Protein AF-0000000066999903 (afdb_homodimer)

Sequence (576 aa):
MVRYLVSTCERWSCKRCGASVINVDKASDPHEWEVATGALNFDDAKGLEGKLDRVQLWVADVKGDGGAVGWINKGRLKGMDRRWQSRRSDVVSDETVKELMTPQARVAGDDDERLQVQCRCQCVQFEIKRPDKNYNGGTGKFAACLDACNSCRIVTGFEVTSWTVVPKDCIVIAPNLDAFLGDGSRLGHYQSSSNTSRYFCVKCGAAVFYYRHGTQAVGIGTGLLESTIEGAVRVEAWLDWQKVSKELWSDESSWSPHLVWFQEDAVDAHFVREVAEGMRLWEKERGGMVRYLVSTCERWSCKRCGASVINVDKASDPHEWEVATGALNFDDAKGLEGKLDRVQLWVADVKGDGGAVGWINKGRLKGMDRRWQSRRSDVVSDETVKELMTPQARVAGDDDERLQVQCRCQCVQFEIKRPDKNYNGGTGKFAACLDACNSCRIVTGFEVTSWTVVPKDCIVIAPNLDAFLGDGSRLGHYQSSSNTSRYFCVKCGAAVFYYRHGTQAVGIGTGLLESTIEGAVRVEAWLDWQKVSKELWSDESSWSPHLVWFQEDAVDAHFVREVAEGMRLWEKERGG

Radius of gyration: 27.19 Å; Cα contacts (8 Å, |Δi|>4): 1280; chains: 2; bounding box: 45×82×62 Å

pLDDT: mean 87.28, std 11.72, range [42.88, 98.44]

Structure (mmCIF, N/CA/C/O backbone):
data_AF-0000000066999903-model_v1
#
loop_
_entity.id
_entity.type
_entity.pdbx_description
1 polymer 'CENP-V/GFA domain-containing protein'
#
loop_
_atom_site.group_PDB
_atom_site.id
_atom_site.type_symbol
_atom_site.label_atom_id
_atom_site.label_alt_id
_atom_site.label_comp_id
_atom_site.label_asym_id
_atom_site.label_entity_id
_atom_site.label_seq_id
_atom_site.pdbx_PDB_ins_code
_a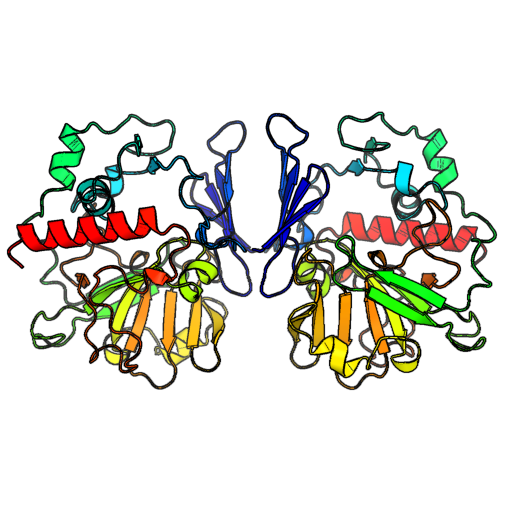tom_site.Cartn_x
_atom_site.Cartn_y
_atom_site.Cartn_z
_atom_site.occupancy
_atom_site.B_iso_or_equiv
_atom_site.auth_seq_id
_atom_site.auth_comp_id
_atom_site.auth_asym_id
_atom_site.auth_atom_id
_atom_site.pdbx_PDB_model_num
ATOM 1 N N . MET A 1 1 ? 6.496 2.568 -1.881 1 92.88 1 MET A N 1
ATOM 2 C CA . MET A 1 1 ? 6.418 1.594 -2.965 1 92.88 1 MET A CA 1
ATOM 3 C C . MET A 1 1 ? 7.719 1.559 -3.76 1 92.88 1 MET A C 1
ATOM 5 O O . MET A 1 1 ? 8.375 2.586 -3.926 1 92.88 1 MET A O 1
ATOM 9 N N . VAL A 1 2 ? 8.016 0.345 -4.219 1 91.5 2 VAL A N 1
ATOM 10 C CA . VAL A 1 2 ? 9.234 0.119 -4.992 1 91.5 2 VAL A CA 1
ATOM 11 C C . VAL A 1 2 ? 8.875 -0.149 -6.453 1 91.5 2 VAL A C 1
ATOM 13 O O . VAL A 1 2 ? 7.926 -0.885 -6.742 1 91.5 2 VAL A O 1
ATOM 16 N N . ARG A 1 3 ? 9.688 0.502 -7.262 1 92.25 3 ARG A N 1
ATOM 17 C CA . ARG A 1 3 ? 9.43 0.422 -8.695 1 92.25 3 ARG A CA 1
ATOM 18 C C . ARG A 1 3 ? 10.297 -0.654 -9.344 1 92.25 3 ARG A C 1
ATOM 20 O O . ARG A 1 3 ? 11.492 -0.761 -9.047 1 92.25 3 ARG A O 1
ATOM 27 N N . TYR A 1 4 ? 9.703 -1.431 -10.195 1 94.31 4 TYR A N 1
ATOM 28 C CA . TYR A 1 4 ? 10.422 -2.367 -11.055 1 94.31 4 TYR A CA 1
ATOM 29 C C . TYR A 1 4 ? 9.945 -2.258 -12.5 1 94.31 4 TYR A C 1
ATOM 31 O O . TYR A 1 4 ? 8.75 -2.355 -12.773 1 94.31 4 TYR A O 1
ATOM 39 N N . LEU A 1 5 ? 10.906 -2.031 -13.352 1 91.75 5 LEU A N 1
ATOM 40 C CA . LEU A 1 5 ? 10.578 -1.902 -14.766 1 91.75 5 LEU A CA 1
ATOM 41 C C . LEU A 1 5 ? 10.711 -3.244 -15.484 1 91.75 5 LEU A C 1
ATOM 43 O O . LEU A 1 5 ? 11.758 -3.889 -15.414 1 91.75 5 LEU A O 1
ATOM 47 N N . VAL A 1 6 ? 9.633 -3.684 -16.016 1 88.25 6 VAL A N 1
ATOM 48 C CA . VAL A 1 6 ? 9.633 -4.875 -16.859 1 88.25 6 VAL A CA 1
ATOM 49 C C . VAL A 1 6 ? 9.188 -4.5 -18.266 1 88.25 6 VAL A C 1
ATOM 51 O O . VAL A 1 6 ? 8 -4.297 -18.531 1 88.25 6 VAL A O 1
ATOM 54 N N . SER A 1 7 ? 10.125 -4.516 -19.188 1 84.88 7 SER A N 1
ATOM 55 C CA . SER A 1 7 ? 9.852 -4.059 -20.547 1 84.88 7 SER A CA 1
ATOM 56 C C . SER A 1 7 ? 9.273 -2.646 -20.547 1 84.88 7 SER A C 1
ATOM 58 O O . SER A 1 7 ? 9.961 -1.69 -20.172 1 84.88 7 SER A O 1
ATOM 60 N N . THR A 1 8 ? 7.949 -2.576 -20.891 1 86.06 8 THR A N 1
ATOM 61 C CA . THR A 1 8 ? 7.336 -1.255 -20.969 1 86.06 8 THR A CA 1
ATOM 62 C C . THR A 1 8 ? 6.395 -1.027 -19.797 1 86.06 8 THR A C 1
ATOM 64 O O . THR A 1 8 ? 5.691 -0.016 -19.734 1 86.06 8 THR A O 1
ATOM 67 N N . CYS A 1 9 ? 6.461 -1.913 -18.859 1 89.94 9 CYS A N 1
ATOM 68 C CA . CYS A 1 9 ? 5.531 -1.816 -17.734 1 89.94 9 CYS A CA 1
ATOM 69 C C . CYS A 1 9 ? 6.266 -1.509 -16.438 1 89.94 9 CYS A C 1
ATOM 71 O O . CYS A 1 9 ? 7.203 -2.219 -16.078 1 89.94 9 CYS A O 1
ATOM 73 N N . GLU A 1 10 ? 5.879 -0.425 -15.812 1 92.12 10 GLU A N 1
ATOM 74 C CA . GLU A 1 10 ? 6.355 -0.124 -14.469 1 92.12 10 GLU A CA 1
ATOM 75 C C . GLU A 1 10 ? 5.461 -0.766 -13.406 1 92.12 10 GLU A C 1
ATOM 77 O O . GLU A 1 10 ? 4.254 -0.523 -13.383 1 92.12 10 GLU A O 1
ATOM 82 N N . ARG A 1 11 ? 6.098 -1.532 -12.617 1 94.19 11 ARG A N 1
ATOM 83 C CA . ARG A 1 11 ? 5.371 -2.176 -11.531 1 94.19 11 ARG A CA 1
ATOM 84 C C . ARG A 1 11 ? 5.766 -1.584 -10.18 1 94.19 11 ARG A C 1
ATOM 86 O O . ARG A 1 11 ? 6.953 -1.419 -9.891 1 94.19 11 ARG A O 1
ATOM 93 N N . TRP A 1 12 ? 4.77 -1.238 -9.445 1 94.06 12 TRP A N 1
ATOM 94 C CA . TRP A 1 12 ? 4.996 -0.658 -8.125 1 94.06 12 TRP A CA 1
ATOM 95 C C . TRP A 1 12 ? 4.457 -1.57 -7.027 1 94.06 12 TRP A C 1
ATOM 97 O O . TRP A 1 12 ? 3.273 -1.917 -7.027 1 94.06 12 TRP A O 1
ATOM 107 N N . SER A 1 13 ? 5.367 -1.953 -6.094 1 96.25 13 SER A N 1
ATOM 108 C CA . SER A 1 13 ? 4.988 -2.83 -4.988 1 96.25 13 SER A CA 1
ATOM 109 C C . SER A 1 13 ? 5.32 -2.199 -3.643 1 96.25 13 SER A C 1
ATOM 111 O O . SER A 1 13 ? 6.215 -1.352 -3.551 1 96.25 13 SER A O 1
ATOM 113 N N . CYS A 1 14 ? 4.539 -2.557 -2.668 1 95.12 14 CYS A N 1
ATOM 114 C CA . CYS A 1 14 ? 4.789 -2.07 -1.315 1 95.12 14 CYS A CA 1
ATOM 115 C C . CYS A 1 14 ? 6.141 -2.555 -0.804 1 95.12 14 CYS A C 1
ATOM 117 O O . CYS A 1 14 ? 6.441 -3.748 -0.87 1 95.12 14 CYS A O 1
ATOM 119 N N . LYS A 1 15 ? 6.926 -1.675 -0.278 1 92.31 15 LYS A N 1
ATOM 120 C CA . LYS A 1 15 ? 8.25 -2.002 0.244 1 92.31 15 LYS A CA 1
ATOM 121 C C . LYS A 1 15 ? 8.148 -2.82 1.527 1 92.31 15 LYS A C 1
ATOM 123 O O . LYS A 1 15 ? 9.078 -3.553 1.877 1 92.31 15 LYS A O 1
ATOM 128 N N . ARG A 1 16 ? 7.082 -2.758 2.209 1 90.94 16 ARG A N 1
ATOM 129 C CA . ARG A 1 16 ? 6.953 -3.361 3.531 1 90.94 16 ARG A CA 1
ATOM 130 C C . ARG A 1 16 ? 6.402 -4.781 3.432 1 90.94 16 ARG A C 1
ATOM 132 O O . ARG A 1 16 ? 6.863 -5.68 4.137 1 90.94 16 ARG A O 1
ATOM 139 N N . CYS A 1 17 ? 5.438 -4.961 2.551 1 94.06 17 CYS A N 1
ATOM 140 C CA . CYS A 1 17 ? 4.812 -6.281 2.564 1 94.06 17 CYS A CA 1
ATOM 141 C C . CYS A 1 17 ? 4.945 -6.957 1.205 1 94.06 17 CYS A C 1
ATOM 143 O O . CYS A 1 17 ? 4.574 -8.125 1.05 1 94.06 17 CYS A O 1
ATOM 145 N N . GLY A 1 18 ? 5.367 -6.211 0.201 1 95 18 GLY A N 1
ATOM 146 C CA . GLY A 1 18 ? 5.641 -6.801 -1.101 1 95 18 GLY A CA 1
ATOM 147 C C . GLY A 1 18 ? 4.445 -6.773 -2.031 1 95 18 GLY A C 1
ATOM 148 O O . GLY A 1 18 ? 4.555 -7.129 -3.207 1 95 18 GLY A O 1
ATOM 149 N N . ALA A 1 19 ? 3.285 -6.336 -1.568 1 96.31 19 ALA A N 1
ATOM 150 C CA . ALA A 1 19 ? 2.061 -6.367 -2.367 1 96.31 19 ALA A CA 1
ATOM 151 C C . ALA A 1 19 ? 2.207 -5.523 -3.629 1 96.31 19 ALA A C 1
ATOM 153 O O . ALA A 1 19 ? 2.682 -4.387 -3.57 1 96.31 19 ALA A O 1
ATOM 154 N N . SER A 1 20 ? 1.853 -6.117 -4.75 1 96.31 20 SER A N 1
ATOM 155 C CA . SER A 1 20 ? 1.699 -5.316 -5.961 1 96.31 20 SER A CA 1
ATOM 156 C C . SER A 1 20 ? 0.553 -4.32 -5.824 1 96.31 20 SER A C 1
ATOM 158 O O . SER A 1 20 ? -0.519 -4.664 -5.32 1 96.31 20 SER A O 1
ATOM 160 N N . VAL A 1 21 ? 0.793 -3.084 -6.305 1 95 21 VAL A N 1
ATOM 161 C CA . VAL A 1 21 ? -0.238 -2.074 -6.086 1 95 21 VAL A CA 1
ATOM 162 C C . VAL A 1 21 ? -0.621 -1.431 -7.418 1 95 21 VAL A C 1
ATOM 164 O O . VAL A 1 21 ? -1.798 -1.401 -7.785 1 95 21 VAL A O 1
ATOM 167 N N . ILE A 1 22 ? 0.38 -0.966 -8.141 1 92.88 22 ILE A N 1
ATOM 168 C CA . ILE A 1 22 ? 0.13 -0.216 -9.367 1 92.88 22 ILE A CA 1
ATOM 169 C C . ILE A 1 22 ? 1.029 -0.741 -10.484 1 92.88 22 ILE A C 1
ATOM 171 O O . ILE A 1 22 ? 2.201 -1.052 -10.258 1 92.88 22 ILE A O 1
ATOM 175 N N . ASN A 1 23 ? 0.436 -0.872 -11.625 1 91.5 23 ASN A N 1
ATOM 176 C CA . ASN A 1 23 ? 1.193 -1.045 -12.859 1 91.5 23 ASN A CA 1
ATOM 177 C C . ASN A 1 23 ? 0.949 0.103 -13.836 1 91.5 23 ASN A C 1
ATOM 179 O O . ASN A 1 23 ? -0.18 0.58 -13.969 1 91.5 23 ASN A O 1
ATOM 183 N N . VAL A 1 24 ? 2.018 0.572 -14.422 1 88.06 24 VAL A N 1
ATOM 184 C CA . VAL A 1 24 ? 1.906 1.586 -15.469 1 88.06 24 VAL A CA 1
ATOM 185 C C . VAL A 1 24 ? 2.453 1.036 -16.781 1 88.06 24 VAL A C 1
ATOM 187 O O . VAL A 1 24 ? 3.654 0.777 -16.906 1 88.06 24 VAL A O 1
ATOM 190 N N . ASP A 1 25 ? 1.561 0.825 -17.703 1 86.44 25 ASP A N 1
ATOM 191 C CA . ASP A 1 25 ? 1.987 0.416 -19.031 1 86.44 25 ASP A CA 1
ATOM 192 C C . ASP A 1 25 ? 2.361 1.627 -19.891 1 86.44 25 ASP A C 1
ATOM 194 O O . ASP A 1 25 ? 1.491 2.395 -20.297 1 86.44 25 ASP A O 1
ATOM 198 N N . LYS A 1 26 ? 3.533 1.749 -20.219 1 85.69 26 LYS A N 1
ATOM 199 C CA . LYS A 1 26 ? 4.055 2.908 -20.938 1 85.69 26 LYS A CA 1
ATOM 200 C C . LYS A 1 26 ? 4.016 2.684 -22.438 1 85.69 26 LYS A C 1
ATOM 202 O O . LYS A 1 26 ? 4.301 3.598 -23.219 1 85.69 26 LYS A O 1
ATOM 207 N N . ALA A 1 27 ? 3.701 1.442 -22.844 1 82 27 ALA A N 1
ATOM 208 C CA . ALA A 1 27 ? 3.578 1.164 -24.266 1 82 27 ALA A CA 1
ATOM 209 C C . ALA A 1 27 ? 2.352 1.853 -24.859 1 82 27 ALA A C 1
ATOM 211 O O . ALA A 1 27 ? 2.273 2.064 -26.078 1 82 27 ALA A O 1
ATOM 212 N N . SER A 1 28 ? 1.448 2.18 -24 1 77 28 SER A N 1
ATOM 213 C CA . SER A 1 28 ? 0.245 2.881 -24.438 1 77 28 SER A CA 1
ATOM 214 C C . SER A 1 28 ? 0.412 4.391 -24.312 1 77 28 SER A C 1
ATOM 216 O O . SER A 1 28 ? 1.168 4.875 -23.469 1 77 28 SER A O 1
ATOM 218 N N . ASP A 1 29 ? -0.148 5.129 -25.25 1 76.56 29 ASP A N 1
ATOM 219 C CA . ASP A 1 29 ? -0.232 6.582 -25.172 1 76.56 29 ASP A CA 1
ATOM 220 C C . ASP A 1 29 ? -1.683 7.055 -25.25 1 76.56 29 ASP A C 1
ATOM 222 O O . ASP A 1 29 ? -2.318 6.941 -26.297 1 76.56 29 ASP A O 1
ATOM 226 N N . PRO A 1 30 ? -2.223 7.477 -24.234 1 77.69 30 PRO A N 1
ATOM 227 C CA . PRO A 1 30 ? -1.617 7.746 -22.938 1 77.69 30 PRO A CA 1
ATOM 228 C C . PRO A 1 30 ? -1.286 6.473 -22.156 1 77.69 30 PRO A C 1
ATOM 230 O O . PRO A 1 30 ? -1.792 5.398 -22.484 1 77.69 30 PRO A O 1
ATOM 233 N N . HIS A 1 31 ? -0.434 6.68 -21.172 1 81.88 31 HIS A N 1
ATOM 234 C CA . HIS A 1 31 ? -0.068 5.547 -20.328 1 81.88 31 HIS A CA 1
ATOM 235 C C . HIS A 1 31 ? -1.298 4.934 -19.672 1 81.88 31 HIS A C 1
ATOM 237 O O . HIS A 1 31 ? -2.232 5.648 -19.297 1 81.88 31 HIS A O 1
ATOM 243 N N . GLU A 1 32 ? -1.266 3.627 -19.625 1 80.94 32 GLU A N 1
ATOM 244 C CA . GLU A 1 32 ? -2.344 2.916 -18.938 1 80.94 32 GLU A CA 1
ATOM 245 C C . GLU A 1 32 ? -1.973 2.6 -17.5 1 80.94 32 GLU A C 1
ATOM 247 O O . GLU A 1 32 ? -0.944 1.972 -17.234 1 80.94 32 GLU A O 1
ATOM 252 N N . TRP A 1 33 ? -2.799 3.049 -16.656 1 82.38 33 TRP A N 1
ATOM 253 C CA . TRP A 1 33 ? -2.611 2.793 -15.227 1 82.38 33 TRP A CA 1
ATOM 254 C C . TRP A 1 33 ? -3.516 1.658 -14.75 1 82.38 33 TRP A C 1
ATOM 256 O O . TRP A 1 33 ? -4.695 1.61 -15.102 1 82.38 33 TRP A O 1
ATOM 266 N N . GLU A 1 34 ? -2.9 0.781 -14.047 1 88.44 34 GLU A N 1
ATOM 267 C CA . GLU A 1 34 ? -3.617 -0.369 -13.5 1 88.44 34 GLU A CA 1
ATOM 268 C C . GLU A 1 34 ? -3.441 -0.464 -11.984 1 88.44 34 GLU A C 1
ATOM 270 O O . GLU A 1 34 ? -2.363 -0.182 -11.461 1 88.44 34 GLU A O 1
ATOM 275 N N . VAL A 1 35 ? -4.539 -0.771 -11.359 1 91.19 35 VAL A N 1
ATOM 276 C CA . VAL A 1 35 ? -4.492 -1.027 -9.93 1 91.19 35 VAL A CA 1
ATOM 277 C C . VAL A 1 35 ? -4.699 -2.518 -9.664 1 91.19 35 VAL A C 1
ATOM 279 O O . VAL A 1 35 ? -5.555 -3.154 -10.281 1 91.19 35 VAL A O 1
ATOM 282 N N . ALA A 1 36 ? -3.863 -3.006 -8.805 1 94.38 36 ALA A N 1
ATOM 283 C CA . ALA A 1 36 ? -4.008 -4.41 -8.43 1 94.38 36 ALA A CA 1
ATOM 284 C C . ALA A 1 36 ? -5.297 -4.645 -7.652 1 94.38 36 ALA A C 1
ATOM 286 O O . ALA A 1 36 ? -5.461 -4.133 -6.543 1 94.38 36 ALA A O 1
ATOM 287 N N . THR A 1 37 ? -6.148 -5.516 -8.141 1 93.62 37 THR A N 1
ATOM 288 C CA . THR A 1 37 ? -7.473 -5.695 -7.559 1 93.62 37 THR A CA 1
ATOM 289 C C . THR A 1 37 ? -7.391 -6.496 -6.262 1 93.62 37 THR A C 1
ATOM 291 O O . THR A 1 37 ? -8.258 -6.383 -5.398 1 93.62 37 THR A O 1
ATOM 294 N N . GLY A 1 38 ? -6.363 -7.297 -6.164 1 94.06 38 GLY A N 1
ATOM 295 C CA . GLY A 1 38 ? -6.199 -8.062 -4.941 1 94.06 38 GLY A CA 1
ATOM 296 C C . GLY A 1 38 ? -5.887 -7.203 -3.732 1 94.06 38 GLY A C 1
ATOM 297 O O . GLY A 1 38 ? -6.074 -7.629 -2.592 1 94.06 38 GLY A O 1
ATOM 298 N N . ALA A 1 39 ? -5.406 -5.988 -3.957 1 92.75 39 ALA A N 1
ATOM 299 C CA . ALA A 1 39 ? -5.012 -5.094 -2.873 1 92.75 39 ALA A CA 1
ATOM 300 C C . ALA A 1 39 ? -6.207 -4.297 -2.357 1 92.75 39 ALA A C 1
ATOM 302 O O . ALA A 1 39 ? -6.094 -3.559 -1.377 1 92.75 39 ALA A O 1
ATOM 303 N N . LEU A 1 40 ? -7.34 -4.508 -2.953 1 90.19 40 LEU A N 1
ATOM 304 C CA . LEU A 1 40 ? -8.5 -3.691 -2.611 1 90.19 40 LEU A CA 1
ATOM 305 C C . LEU A 1 40 ? -9.344 -4.371 -1.537 1 90.19 40 LEU A C 1
ATOM 307 O O . LEU A 1 40 ? -9.492 -5.594 -1.54 1 90.19 40 LEU A O 1
ATOM 311 N N . ASN A 1 41 ? -9.805 -3.594 -0.672 1 88.25 41 ASN A N 1
ATOM 312 C CA . ASN A 1 41 ? -10.742 -4.047 0.352 1 88.25 41 ASN A CA 1
ATOM 313 C C . ASN A 1 41 ? -12.094 -3.355 0.217 1 88.25 41 ASN A C 1
ATOM 315 O O . ASN A 1 41 ? -12.164 -2.182 -0.146 1 88.25 41 ASN A O 1
ATOM 319 N N . PHE A 1 42 ? -13.086 -4.133 0.511 1 84.44 42 PHE A N 1
ATOM 320 C CA . PHE A 1 42 ? -14.453 -3.623 0.397 1 84.44 42 PHE A CA 1
ATOM 321 C C . PHE A 1 42 ? -15.234 -3.885 1.678 1 84.44 42 PHE A C 1
ATOM 323 O O . PHE A 1 42 ? -15.047 -4.914 2.328 1 84.44 42 PHE A O 1
ATOM 330 N N . ASP A 1 43 ? -16.094 -2.951 2.008 1 77.31 43 ASP A N 1
ATOM 331 C CA . ASP A 1 43 ? -16.984 -3.146 3.152 1 77.31 43 ASP A CA 1
ATOM 332 C C . ASP A 1 43 ? -18.156 -4.043 2.789 1 77.31 43 ASP A C 1
ATOM 334 O O . ASP A 1 43 ? -18.703 -4.75 3.643 1 77.31 43 ASP A O 1
ATOM 338 N N . ASP A 1 44 ? -18.453 -4.039 1.554 1 79.12 44 ASP A N 1
ATOM 339 C CA . ASP A 1 44 ? -19.594 -4.84 1.112 1 79.12 44 ASP A CA 1
ATOM 340 C C . ASP A 1 44 ? -19.156 -6.258 0.752 1 79.12 44 ASP A C 1
ATOM 342 O O . ASP A 1 44 ? -18.047 -6.469 0.258 1 79.12 44 ASP A O 1
ATOM 346 N N . ALA A 1 45 ? -20.109 -7.199 1.008 1 77.56 45 ALA A N 1
ATOM 347 C CA . ALA A 1 45 ? -19.812 -8.617 0.83 1 77.56 45 ALA A CA 1
ATOM 348 C C . ALA A 1 45 ? -19.641 -8.961 -0.646 1 77.56 45 ALA A C 1
ATOM 350 O O . ALA A 1 45 ? -19.047 -9.984 -0.984 1 77.56 45 ALA A O 1
ATOM 351 N N . LYS A 1 46 ? -20.109 -8.07 -1.525 1 84.25 46 LYS A N 1
ATOM 352 C CA . LYS A 1 46 ? -20.047 -8.398 -2.947 1 84.25 46 LYS A CA 1
ATOM 353 C C . LYS A 1 46 ? -18.672 -8.094 -3.518 1 84.25 46 LYS A C 1
ATOM 355 O O . LYS A 1 46 ? -18.312 -8.578 -4.594 1 84.25 46 LYS A O 1
ATOM 360 N N . GLY A 1 47 ? -17.875 -7.27 -2.836 1 87.88 47 GLY A N 1
ATOM 361 C CA . GLY A 1 47 ? -16.531 -6.949 -3.289 1 87.88 47 GLY A CA 1
ATOM 362 C C . GLY A 1 47 ? -16.484 -6.512 -4.742 1 87.88 47 GLY A C 1
ATOM 363 O O . GLY A 1 47 ? -17.188 -5.578 -5.137 1 87.88 47 GLY A O 1
ATOM 364 N N . LEU A 1 48 ? -15.773 -7.25 -5.598 1 89.38 48 LEU A N 1
ATOM 365 C CA . LEU A 1 48 ? -15.555 -6.891 -6.992 1 89.38 48 LEU A CA 1
ATOM 366 C C . LEU A 1 48 ? -16.562 -7.59 -7.898 1 89.38 48 LEU A C 1
ATOM 368 O O . LEU A 1 48 ? -16.547 -7.391 -9.117 1 89.38 48 LEU A O 1
ATOM 372 N N . GLU A 1 49 ? -17.375 -8.336 -7.359 1 87.06 49 GLU A N 1
ATOM 373 C CA . GLU A 1 49 ? -18.312 -9.109 -8.172 1 87.06 49 GLU A CA 1
ATOM 374 C C . GLU A 1 49 ? -19.156 -8.203 -9.07 1 87.06 49 GLU A C 1
ATOM 376 O O . GLU A 1 49 ? -19.828 -7.297 -8.578 1 87.06 49 GLU A O 1
ATOM 381 N N . GLY A 1 50 ? -19.078 -8.461 -10.344 1 83.25 50 GLY A N 1
ATOM 382 C CA . GLY A 1 50 ? -19.891 -7.742 -11.32 1 83.25 50 GLY A CA 1
ATOM 383 C C . GLY A 1 50 ? -19.359 -6.348 -11.617 1 83.25 50 GLY A C 1
ATOM 384 O O . GLY A 1 50 ? -19.984 -5.59 -12.359 1 83.25 50 GLY A O 1
ATOM 385 N N . LYS A 1 51 ? -18.266 -5.957 -11.117 1 85.94 51 LYS A N 1
ATOM 386 C CA . LYS A 1 51 ? -17.797 -4.578 -11.234 1 85.94 51 LYS A CA 1
ATOM 387 C C . LYS A 1 51 ? -16.688 -4.453 -12.281 1 85.94 51 LYS A C 1
ATOM 389 O O . LYS A 1 51 ? -16.297 -3.346 -12.656 1 85.94 51 LYS A O 1
ATOM 394 N N . LEU A 1 52 ? -16.25 -5.59 -12.789 1 87.25 52 LEU A N 1
ATOM 395 C CA . LEU A 1 52 ? -15.109 -5.551 -13.695 1 87.25 52 LEU A CA 1
ATOM 396 C C . LEU A 1 52 ? -15.477 -6.141 -15.055 1 87.25 52 LEU A C 1
ATOM 398 O O . LEU A 1 52 ? -16.234 -7.113 -15.125 1 87.25 52 LEU A O 1
ATOM 402 N N . ASP A 1 53 ? -14.922 -5.488 -16.047 1 86.06 53 ASP A N 1
ATOM 403 C CA . ASP A 1 53 ? -14.844 -6.117 -17.359 1 86.06 53 ASP A CA 1
ATOM 404 C C . ASP A 1 53 ? -13.516 -6.855 -17.531 1 86.06 53 ASP A C 1
ATOM 406 O O . ASP A 1 53 ? -12.516 -6.262 -17.938 1 86.06 53 ASP A O 1
ATOM 410 N N . ARG A 1 54 ? -13.594 -8.109 -17.328 1 90.31 54 ARG A N 1
ATOM 411 C CA . ARG A 1 54 ? -12.367 -8.898 -17.266 1 90.31 54 ARG A CA 1
ATOM 412 C C . ARG A 1 54 ? -11.914 -9.312 -18.672 1 90.31 54 ARG A C 1
ATOM 414 O O . ARG A 1 54 ? -12.734 -9.555 -19.547 1 90.31 54 ARG A O 1
ATOM 421 N N . VAL A 1 55 ? -10.617 -9.336 -18.828 1 90.94 55 VAL A N 1
ATOM 422 C CA . VAL A 1 55 ? -9.984 -9.75 -20.062 1 90.94 55 VAL A CA 1
ATOM 423 C C . VAL A 1 55 ? -8.812 -10.688 -19.766 1 90.94 55 VAL A C 1
ATOM 425 O O . VAL A 1 55 ? -8.156 -10.547 -18.734 1 90.94 55 VAL A O 1
ATOM 428 N N . GLN A 1 56 ? -8.641 -11.703 -20.594 1 92.62 56 GLN A N 1
ATOM 429 C CA . GLN A 1 56 ? -7.453 -12.547 -20.547 1 92.62 56 GLN A CA 1
ATOM 430 C C . GLN A 1 56 ? -6.383 -12.039 -21.516 1 92.62 56 GLN A C 1
ATOM 432 O O . GLN A 1 56 ? -6.633 -11.906 -22.719 1 92.62 56 GLN A O 1
ATOM 437 N N . LEU A 1 57 ? -5.273 -11.734 -20.938 1 90.94 57 LEU A N 1
ATOM 438 C CA . LEU A 1 57 ? -4.168 -11.266 -21.766 1 90.94 57 LEU A CA 1
ATOM 439 C C . LEU A 1 57 ? -3.049 -12.297 -21.812 1 90.94 57 LEU A C 1
ATOM 441 O O . LEU A 1 57 ? -2.986 -13.195 -20.969 1 90.94 57 LEU A O 1
ATOM 445 N N . TRP A 1 58 ? -2.229 -12.227 -22.891 1 91.19 58 TRP A N 1
ATOM 446 C CA . TRP A 1 58 ? -1.025 -13.031 -23.062 1 91.19 58 TRP A CA 1
ATOM 447 C C . TRP A 1 58 ? -1.368 -14.516 -23.125 1 91.19 58 TRP A C 1
ATOM 449 O O . TRP A 1 58 ? -0.721 -15.336 -22.469 1 91.19 58 TRP A O 1
ATOM 459 N N . VAL A 1 59 ? -2.375 -14.844 -23.797 1 93 59 VAL A N 1
ATOM 460 C CA . VAL A 1 59 ? -2.805 -16.219 -23.984 1 93 59 VAL A CA 1
ATOM 461 C C . VAL A 1 59 ? -1.711 -17.016 -24.688 1 93 59 VAL A C 1
ATOM 463 O O . VAL A 1 59 ? -1.529 -18.219 -24.422 1 93 59 VAL A O 1
ATOM 466 N N . ALA A 1 60 ? -0.885 -16.312 -25.438 1 91.94 60 ALA A N 1
ATOM 467 C CA . ALA A 1 60 ? 0.201 -16.938 -26.188 1 91.94 60 ALA A CA 1
ATOM 468 C C . ALA A 1 60 ? 1.214 -17.578 -25.234 1 91.94 60 ALA A C 1
ATOM 470 O O . ALA A 1 60 ? 1.856 -18.578 -25.594 1 91.94 60 ALA A O 1
ATOM 471 N N . ASP A 1 61 ? 1.287 -17.109 -24.109 1 90.56 61 ASP A N 1
ATOM 472 C CA . ASP A 1 61 ? 2.326 -17.531 -23.172 1 90.56 61 ASP A CA 1
ATOM 473 C C . ASP A 1 61 ? 1.966 -18.859 -22.531 1 90.56 61 ASP A C 1
ATOM 475 O O . ASP A 1 61 ? 2.814 -19.5 -21.906 1 90.56 61 ASP A O 1
ATOM 479 N N . VAL A 1 62 ? 0.736 -19.281 -22.719 1 91.44 62 VAL A N 1
ATOM 480 C CA . VAL A 1 62 ? 0.34 -20.484 -21.984 1 91.44 62 VAL A CA 1
ATOM 481 C C . VAL A 1 62 ? -0.111 -21.562 -22.969 1 91.44 62 VAL A C 1
ATOM 483 O O . VAL A 1 62 ? -0.811 -22.5 -22.578 1 91.44 62 VAL A O 1
ATOM 486 N N . LYS A 1 63 ? 0.305 -21.547 -24.156 1 87.69 63 LYS A N 1
ATOM 487 C CA . LYS A 1 63 ? -0.132 -22.453 -25.203 1 87.69 63 LYS A CA 1
ATOM 488 C C . LYS A 1 63 ? 0.328 -23.875 -24.922 1 87.69 63 LYS A C 1
ATOM 490 O O . LYS A 1 63 ? -0.237 -24.844 -25.438 1 87.69 63 LYS A O 1
ATOM 495 N N . GLY A 1 64 ? 1.302 -23.984 -24.172 1 84.75 64 GLY A N 1
ATOM 496 C CA . GLY A 1 64 ? 1.872 -25.297 -23.953 1 84.75 64 GLY A CA 1
ATOM 497 C C . GLY A 1 64 ? 0.986 -26.188 -23.094 1 84.75 64 GLY A C 1
ATOM 498 O O . GLY A 1 64 ? 0.994 -27.422 -23.25 1 84.75 64 GLY A O 1
ATOM 499 N N . ASP A 1 65 ? 0.221 -25.625 -22.172 1 87.5 65 ASP A N 1
ATOM 500 C CA . ASP A 1 65 ? -0.582 -26.484 -21.297 1 87.5 65 ASP A CA 1
ATOM 501 C C . ASP A 1 65 ? -1.91 -25.812 -20.953 1 87.5 65 ASP A C 1
ATOM 503 O O . ASP A 1 65 ? -2.658 -26.312 -20.109 1 87.5 65 ASP A O 1
ATOM 507 N N . GLY A 1 66 ? -2.125 -24.656 -21.562 1 88.69 66 GLY A N 1
ATOM 508 C CA . GLY A 1 66 ? -3.375 -23.938 -21.359 1 88.69 66 GLY A CA 1
ATOM 509 C C . GLY A 1 66 ? -3.367 -23.047 -20.141 1 88.69 66 GLY A C 1
ATOM 510 O O . GLY A 1 66 ? -4.211 -22.156 -20 1 88.69 66 GLY A O 1
ATOM 511 N N . GLY A 1 67 ? -2.463 -23.25 -19.203 1 90.25 67 GLY A N 1
ATOM 512 C CA . GLY A 1 67 ? -2.35 -22.453 -18 1 90.25 67 GLY A CA 1
ATOM 513 C C . GLY A 1 67 ? -3.686 -22.188 -17.328 1 90.25 67 GLY A C 1
ATOM 514 O O . GLY A 1 67 ? -4.52 -23.094 -17.219 1 90.25 67 GLY A O 1
ATOM 515 N N . ALA A 1 68 ? -3.816 -21 -16.828 1 91 68 ALA A N 1
ATOM 516 C CA . ALA A 1 68 ? -5.078 -20.625 -16.188 1 91 68 ALA A CA 1
ATOM 517 C C . ALA A 1 68 ? -6.168 -20.391 -17.234 1 91 68 ALA A C 1
ATOM 519 O O . ALA A 1 68 ? -7.359 -20.469 -16.922 1 91 68 ALA A O 1
ATOM 520 N N . VAL A 1 69 ? -5.773 -20.094 -18.406 1 90.25 69 VAL A N 1
ATOM 521 C CA . VAL A 1 69 ? -6.723 -19.828 -19.484 1 90.25 69 VAL A CA 1
ATOM 522 C C . VAL A 1 69 ? -7.633 -21.047 -19.672 1 90.25 69 VAL A C 1
ATOM 524 O O . VAL A 1 69 ? -8.852 -20.906 -19.781 1 90.25 69 VAL A O 1
ATOM 527 N N . GLY A 1 70 ? -7.02 -22.188 -19.719 1 88.81 70 GLY A N 1
ATOM 528 C CA . GLY A 1 70 ? -7.801 -23.406 -19.844 1 88.81 70 GLY A CA 1
ATOM 529 C C . GLY A 1 70 ? -8.805 -23.609 -18.719 1 88.81 70 GLY A C 1
ATOM 530 O O . GLY A 1 70 ? -9.961 -23.953 -18.969 1 88.81 70 GLY A O 1
ATOM 531 N N . TRP A 1 71 ? -8.375 -23.344 -17.531 1 89.69 71 TRP A N 1
ATOM 532 C CA . TRP A 1 71 ? -9.242 -23.5 -16.375 1 89.69 71 TRP A CA 1
ATOM 533 C C . TRP A 1 71 ? -10.375 -22.484 -16.391 1 89.69 71 TRP A C 1
ATOM 535 O O . TRP A 1 71 ? -11.539 -22.828 -16.188 1 89.69 71 TRP A O 1
ATOM 545 N N . ILE A 1 72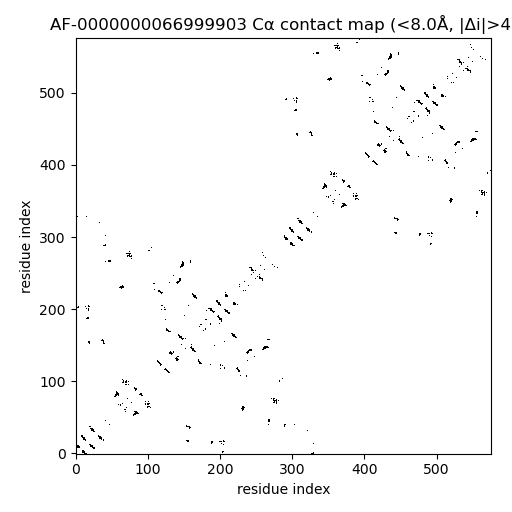 ? -10.031 -21.219 -16.625 1 90.62 72 ILE A N 1
ATOM 546 C CA . ILE A 1 72 ? -10.992 -20.109 -16.578 1 90.62 72 ILE A CA 1
ATOM 547 C C . ILE A 1 72 ? -12.078 -20.344 -17.625 1 90.62 72 ILE A C 1
ATOM 549 O O . ILE A 1 72 ? -13.266 -20.219 -17.328 1 90.62 72 ILE A O 1
ATOM 553 N N . ASN A 1 73 ? -11.711 -20.734 -18.766 1 87.69 73 ASN A N 1
ATOM 554 C CA . ASN A 1 73 ? -12.68 -20.859 -19.844 1 87.69 73 ASN A CA 1
ATOM 555 C C . ASN A 1 73 ? -13.5 -22.141 -19.703 1 87.69 73 ASN A C 1
ATOM 557 O O . ASN A 1 73 ? -14.625 -22.219 -20.203 1 87.69 73 ASN A O 1
ATOM 561 N N . LYS A 1 74 ? -12.945 -23.062 -19.078 1 81.38 74 LYS A N 1
ATOM 562 C CA . LYS A 1 74 ? -13.727 -24.266 -18.797 1 81.38 74 LYS A CA 1
ATOM 563 C C . LYS A 1 74 ? -14.852 -23.969 -17.797 1 81.38 74 LYS A C 1
ATOM 565 O O . LYS A 1 74 ? -15.898 -24.609 -17.828 1 81.38 74 LYS A O 1
ATOM 570 N N . GLY A 1 75 ? -14.617 -23 -16.984 1 75.88 75 GLY A N 1
ATOM 571 C CA . GLY A 1 75 ? -15.625 -22.578 -16.016 1 75.88 75 GLY A CA 1
ATOM 572 C C . GLY A 1 75 ? -16.656 -21.625 -16.609 1 75.88 75 GLY A C 1
ATOM 573 O O . GLY A 1 75 ? -17.578 -21.203 -15.906 1 75.88 75 GLY A O 1
ATOM 574 N N . ARG A 1 76 ? -16.531 -21.406 -17.875 1 69.69 76 ARG A N 1
ATOM 575 C CA . ARG A 1 76 ? -17.484 -20.672 -18.688 1 69.69 76 ARG A CA 1
ATOM 576 C C . ARG A 1 76 ? -17.562 -19.219 -18.234 1 69.69 76 ARG A C 1
ATOM 578 O O . ARG A 1 76 ? -18.656 -18.672 -18.047 1 69.69 76 ARG A O 1
ATOM 585 N N . LEU A 1 77 ? -16.438 -18.703 -17.875 1 63.88 77 LEU A N 1
ATOM 586 C CA . LEU A 1 77 ? -16.516 -17.281 -17.594 1 63.88 77 LEU A CA 1
ATOM 587 C C . LEU A 1 77 ? -16.938 -16.5 -18.828 1 63.88 77 LEU A C 1
ATOM 589 O O . LEU A 1 77 ? -16.094 -16.141 -19.672 1 63.88 77 LEU A O 1
ATOM 593 N N . LYS A 1 78 ? -18.25 -16.469 -19.094 1 64.88 78 LYS A N 1
ATOM 594 C CA . LYS A 1 78 ? -18.844 -15.781 -20.234 1 64.88 78 LYS A CA 1
ATOM 595 C C . LYS A 1 78 ? -18.422 -14.312 -20.281 1 64.88 78 LYS A C 1
ATOM 597 O O . LYS A 1 78 ? -18.312 -13.664 -19.25 1 64.88 78 LYS A O 1
ATOM 602 N N . GLY A 1 79 ? -18.094 -13.984 -21.469 1 67.62 79 GLY A N 1
ATOM 603 C CA . GLY A 1 79 ? -17.938 -12.57 -21.75 1 67.62 79 GLY A CA 1
ATOM 604 C C . GLY A 1 79 ? -16.531 -12.062 -21.5 1 67.62 79 GLY A C 1
ATOM 605 O O . GLY A 1 79 ? -16.25 -10.875 -21.672 1 67.62 79 GLY A O 1
ATOM 606 N N . MET A 1 80 ? -15.641 -12.938 -21.094 1 83.88 80 MET A N 1
ATOM 607 C CA . MET A 1 80 ? -14.266 -12.484 -20.891 1 83.88 80 MET A CA 1
ATOM 608 C C . MET A 1 80 ? -13.484 -12.531 -22.203 1 83.88 80 MET A C 1
ATOM 610 O O . MET A 1 80 ? -13.258 -13.609 -22.766 1 83.88 80 MET A O 1
ATOM 614 N N . ASP A 1 81 ? -13.109 -11.352 -22.688 1 86.12 81 ASP A N 1
ATOM 615 C CA . ASP A 1 81 ? -12.305 -11.297 -23.906 1 86.12 81 ASP A CA 1
ATOM 616 C C . ASP A 1 81 ? -10.93 -11.922 -23.688 1 86.12 81 ASP A C 1
ATOM 618 O O . ASP A 1 81 ? -10.453 -12 -22.547 1 86.12 81 ASP A O 1
ATOM 622 N N . ARG A 1 82 ? -10.414 -12.461 -24.828 1 92.31 82 ARG A N 1
ATOM 623 C CA . ARG A 1 82 ? -9.078 -13.055 -24.812 1 92.31 82 ARG A CA 1
ATOM 624 C C . ARG A 1 82 ? -8.188 -12.43 -25.875 1 92.31 82 ARG A C 1
ATOM 626 O O . ARG A 1 82 ? -8.625 -12.211 -27.016 1 92.31 82 ARG A O 1
ATOM 633 N N . ARG A 1 83 ? -6.941 -12.141 -25.406 1 93.31 83 ARG A N 1
ATOM 634 C CA . ARG A 1 83 ? -5.977 -11.531 -26.312 1 93.31 83 ARG A CA 1
ATOM 635 C C . ARG A 1 83 ? -4.676 -12.336 -26.344 1 93.31 83 ARG A C 1
ATOM 637 O O . ARG A 1 83 ? -4.223 -12.828 -25.312 1 93.31 83 ARG A O 1
ATOM 644 N N . TRP A 1 84 ? -4.102 -12.469 -27.5 1 92.56 84 TRP A N 1
ATOM 645 C CA . TRP A 1 84 ? -2.879 -13.258 -27.625 1 92.56 84 TRP A CA 1
ATOM 646 C C . TRP A 1 84 ? -1.747 -12.641 -26.812 1 92.56 84 TRP A C 1
ATOM 648 O O . TRP A 1 84 ? -0.933 -13.359 -26.219 1 92.56 84 TRP A O 1
ATOM 658 N N . GLN A 1 85 ? -1.702 -11.383 -26.812 1 89.88 85 GLN A N 1
ATOM 659 C CA . GLN A 1 85 ? -0.684 -10.656 -26.062 1 89.88 85 GLN A CA 1
ATOM 660 C C . GLN A 1 85 ? -1.303 -9.523 -25.25 1 89.88 85 GLN A C 1
ATOM 662 O O . GLN A 1 85 ? -2.141 -9.766 -24.375 1 89.88 85 GLN A O 1
ATOM 667 N N . SER A 1 86 ? -1.027 -8.266 -25.562 1 85.25 86 SER A N 1
ATOM 668 C CA . SER A 1 86 ? -1.541 -7.121 -24.828 1 85.25 86 SER A CA 1
ATOM 669 C C . SER A 1 86 ? -2.965 -6.777 -25.25 1 85.25 86 SER A C 1
ATOM 671 O O . SER A 1 86 ? -3.514 -7.406 -26.156 1 85.25 86 SER A O 1
ATOM 673 N N . ARG A 1 87 ? -3.598 -5.848 -24.609 1 84.5 87 ARG A N 1
ATOM 674 C CA . ARG A 1 87 ? -4.973 -5.434 -24.844 1 84.5 87 ARG A CA 1
ATOM 675 C C . ARG A 1 87 ? -5.172 -5.02 -26.312 1 84.5 87 ARG A C 1
ATOM 677 O O . ARG A 1 87 ? -6.293 -5.055 -26.812 1 84.5 87 ARG A O 1
ATOM 684 N N . ARG A 1 88 ? -4.117 -4.664 -27.016 1 83.44 88 ARG A N 1
ATOM 685 C CA . ARG A 1 88 ? -4.211 -4.172 -28.375 1 83.44 88 ARG A CA 1
ATOM 686 C C . ARG A 1 88 ? -3.969 -5.293 -29.391 1 83.44 88 ARG A C 1
ATOM 688 O O . ARG A 1 88 ? -4.133 -5.098 -30.594 1 83.44 88 ARG A O 1
ATOM 695 N N . SER A 1 89 ? -3.639 -6.445 -28.859 1 89.06 89 SER A N 1
ATOM 696 C CA . SER A 1 89 ? -3.346 -7.566 -29.734 1 89.06 89 SER A CA 1
ATOM 697 C C . SER A 1 89 ? -4.629 -8.227 -30.234 1 89.06 89 SER A C 1
ATOM 699 O O . SER A 1 89 ? -5.73 -7.812 -29.875 1 89.06 89 SER A O 1
ATOM 701 N N . ASP A 1 90 ? -4.406 -9.148 -31.078 1 92.69 90 ASP A N 1
ATOM 702 C CA . ASP A 1 90 ? -5.527 -9.859 -31.688 1 92.69 90 ASP A CA 1
ATOM 703 C C . ASP A 1 90 ? -6.309 -10.656 -30.641 1 92.69 90 ASP A C 1
ATOM 705 O O . ASP A 1 90 ? -5.734 -11.141 -29.672 1 92.69 90 ASP A O 1
ATOM 709 N N . VAL A 1 91 ? -7.574 -10.789 -30.969 1 93.06 91 VAL A N 1
ATOM 710 C CA . VAL A 1 91 ? -8.461 -11.578 -30.109 1 93.06 91 VAL A CA 1
ATOM 711 C C . VAL A 1 91 ? -8.219 -13.07 -30.359 1 93.06 91 VAL A C 1
ATOM 713 O O . VAL A 1 91 ? -7.961 -13.492 -31.484 1 93.06 91 VAL A O 1
ATOM 716 N N . VAL A 1 92 ? -8.266 -13.836 -29.344 1 92.44 92 VAL A N 1
ATOM 717 C CA . VAL A 1 92 ? -8.172 -15.289 -29.438 1 92.44 92 VAL A CA 1
ATOM 718 C C . VAL A 1 92 ? -9.562 -15.883 -29.672 1 92.44 92 VAL A C 1
ATOM 720 O O . VAL A 1 92 ? -10.477 -15.648 -28.891 1 92.44 92 VAL A O 1
ATOM 723 N N . SER A 1 93 ? -9.695 -16.672 -30.656 1 87.81 93 SER A N 1
ATOM 724 C CA . SER A 1 93 ? -10.992 -17.219 -31.031 1 87.81 93 SER A CA 1
ATOM 725 C C . SER A 1 93 ? -11.43 -18.312 -30.062 1 87.81 93 SER A C 1
ATOM 727 O O . SER A 1 93 ? -10.602 -18.906 -29.359 1 87.81 93 SER A O 1
ATOM 729 N N . ASP A 1 94 ? -12.719 -18.578 -30.109 1 85.12 94 ASP A N 1
ATOM 730 C CA . ASP A 1 94 ? -13.266 -19.672 -29.312 1 85.12 94 ASP A CA 1
ATOM 731 C C . ASP A 1 94 ? -12.68 -21.016 -29.734 1 85.12 94 ASP A C 1
ATOM 733 O O . ASP A 1 94 ? -12.469 -21.891 -28.891 1 85.12 94 ASP A O 1
ATOM 737 N N . GLU A 1 95 ? -12.422 -21.156 -30.938 1 85.81 95 GLU A N 1
ATOM 738 C CA . GLU A 1 95 ? -11.859 -22.406 -31.453 1 85.81 95 GLU A CA 1
ATOM 739 C C . GLU A 1 95 ? -10.453 -22.641 -30.906 1 85.81 95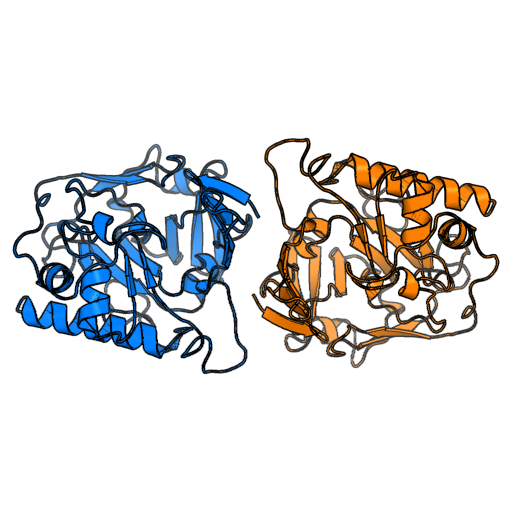 GLU A C 1
ATOM 741 O O . GLU A 1 95 ? -10.109 -23.75 -30.5 1 85.81 95 GLU A O 1
ATOM 746 N N . THR A 1 96 ? -9.695 -21.609 -30.922 1 85.94 96 THR A N 1
ATOM 747 C CA . THR A 1 96 ? -8.328 -21.703 -30.422 1 85.94 96 THR A CA 1
ATOM 748 C C . THR A 1 96 ? -8.32 -22.031 -28.922 1 85.94 96 THR A C 1
ATOM 750 O O . THR A 1 96 ? -7.508 -22.844 -28.469 1 85.94 96 THR A O 1
ATOM 753 N N . VAL A 1 97 ? -9.148 -21.453 -28.234 1 86.06 97 VAL A N 1
ATOM 754 C CA . VAL A 1 97 ? -9.195 -21.656 -26.797 1 86.06 97 VAL A CA 1
ATOM 755 C C . VAL A 1 97 ? -9.656 -23.078 -26.469 1 86.06 97 VAL A C 1
ATOM 757 O O . VAL A 1 97 ? -9.281 -23.641 -25.438 1 86.06 97 VAL A O 1
ATOM 760 N N . LYS A 1 98 ? -10.461 -23.656 -27.312 1 86.06 98 LYS A N 1
ATOM 761 C CA . LYS A 1 98 ? -10.906 -25.031 -27.094 1 86.06 98 LYS A CA 1
ATOM 762 C C . LYS A 1 98 ? -9.727 -25.969 -26.953 1 86.06 98 LYS A C 1
ATOM 764 O O . LYS A 1 98 ? -9.742 -26.875 -26.109 1 86.06 98 LYS A O 1
ATOM 769 N N . GLU A 1 99 ? -8.734 -25.734 -27.672 1 84.5 99 GLU A N 1
ATOM 770 C CA . GLU A 1 99 ? -7.523 -26.547 -27.578 1 84.5 99 GLU A CA 1
ATOM 771 C C . GLU A 1 99 ? -6.832 -26.359 -26.234 1 84.5 99 GLU A C 1
ATOM 773 O O . GLU A 1 99 ? -6.324 -27.312 -25.641 1 84.5 99 GLU A O 1
ATOM 778 N N . LEU A 1 100 ? -6.855 -25.203 -25.781 1 86.75 100 LEU A N 1
ATOM 779 C CA . LEU A 1 100 ? -6.203 -24.859 -24.516 1 86.75 100 LEU A CA 1
ATOM 780 C C . LEU A 1 100 ? -6.98 -25.438 -23.328 1 86.75 100 LEU A C 1
ATOM 782 O O . LEU A 1 100 ? -6.43 -25.609 -22.25 1 86.75 100 LEU A O 1
ATOM 786 N N . MET A 1 101 ? -8.242 -25.719 -23.562 1 85.62 101 MET A N 1
ATOM 787 C CA . MET A 1 101 ? -9.117 -26.25 -22.516 1 85.62 101 MET A CA 1
ATOM 788 C C . MET A 1 101 ? -9.047 -27.781 -22.484 1 85.62 101 MET A C 1
ATOM 790 O O . MET A 1 101 ? -9.641 -28.406 -21.594 1 85.62 101 MET A O 1
ATOM 794 N N . THR A 1 102 ? -8.375 -28.328 -23.406 1 80.94 102 THR A N 1
ATOM 795 C CA . THR A 1 102 ? -8.289 -29.797 -23.453 1 80.94 102 THR A CA 1
ATOM 796 C C . THR A 1 102 ? -7.059 -30.281 -22.703 1 80.94 102 THR A C 1
ATOM 798 O O . THR A 1 102 ? -5.93 -29.906 -23.016 1 80.94 102 THR A O 1
ATOM 801 N N . PRO A 1 103 ? -7.426 -31.094 -21.688 1 74.88 103 PRO A N 1
ATOM 802 C CA . PRO A 1 103 ? -6.285 -31.609 -20.922 1 74.88 103 PRO A CA 1
ATOM 803 C C . PRO A 1 103 ? -5.297 -32.375 -21.797 1 74.88 103 PRO A C 1
ATOM 805 O O . PRO A 1 103 ? -5.707 -33.188 -22.641 1 74.88 103 PRO A O 1
ATOM 808 N N . GLN A 1 104 ? -4.082 -31.859 -21.75 1 68.81 104 GLN A N 1
ATOM 809 C CA . GLN A 1 104 ? -3.033 -32.562 -22.5 1 68.81 104 GLN A CA 1
ATOM 810 C C . GLN A 1 104 ? -2.422 -33.688 -21.656 1 68.81 104 GLN A C 1
ATOM 812 O O . GLN A 1 104 ? -2.41 -33.594 -20.422 1 68.81 104 GLN A O 1
ATOM 817 N N . ALA A 1 105 ? -2.361 -35 -22.297 1 57.88 105 ALA A N 1
ATOM 818 C CA . ALA A 1 105 ? -1.878 -36.188 -21.625 1 57.88 105 ALA A CA 1
ATOM 819 C C . ALA A 1 105 ? -0.637 -35.906 -20.781 1 57.88 105 ALA A C 1
ATOM 821 O O . ALA A 1 105 ? -0.556 -36.281 -19.609 1 57.88 105 ALA A O 1
ATOM 822 N N . ARG A 1 106 ? 0.626 -36.094 -21.203 1 56.34 106 ARG A N 1
ATOM 823 C CA . ARG A 1 106 ? 1.874 -36.125 -20.453 1 56.34 106 ARG A CA 1
ATOM 824 C C . ARG A 1 106 ? 2.662 -34.844 -20.641 1 56.34 106 ARG A C 1
ATOM 826 O O . ARG A 1 106 ? 2.76 -34.312 -21.75 1 56.34 106 ARG A O 1
ATOM 833 N N . VAL A 1 107 ? 2.68 -34.031 -19.438 1 59.16 107 VAL A N 1
ATOM 834 C CA . VAL A 1 107 ? 3.531 -32.875 -19.547 1 59.16 107 VAL A CA 1
ATOM 835 C C . VAL A 1 107 ? 5 -33.281 -19.469 1 59.16 107 VAL A C 1
ATOM 837 O O . VAL A 1 107 ? 5.363 -34.188 -18.719 1 59.16 107 VAL A O 1
ATOM 840 N N . ALA A 1 108 ? 5.887 -33 -20.391 1 57.03 108 ALA A N 1
ATOM 841 C CA . ALA A 1 108 ? 7.332 -33.188 -20.5 1 57.03 108 ALA A CA 1
ATOM 842 C C . ALA A 1 108 ? 8.055 -32.625 -19.281 1 57.03 108 ALA A C 1
ATOM 844 O O . ALA A 1 108 ? 7.602 -31.672 -18.656 1 57.03 108 ALA A O 1
ATOM 845 N N . GLY A 1 109 ? 9.109 -33.156 -18.797 1 62.41 109 GLY A N 1
ATOM 846 C CA . GLY A 1 109 ? 10.062 -32.719 -17.781 1 62.41 109 GLY A CA 1
ATOM 847 C C . GLY A 1 109 ? 10.047 -33.594 -16.547 1 62.41 109 GLY A C 1
ATOM 848 O O . GLY A 1 109 ? 10.641 -33.219 -15.523 1 62.41 109 GLY A O 1
ATOM 849 N N . ASP A 1 110 ? 9.414 -34.781 -16.672 1 65.12 110 ASP A N 1
ATOM 850 C CA . ASP A 1 110 ? 9.227 -35.719 -15.578 1 65.12 110 ASP A CA 1
ATOM 851 C C . ASP A 1 110 ? 10.555 -36.344 -15.148 1 65.12 110 ASP A C 1
ATOM 853 O O . ASP A 1 110 ? 10.703 -36.75 -14 1 65.12 110 ASP A O 1
ATOM 857 N N . ASP A 1 111 ? 11.484 -36.062 -15.961 1 75.81 111 ASP A N 1
ATOM 858 C CA . ASP A 1 111 ? 12.703 -36.781 -15.625 1 75.81 111 ASP A CA 1
ATOM 859 C C . ASP A 1 111 ? 13.742 -35.844 -15 1 75.81 111 ASP A C 1
ATOM 861 O O . ASP A 1 111 ? 14.805 -36.281 -14.562 1 75.81 111 ASP A O 1
ATOM 865 N N . ASP A 1 112 ? 13.438 -34.625 -14.898 1 84.69 112 ASP A N 1
ATOM 866 C CA . ASP A 1 112 ? 14.391 -33.688 -14.305 1 84.69 112 ASP A CA 1
ATOM 867 C C . ASP A 1 112 ? 14.469 -33.844 -12.789 1 84.69 112 ASP A C 1
ATOM 869 O O . ASP A 1 112 ? 13.445 -34.062 -12.133 1 84.69 112 ASP A O 1
ATOM 873 N N . GLU A 1 113 ? 15.711 -33.781 -12.281 1 91.25 113 GLU A N 1
ATOM 874 C CA . GLU A 1 113 ? 15.891 -34 -10.844 1 91.25 113 GLU A CA 1
ATOM 875 C C . GLU A 1 113 ? 15.828 -32.656 -10.086 1 91.25 113 GLU A C 1
ATOM 877 O O . GLU A 1 113 ? 15.68 -32.656 -8.867 1 91.25 113 GLU A O 1
ATOM 882 N N . ARG A 1 114 ? 16.062 -31.625 -10.836 1 94.94 114 ARG A N 1
ATOM 883 C CA . ARG A 1 114 ? 16.047 -30.297 -10.25 1 94.94 114 ARG A CA 1
ATOM 884 C C . ARG A 1 114 ? 15.18 -29.344 -11.086 1 94.94 114 ARG A C 1
ATOM 886 O O . ARG A 1 114 ? 15.031 -29.547 -12.297 1 94.94 114 ARG A O 1
ATOM 893 N N . LEU A 1 115 ? 14.602 -28.438 -10.383 1 95.5 115 LEU A N 1
ATOM 894 C CA . LEU A 1 115 ? 13.82 -27.391 -11.031 1 95.5 115 LEU A CA 1
ATOM 895 C C . LEU A 1 115 ? 14.273 -26.016 -10.586 1 95.5 115 LEU A C 1
ATOM 897 O O . LEU A 1 115 ? 14.406 -25.75 -9.383 1 95.5 115 LEU A O 1
ATOM 901 N N . GLN A 1 116 ? 14.539 -25.172 -11.555 1 96.06 116 GLN A N 1
ATOM 902 C CA . GLN A 1 116 ? 14.969 -23.797 -11.25 1 96.06 116 GLN A CA 1
ATOM 903 C C . GLN A 1 116 ? 13.789 -22.953 -10.789 1 96.06 116 GLN A C 1
ATOM 905 O O . GLN A 1 116 ? 12.688 -23.047 -11.336 1 96.06 116 GLN A O 1
ATOM 910 N N . VAL A 1 117 ? 13.992 -22.219 -9.695 1 97.69 117 VAL A N 1
ATOM 911 C CA . VAL A 1 117 ? 13.039 -21.25 -9.148 1 97.69 117 VAL A CA 1
ATOM 912 C C . VAL A 1 117 ? 13.656 -19.859 -9.148 1 97.69 117 VAL A C 1
ATOM 914 O O . VAL A 1 117 ? 14.734 -19.656 -8.586 1 97.69 117 VAL A O 1
ATOM 917 N N . GLN A 1 118 ? 13.023 -18.922 -9.828 1 97.44 118 GLN A N 1
ATOM 918 C CA . GLN A 1 118 ? 13.609 -17.578 -9.883 1 97.44 118 GLN A CA 1
ATOM 919 C C . GLN A 1 118 ? 12.555 -16.531 -10.219 1 97.44 118 GLN A C 1
ATOM 921 O O . GLN A 1 118 ? 11.57 -16.828 -10.906 1 97.44 118 GLN A O 1
ATOM 926 N N . CYS A 1 119 ? 12.773 -15.344 -9.672 1 97.06 119 CYS A N 1
ATOM 927 C CA . CYS A 1 119 ? 11.914 -14.227 -10.062 1 97.06 119 CYS A CA 1
ATOM 928 C C . CYS A 1 119 ? 12.414 -13.57 -11.336 1 97.06 119 CYS A C 1
ATOM 930 O O . CYS A 1 119 ? 13.461 -13.945 -11.867 1 97.06 119 CYS A O 1
ATOM 932 N N . ARG A 1 120 ? 11.68 -12.68 -11.852 1 93.31 120 ARG A N 1
ATOM 933 C CA . ARG A 1 120 ? 11.945 -12.07 -13.156 1 93.31 120 ARG A CA 1
ATOM 934 C C . ARG A 1 120 ? 13.258 -11.289 -13.133 1 93.31 120 ARG A C 1
ATOM 936 O O . ARG A 1 120 ? 14.016 -11.305 -14.109 1 93.31 120 ARG A O 1
ATOM 943 N N . CYS A 1 121 ? 13.555 -10.586 -12.047 1 96.06 121 CYS A N 1
ATOM 944 C CA . CYS A 1 121 ? 14.758 -9.773 -11.969 1 96.06 121 CYS A CA 1
ATOM 945 C C . CYS A 1 121 ? 15.977 -10.633 -11.641 1 96.06 121 CYS A C 1
ATOM 947 O O . CYS A 1 121 ? 17.109 -10.156 -11.695 1 96.06 121 CYS A O 1
ATOM 949 N N . GLN A 1 122 ? 15.734 -11.805 -11.172 1 96.19 122 GLN A N 1
ATOM 950 C CA . GLN A 1 122 ? 16.75 -12.82 -10.906 1 96.19 122 GLN A CA 1
ATOM 951 C C . GLN A 1 122 ? 17.5 -12.523 -9.609 1 96.19 122 GLN A C 1
ATOM 953 O O . GLN A 1 122 ? 18.531 -13.141 -9.336 1 96.19 122 GLN A O 1
ATOM 958 N N . CYS A 1 123 ? 16.953 -11.578 -8.883 1 96.38 123 CYS A N 1
ATOM 959 C CA . CYS A 1 123 ? 17.5 -11.328 -7.551 1 96.38 123 CYS A CA 1
ATOM 960 C C . CYS A 1 123 ? 17.297 -12.539 -6.645 1 96.38 123 CYS A C 1
ATOM 962 O O . CYS A 1 123 ? 18.125 -12.812 -5.773 1 96.38 123 CYS A O 1
ATOM 964 N N . VAL A 1 124 ? 16.281 -13.227 -6.801 1 97.69 124 VAL A N 1
ATOM 965 C CA . VAL A 1 124 ? 15.961 -14.461 -6.09 1 97.69 124 VAL A CA 1
ATOM 966 C C . VAL A 1 124 ? 16.141 -15.656 -7.027 1 97.69 124 VAL A C 1
ATOM 968 O O . VAL A 1 124 ? 15.508 -15.719 -8.086 1 97.69 124 VAL A O 1
ATOM 971 N N . GLN A 1 125 ? 17 -16.516 -6.664 1 97.44 125 GLN A N 1
ATOM 972 C CA . GLN A 1 125 ? 17.281 -17.719 -7.438 1 97.44 125 GLN A CA 1
ATOM 973 C C . GLN A 1 125 ? 17.656 -18.875 -6.52 1 97.44 125 GLN A C 1
ATOM 975 O O . GLN A 1 125 ? 18.469 -18.719 -5.609 1 97.44 125 GLN A O 1
ATOM 980 N N . PHE A 1 126 ? 17.047 -20 -6.773 1 98.12 126 PHE A N 1
ATOM 981 C CA . PHE A 1 126 ? 17.391 -21.25 -6.121 1 98.12 126 PHE A CA 1
ATOM 982 C C . PHE A 1 126 ? 16.797 -22.438 -6.887 1 98.12 126 PHE A C 1
ATOM 984 O O . PHE A 1 126 ? 16.344 -22.281 -8.023 1 98.12 126 PHE A O 1
ATOM 991 N N . GLU A 1 127 ? 16.938 -23.609 -6.34 1 97.81 127 GLU A N 1
ATOM 992 C CA . GLU A 1 127 ? 16.375 -24.797 -6.98 1 97.81 127 GLU A CA 1
ATOM 993 C C . GLU A 1 127 ? 15.586 -25.641 -5.988 1 97.81 127 GLU A C 1
ATOM 995 O O . GLU A 1 127 ? 15.727 -25.484 -4.777 1 97.81 127 GLU A O 1
ATOM 1000 N N . ILE A 1 128 ? 14.719 -26.469 -6.535 1 97.62 128 ILE A N 1
ATOM 1001 C CA . ILE A 1 128 ? 14.078 -27.516 -5.734 1 97.62 128 ILE A CA 1
ATOM 1002 C C . ILE A 1 128 ? 14.375 -28.891 -6.34 1 97.62 128 ILE A C 1
ATOM 1004 O O . ILE A 1 128 ? 14.562 -29 -7.555 1 97.62 128 ILE A O 1
ATOM 1008 N N . LYS A 1 129 ? 14.461 -29.859 -5.527 1 97.25 129 LYS A N 1
ATOM 1009 C CA . LYS A 1 129 ? 14.664 -31.234 -5.977 1 97.25 129 LYS A CA 1
ATOM 1010 C C . LYS A 1 129 ? 13.383 -32.062 -5.832 1 97.25 129 LYS A C 1
ATOM 1012 O O . LYS A 1 129 ? 12.5 -31.703 -5.055 1 97.25 129 LYS A O 1
ATOM 1017 N N . ARG A 1 130 ? 13.344 -33.125 -6.512 1 94.31 130 ARG A N 1
ATOM 1018 C CA . ARG A 1 130 ? 12.164 -33.969 -6.473 1 94.31 130 ARG A CA 1
ATOM 1019 C C . ARG A 1 130 ? 11.953 -34.562 -5.082 1 94.31 130 ARG A C 1
ATOM 1021 O O . ARG A 1 130 ? 12.922 -34.938 -4.41 1 94.31 130 ARG A O 1
ATOM 1028 N N . PRO A 1 131 ? 10.75 -34.594 -4.723 1 92.44 131 PRO A N 1
ATOM 1029 C CA . PRO A 1 131 ? 10.484 -35.375 -3.521 1 92.44 131 PRO A CA 1
ATOM 1030 C C . PRO A 1 131 ? 10.57 -36.906 -3.777 1 92.44 131 PRO A C 1
ATOM 1032 O O . PRO A 1 131 ? 10.781 -37.312 -4.914 1 92.44 131 PRO A O 1
ATOM 1035 N N . ASP A 1 132 ? 10.406 -37.562 -2.654 1 90.5 132 ASP A N 1
ATOM 1036 C CA . ASP A 1 132 ? 10.352 -39 -2.789 1 90.5 132 ASP A CA 1
ATOM 1037 C C . ASP A 1 132 ? 9.203 -39.438 -3.701 1 90.5 132 ASP A C 1
ATOM 1039 O O . ASP A 1 132 ? 8.164 -38.75 -3.754 1 90.5 132 ASP A O 1
ATOM 1043 N N . LYS A 1 133 ? 9.391 -40.562 -4.426 1 88.31 133 LYS A N 1
ATOM 1044 C CA . LYS A 1 133 ? 8.398 -41.031 -5.375 1 88.31 133 LYS A CA 1
ATOM 1045 C C . LYS A 1 133 ? 7.066 -41.312 -4.684 1 88.31 133 LYS A C 1
ATOM 1047 O O . LYS A 1 133 ? 6.008 -41.188 -5.305 1 88.31 133 LYS A O 1
ATOM 1052 N N . ASN A 1 134 ? 7.094 -41.594 -3.42 1 89.19 134 ASN A N 1
ATOM 1053 C CA . ASN A 1 134 ? 5.875 -41.906 -2.674 1 89.19 134 ASN A CA 1
ATOM 1054 C C . ASN A 1 134 ? 5.285 -40.656 -2.035 1 89.19 134 ASN A C 1
ATOM 1056 O O . ASN A 1 134 ? 4.238 -40.719 -1.393 1 89.19 134 ASN A O 1
ATOM 1060 N N . TYR A 1 135 ? 5.926 -39.562 -2.344 1 88.19 135 TYR A N 1
ATOM 1061 C CA . TYR A 1 135 ? 5.465 -38.312 -1.764 1 88.19 135 TYR A CA 1
ATOM 1062 C C . TYR A 1 135 ? 4.07 -37.969 -2.266 1 88.19 135 TYR A C 1
ATOM 1064 O O . TYR A 1 135 ? 3.709 -38.281 -3.398 1 88.19 135 TYR A O 1
ATOM 1072 N N . ASN A 1 136 ? 3.301 -37.375 -1.359 1 85.56 136 ASN A N 1
ATOM 1073 C CA . ASN A 1 136 ? 1.981 -36.844 -1.7 1 85.56 136 ASN A CA 1
ATOM 1074 C C . ASN A 1 136 ? 1.091 -37.906 -2.309 1 85.56 136 ASN A C 1
ATOM 1076 O O . ASN A 1 136 ? 0.573 -37.75 -3.414 1 85.56 136 ASN A O 1
ATOM 1080 N N . GLY A 1 137 ? 0.906 -38.969 -1.623 1 81.94 137 GLY A N 1
ATOM 1081 C CA . GLY A 1 137 ? 0.02 -40.062 -2.018 1 81.94 137 GLY A CA 1
ATOM 1082 C C . GLY A 1 137 ? 0.549 -40.875 -3.188 1 81.94 137 GLY A C 1
ATOM 1083 O O . GLY A 1 137 ? -0.227 -41.406 -3.986 1 81.94 137 GLY A O 1
ATOM 1084 N N . GLY A 1 138 ? 1.898 -40.75 -3.396 1 84.88 138 GLY A N 1
ATOM 1085 C CA . GLY A 1 138 ? 2.508 -41.562 -4.43 1 84.88 138 GLY A CA 1
ATOM 1086 C C . GLY A 1 138 ? 2.652 -40.844 -5.758 1 84.88 138 GLY A C 1
ATOM 1087 O O . GLY A 1 138 ? 3.137 -41.438 -6.734 1 84.88 138 GLY A O 1
ATOM 1088 N N . THR A 1 139 ? 2.291 -39.562 -5.859 1 84 139 THR A N 1
ATOM 1089 C CA . THR A 1 139 ? 2.389 -38.844 -7.113 1 84 139 THR A CA 1
ATOM 1090 C C . THR A 1 139 ? 3.836 -38.438 -7.402 1 84 139 THR A C 1
ATOM 1092 O O . THR A 1 139 ? 4.203 -38.219 -8.555 1 84 139 THR A O 1
ATOM 1095 N N . GLY A 1 140 ? 4.625 -38.375 -6.281 1 87.31 140 GLY A N 1
ATOM 1096 C CA . GLY A 1 140 ? 5.984 -37.875 -6.422 1 87.31 140 GLY A CA 1
ATOM 1097 C C . GLY A 1 140 ? 6.047 -36.438 -6.844 1 87.31 140 GLY A C 1
ATOM 1098 O O . GLY A 1 140 ? 7.031 -36 -7.445 1 87.31 140 GLY A O 1
ATOM 1099 N N . LYS A 1 141 ? 4.973 -35.719 -6.617 1 89.88 141 LYS A N 1
ATOM 1100 C CA . LYS A 1 141 ? 4.859 -34.312 -7.008 1 89.88 141 LYS A CA 1
ATOM 1101 C C . LYS A 1 141 ? 4.477 -33.438 -5.812 1 89.88 141 LYS A C 1
ATOM 1103 O O . LYS A 1 141 ? 3.896 -33.938 -4.84 1 89.88 141 LYS A O 1
ATOM 1108 N N . PHE A 1 142 ? 4.852 -32.188 -5.84 1 91.69 142 PHE A N 1
ATOM 1109 C CA . PHE A 1 142 ? 4.441 -31.234 -4.801 1 91.69 142 PHE A CA 1
ATOM 1110 C C . PHE A 1 142 ? 2.988 -30.828 -4.988 1 91.69 142 PHE A C 1
ATOM 1112 O O . PHE A 1 142 ? 2.521 -30.672 -6.121 1 91.69 142 PHE A O 1
ATOM 1119 N N . ALA A 1 143 ? 2.34 -30.641 -3.908 1 89 143 ALA A N 1
ATOM 1120 C CA . ALA A 1 143 ? 0.979 -30.125 -3.98 1 89 143 ALA A CA 1
ATOM 1121 C C . ALA A 1 143 ? 0.981 -28.656 -4.41 1 89 143 ALA A C 1
ATOM 1123 O O . ALA A 1 143 ? 1.842 -27.875 -3.988 1 89 143 ALA A O 1
ATOM 1124 N N . ALA A 1 144 ? 0.06 -28.297 -5.23 1 91.44 144 ALA A N 1
ATOM 1125 C CA . ALA A 1 144 ? -0.123 -26.906 -5.66 1 91.44 144 ALA A CA 1
ATOM 1126 C C . ALA A 1 144 ? -1.59 -26.5 -5.57 1 91.44 144 ALA A C 1
ATOM 1128 O O . ALA A 1 144 ? -2.484 -27.344 -5.656 1 91.44 144 ALA A O 1
ATOM 1129 N N . CYS A 1 145 ? -1.803 -25.188 -5.395 1 89.62 145 CYS A N 1
ATOM 1130 C CA . CYS A 1 145 ? -3.176 -24.703 -5.285 1 89.62 145 CYS A CA 1
ATOM 1131 C C . CYS A 1 145 ? -3.289 -23.266 -5.773 1 89.62 145 CYS A C 1
ATOM 1133 O O . CYS A 1 145 ? -2.283 -22.562 -5.898 1 89.62 145 CYS A O 1
ATOM 1135 N N . LEU A 1 146 ? -4.496 -22.953 -6.168 1 92.69 146 LEU A N 1
ATOM 1136 C CA . LEU A 1 146 ? -4.922 -21.562 -6.215 1 92.69 146 LEU A CA 1
ATOM 1137 C C . LEU A 1 146 ? -5.566 -21.141 -4.895 1 92.69 146 LEU A C 1
ATOM 1139 O O . LEU A 1 146 ? -6.391 -21.875 -4.344 1 92.69 146 LEU A O 1
ATOM 1143 N N . ASP A 1 147 ? -5.121 -20.062 -4.328 1 92.56 147 ASP A N 1
ATOM 1144 C CA . ASP A 1 147 ? -5.566 -19.594 -3.018 1 92.56 147 ASP A CA 1
ATOM 1145 C C . ASP A 1 147 ? -6.273 -18.25 -3.129 1 92.56 147 ASP A C 1
ATOM 1147 O O . ASP A 1 147 ? -5.699 -17.266 -3.621 1 92.56 147 ASP A O 1
ATOM 1151 N N . ALA A 1 148 ? -7.504 -18.172 -2.652 1 92.88 148 ALA A N 1
ATOM 1152 C CA . ALA A 1 148 ? -8.289 -16.953 -2.76 1 92.88 148 ALA A CA 1
ATOM 1153 C C . ALA A 1 148 ? -8.453 -16.281 -1.397 1 92.88 148 ALA A C 1
ATOM 1155 O O . ALA A 1 148 ? -9.289 -15.391 -1.234 1 92.88 148 ALA A O 1
ATOM 1156 N N . CYS A 1 149 ? -7.672 -16.672 -0.378 1 92.62 149 CYS A N 1
ATOM 1157 C CA . CYS A 1 149 ? -7.867 -16.156 0.971 1 92.62 149 CYS A CA 1
ATOM 1158 C C . CYS A 1 149 ? -7.52 -14.672 1.044 1 92.62 149 CYS A C 1
ATOM 1160 O O . CYS A 1 149 ? -6.766 -14.164 0.211 1 92.62 149 CYS A O 1
ATOM 1162 N N . ASN A 1 150 ? -7.992 -13.961 2.023 1 90.62 150 ASN A N 1
ATOM 1163 C CA . ASN A 1 150 ? -7.766 -12.531 2.225 1 90.62 150 ASN A CA 1
ATOM 1164 C C . ASN A 1 150 ? -6.285 -12.227 2.432 1 90.62 150 ASN A C 1
ATOM 1166 O O . ASN A 1 150 ? -5.762 -11.266 1.861 1 90.62 150 ASN A O 1
ATOM 1170 N N . SER A 1 151 ? -5.652 -12.984 3.184 1 91.62 151 SER A N 1
ATOM 1171 C CA . SER A 1 151 ? -4.27 -12.703 3.549 1 91.62 151 SER A CA 1
ATOM 1172 C C . SER A 1 151 ? -3.346 -12.789 2.336 1 91.62 151 SER A C 1
ATOM 1174 O O . SER A 1 151 ? -2.516 -11.906 2.117 1 91.62 151 SER A O 1
ATOM 1176 N N . CYS A 1 152 ? -3.473 -13.852 1.471 1 94.5 152 CYS A N 1
ATOM 1177 C CA . CYS A 1 152 ? -2.613 -14.008 0.301 1 94.5 152 CYS A CA 1
ATOM 1178 C C . CYS A 1 152 ? -2.938 -12.953 -0.755 1 94.5 152 CYS A C 1
ATOM 1180 O O . CYS A 1 152 ? -2.033 -12.367 -1.352 1 94.5 152 CYS A O 1
ATOM 1182 N N . ARG A 1 153 ? -4.211 -12.781 -0.908 1 93.31 153 ARG A N 1
ATOM 1183 C CA . ARG A 1 153 ? -4.66 -11.812 -1.902 1 93.31 153 ARG A CA 1
ATOM 1184 C C . ARG A 1 153 ? -4.086 -10.43 -1.613 1 93.31 153 ARG A C 1
ATOM 1186 O O . ARG A 1 153 ? -3.559 -9.766 -2.512 1 93.31 153 ARG A O 1
ATOM 1193 N N . ILE A 1 154 ? -4.07 -9.992 -0.369 1 90.12 154 ILE A N 1
ATOM 1194 C CA . ILE A 1 154 ? -3.682 -8.641 -0.004 1 90.12 154 ILE A CA 1
ATOM 1195 C C . ILE A 1 154 ? -2.162 -8.5 -0.072 1 90.12 154 ILE A C 1
ATOM 1197 O O . ILE A 1 154 ? -1.646 -7.438 -0.438 1 90.12 154 ILE A O 1
ATOM 1201 N N . VAL A 1 155 ? -1.415 -9.516 0.196 1 91.06 155 VAL A N 1
ATOM 1202 C CA . VAL A 1 155 ? 0.039 -9.398 0.251 1 91.06 155 VAL A CA 1
ATOM 1203 C C . VAL A 1 155 ? 0.623 -9.555 -1.151 1 91.06 155 VAL A C 1
ATOM 1205 O O . VAL A 1 155 ? 1.764 -9.164 -1.403 1 91.06 155 VAL A O 1
ATOM 1208 N N . THR A 1 156 ? -0.101 -10.172 -2.057 1 95 156 THR A N 1
ATOM 1209 C CA . THR A 1 156 ? 0.411 -10.312 -3.416 1 95 156 THR A CA 1
ATOM 1210 C C . THR A 1 156 ? -0.166 -9.227 -4.32 1 95 156 THR A C 1
ATOM 1212 O O . THR A 1 156 ? 0.444 -8.859 -5.328 1 95 156 THR A O 1
ATOM 1215 N N . GLY A 1 157 ? -1.337 -8.797 -3.99 1 94.94 157 GLY A N 1
ATOM 1216 C CA . GLY A 1 157 ? -2.021 -7.812 -4.809 1 94.94 157 GLY A CA 1
ATOM 1217 C C . GLY A 1 157 ? -2.91 -8.43 -5.875 1 94.94 157 GLY A C 1
ATOM 1218 O O . GLY A 1 157 ? -3.504 -7.715 -6.684 1 94.94 157 GLY A O 1
ATOM 1219 N N . PHE A 1 158 ? -3.041 -9.758 -5.863 1 95 158 PHE A N 1
ATOM 1220 C CA . PHE A 1 158 ? -3.83 -10.445 -6.879 1 95 158 PHE A CA 1
ATOM 1221 C C . PHE A 1 158 ? -4.977 -11.219 -6.238 1 95 158 PHE A C 1
ATOM 1223 O O . PHE A 1 158 ? -4.848 -11.727 -5.125 1 95 158 PHE A O 1
ATOM 1230 N N . GLU A 1 159 ? -6.078 -11.367 -6.941 1 94.5 159 GLU A N 1
ATOM 1231 C CA . GLU A 1 159 ? -7.297 -11.953 -6.391 1 94.5 159 GLU A CA 1
ATOM 1232 C C . GLU A 1 159 ? -7.09 -13.422 -6.043 1 94.5 159 GLU A C 1
ATOM 1234 O O . GLU A 1 159 ? -7.73 -13.945 -5.129 1 94.5 159 GLU A O 1
ATOM 1239 N N . VAL A 1 160 ? -6.25 -14.016 -6.789 1 95 160 VAL A N 1
ATOM 1240 C CA . VAL A 1 160 ? -5.902 -15.414 -6.582 1 95 160 VAL A CA 1
ATOM 1241 C C . VAL A 1 160 ? -4.387 -15.586 -6.613 1 95 160 VAL A C 1
ATOM 1243 O O . VAL A 1 160 ? -3.715 -15.047 -7.5 1 95 160 VAL A O 1
ATOM 1246 N N . THR A 1 161 ? -3.904 -16.234 -5.582 1 95.19 161 THR A N 1
ATOM 1247 C CA . THR A 1 161 ? -2.477 -16.531 -5.516 1 95.19 161 THR A CA 1
ATOM 1248 C C . THR A 1 161 ? -2.217 -18.016 -5.734 1 95.19 161 THR A C 1
ATOM 1250 O O . THR A 1 161 ? -2.979 -18.859 -5.262 1 95.19 161 THR A O 1
ATOM 1253 N N . SER A 1 162 ? -1.178 -18.281 -6.445 1 94.88 162 SER A N 1
ATOM 1254 C CA . SER A 1 162 ? -0.818 -19.672 -6.699 1 94.88 162 SER A CA 1
ATOM 1255 C C . SER A 1 162 ? 0.402 -20.078 -5.883 1 94.88 162 SER A C 1
ATOM 1257 O O . SER A 1 162 ? 1.459 -19.453 -5.977 1 94.88 162 SER A O 1
ATOM 1259 N N . TRP A 1 163 ? 0.175 -21.172 -5.066 1 94.12 163 TRP A N 1
ATOM 1260 C CA . TRP A 1 163 ? 1.243 -21.672 -4.207 1 94.12 163 TRP A CA 1
ATOM 1261 C C . TRP A 1 163 ? 1.524 -23.141 -4.484 1 94.12 163 TRP A C 1
ATOM 1263 O O . TRP A 1 163 ? 0.632 -23.891 -4.906 1 94.12 163 TRP A O 1
ATOM 1273 N N . THR A 1 164 ? 2.732 -23.531 -4.332 1 94 164 THR A N 1
ATOM 1274 C CA . THR A 1 164 ? 3.094 -24.922 -4.133 1 94 164 THR A CA 1
ATOM 1275 C C . THR A 1 164 ? 3.73 -25.141 -2.762 1 94 164 THR A C 1
ATOM 1277 O O . THR A 1 164 ? 4.406 -24.234 -2.244 1 94 164 THR A O 1
ATOM 1280 N N . VAL A 1 165 ? 3.48 -26.266 -2.223 1 92.62 165 VAL A N 1
ATOM 1281 C CA . VAL A 1 165 ? 4.027 -26.594 -0.91 1 92.62 165 VAL A CA 1
ATOM 1282 C C . VAL A 1 165 ? 5.242 -27.5 -1.069 1 92.62 165 VAL A C 1
ATOM 1284 O O . VAL A 1 165 ? 5.125 -28.625 -1.576 1 92.62 165 VAL A O 1
ATOM 1287 N N . VAL A 1 166 ? 6.352 -27.031 -0.592 1 94.94 166 VAL A N 1
ATOM 1288 C CA . VAL A 1 166 ? 7.605 -27.75 -0.792 1 94.94 166 VAL A CA 1
ATOM 1289 C C . VAL A 1 166 ? 8.273 -28 0.556 1 94.94 166 VAL A C 1
ATOM 1291 O O . VAL A 1 166 ? 8.484 -27.078 1.342 1 94.94 166 VAL A O 1
ATOM 1294 N N . PRO A 1 167 ? 8.57 -29.312 0.846 1 94.69 167 PRO A N 1
ATOM 1295 C CA . PRO A 1 167 ? 9.375 -29.562 2.045 1 94.69 167 PRO A CA 1
ATOM 1296 C C . PRO A 1 167 ? 10.688 -28.797 2.055 1 94.69 167 PRO A C 1
ATOM 1298 O O . PRO A 1 167 ? 11.336 -28.656 1.012 1 94.69 167 PRO A O 1
ATOM 1301 N N . LYS A 1 168 ? 11.055 -28.328 3.219 1 95.94 168 LYS A N 1
ATOM 1302 C CA . LYS A 1 168 ? 12.266 -27.531 3.354 1 95.94 168 LYS A CA 1
ATOM 1303 C C . LYS A 1 168 ? 13.484 -28.297 2.848 1 95.94 168 LYS A C 1
ATOM 1305 O O . LYS A 1 168 ? 14.391 -27.719 2.252 1 95.94 168 LYS A O 1
ATOM 1310 N N . ASP A 1 169 ? 13.492 -29.562 3.023 1 95.69 169 ASP A N 1
ATOM 1311 C CA . ASP A 1 169 ? 14.648 -30.375 2.65 1 95.69 169 ASP A CA 1
ATOM 1312 C C . ASP A 1 169 ? 14.719 -30.578 1.138 1 95.69 169 ASP A C 1
ATOM 1314 O O . ASP A 1 169 ? 15.711 -31.094 0.617 1 95.69 169 ASP A O 1
ATOM 1318 N N . CYS A 1 170 ? 13.641 -30.156 0.408 1 97.38 170 CYS A N 1
ATOM 1319 C CA . CYS A 1 170 ? 13.656 -30.25 -1.048 1 97.38 170 CYS A CA 1
ATOM 1320 C C . CYS A 1 170 ? 14.148 -28.953 -1.667 1 97.38 170 CYS A C 1
ATOM 1322 O O . CYS A 1 170 ? 14.32 -28.859 -2.885 1 97.38 170 CYS A O 1
ATOM 1324 N N . ILE A 1 171 ? 14.414 -27.953 -0.862 1 98.06 171 ILE A N 1
ATOM 1325 C CA . ILE A 1 171 ? 14.906 -26.672 -1.343 1 98.06 171 ILE A CA 1
ATOM 1326 C C . ILE A 1 171 ? 16.438 -26.656 -1.337 1 98.06 171 ILE A C 1
ATOM 1328 O O . ILE A 1 171 ? 17.062 -26.938 -0.309 1 98.06 171 ILE A O 1
ATOM 1332 N N . VAL A 1 172 ? 16.938 -26.391 -2.516 1 97.81 172 VAL A N 1
ATOM 1333 C CA . VAL A 1 172 ? 18.391 -26.375 -2.705 1 97.81 172 VAL A CA 1
ATOM 1334 C C . VAL A 1 172 ? 18.859 -24.922 -2.875 1 97.81 172 VAL A C 1
ATOM 1336 O O . VAL A 1 172 ? 18.656 -24.312 -3.926 1 97.81 172 VAL A O 1
ATOM 1339 N N . ILE A 1 173 ? 19.5 -24.438 -1.869 1 94.88 173 ILE A N 1
ATOM 1340 C CA . ILE A 1 173 ? 19.922 -23.031 -1.886 1 94.88 173 ILE A CA 1
ATOM 1341 C C . ILE A 1 173 ? 21.219 -22.875 -1.093 1 94.88 173 ILE A C 1
ATOM 1343 O O . ILE A 1 173 ? 21.391 -23.516 -0.052 1 94.88 173 ILE A O 1
ATOM 1347 N N . ALA A 1 174 ? 22.156 -22.109 -1.566 1 90.38 174 ALA A N 1
ATOM 1348 C CA . ALA A 1 174 ? 23.406 -21.844 -0.882 1 90.38 174 ALA A CA 1
ATOM 1349 C C . ALA A 1 174 ? 23.344 -20.562 -0.07 1 90.38 174 ALA A C 1
ATOM 1351 O O . ALA A 1 174 ? 22.812 -19.547 -0.542 1 90.38 174 ALA A O 1
ATOM 1352 N N . PRO A 1 175 ? 23.984 -20.531 1.129 1 93.38 175 PRO A N 1
ATOM 1353 C CA . PRO A 1 175 ? 24.578 -21.656 1.856 1 93.38 175 PRO A CA 1
ATOM 1354 C C . PRO A 1 175 ? 23.516 -22.578 2.473 1 93.38 175 PRO A C 1
ATOM 1356 O O . PRO A 1 175 ? 23.781 -23.734 2.756 1 93.38 175 PRO A O 1
ATOM 1359 N N . ASN A 1 176 ? 22.359 -22.031 2.895 1 94.94 176 ASN A N 1
ATOM 1360 C CA . ASN A 1 176 ? 21.188 -22.766 3.338 1 94.94 176 ASN A CA 1
ATOM 1361 C C . ASN A 1 176 ? 19.938 -21.891 3.348 1 94.94 176 ASN A C 1
ATOM 1363 O O . ASN A 1 176 ? 20.031 -20.672 3.123 1 94.94 176 ASN A O 1
ATOM 1367 N N . LEU A 1 177 ? 18.812 -22.547 3.59 1 95.88 177 LEU A N 1
ATOM 1368 C CA . LEU A 1 177 ? 17.531 -21.859 3.496 1 95.88 177 LEU A CA 1
ATOM 1369 C C . LEU A 1 177 ? 17.438 -20.75 4.539 1 95.88 177 LEU A C 1
ATOM 1371 O O . LEU A 1 177 ? 17.016 -19.625 4.227 1 95.88 177 LEU A O 1
ATOM 1375 N N . ASP A 1 178 ? 17.844 -21.016 5.738 1 94.75 178 ASP A N 1
ATOM 1376 C CA . ASP A 1 178 ? 17.75 -20.031 6.82 1 94.75 178 ASP A CA 1
ATOM 1377 C C . ASP A 1 178 ? 18.562 -18.781 6.492 1 94.75 178 ASP A C 1
ATOM 1379 O O . ASP A 1 178 ? 18.078 -17.656 6.684 1 94.75 178 ASP A O 1
ATOM 1383 N N . ALA A 1 179 ? 19.766 -18.984 6.012 1 96.25 179 ALA A N 1
ATOM 1384 C CA . ALA A 1 179 ? 20.625 -17.859 5.613 1 96.25 179 ALA A CA 1
ATOM 1385 C C . ALA A 1 179 ? 19.984 -17.078 4.473 1 96.25 179 ALA A C 1
ATOM 1387 O O . ALA A 1 179 ? 20.047 -15.844 4.449 1 96.25 179 ALA A O 1
ATOM 1388 N N . PHE A 1 180 ? 19.406 -17.766 3.586 1 96.88 180 PHE A N 1
ATOM 1389 C CA . PHE A 1 180 ? 18.766 -17.141 2.443 1 96.88 180 PHE A CA 1
ATOM 1390 C C . PHE A 1 180 ? 17.578 -16.297 2.891 1 96.88 180 PHE A C 1
ATOM 1392 O O . PHE A 1 180 ? 17.422 -15.156 2.441 1 96.88 180 PHE A O 1
ATOM 1399 N N . LEU A 1 181 ? 16.781 -16.797 3.822 1 96.19 181 LEU A N 1
ATOM 1400 C CA . LEU A 1 181 ? 15.602 -16.094 4.324 1 96.19 181 LEU A CA 1
ATOM 1401 C C . LEU A 1 181 ? 16 -14.828 5.086 1 96.19 181 LEU A C 1
ATOM 1403 O O . LEU A 1 181 ? 15.242 -13.859 5.145 1 96.19 181 LEU A O 1
ATOM 1407 N N . GLY A 1 182 ? 17.172 -14.805 5.629 1 96.12 182 GLY A N 1
ATOM 1408 C CA . GLY A 1 182 ? 17.641 -13.672 6.402 1 96.12 182 GLY A CA 1
ATOM 1409 C C . GLY A 1 182 ? 18.375 -12.633 5.559 1 96.12 182 GLY A C 1
ATOM 1410 O O . GLY A 1 182 ? 18.781 -11.586 6.062 1 96.12 182 GLY A O 1
ATOM 1411 N N . ASP A 1 183 ? 18.562 -12.922 4.238 1 96.69 183 ASP A N 1
ATOM 1412 C CA . ASP A 1 183 ? 19.281 -12.008 3.352 1 96.69 183 ASP A CA 1
ATOM 1413 C C . ASP A 1 183 ? 18.391 -10.867 2.891 1 96.69 183 ASP A C 1
ATOM 1415 O O . ASP A 1 183 ? 17.719 -10.969 1.859 1 96.69 183 ASP A O 1
ATOM 1419 N N . GLY A 1 184 ? 18.469 -9.758 3.561 1 95.88 184 GLY A N 1
ATOM 1420 C CA . GLY A 1 184 ? 17.625 -8.602 3.314 1 95.88 184 GLY A CA 1
ATOM 1421 C C . GLY A 1 184 ? 17.922 -7.914 1.995 1 95.88 184 GLY A C 1
ATOM 1422 O O . GLY A 1 184 ? 17.172 -7.043 1.558 1 95.88 184 GLY A O 1
ATOM 1423 N N . SER A 1 185 ? 19.031 -8.25 1.429 1 95.69 185 SER A N 1
ATOM 1424 C CA . SER A 1 185 ? 19.359 -7.66 0.135 1 95.69 185 SER A CA 1
ATOM 1425 C C . SER A 1 185 ? 18.609 -8.352 -0.996 1 95.69 185 SER A C 1
ATOM 1427 O O . SER A 1 185 ? 18.547 -7.828 -2.113 1 95.69 185 SER A O 1
ATOM 1429 N N . ARG A 1 186 ? 18 -9.5 -0.697 1 96.5 186 ARG A N 1
ATOM 1430 C CA . ARG A 1 186 ? 17.281 -10.25 -1.719 1 96.5 186 ARG A CA 1
ATOM 1431 C C . ARG A 1 186 ? 15.805 -10.383 -1.364 1 96.5 186 ARG A C 1
ATOM 1433 O O . ARG A 1 186 ? 14.938 -10.234 -2.229 1 96.5 186 ARG A O 1
ATOM 1440 N N . LEU A 1 187 ? 15.656 -10.664 -0.011 1 97.81 187 LEU A N 1
ATOM 1441 C CA . LEU A 1 187 ? 14.297 -10.984 0.413 1 97.81 187 LEU A CA 1
ATOM 1442 C C . LEU A 1 187 ? 13.797 -9.969 1.437 1 97.81 187 LEU A C 1
ATOM 1444 O O . LEU A 1 187 ? 14.484 -9.68 2.42 1 97.81 187 LEU A O 1
ATOM 1448 N N . GLY A 1 188 ? 12.617 -9.43 1.078 1 97.44 188 GLY A N 1
ATOM 1449 C CA . GLY A 1 188 ? 11.859 -8.781 2.131 1 97.44 188 GLY A CA 1
ATOM 1450 C C . GLY A 1 188 ? 11.07 -9.75 2.988 1 97.44 188 GLY A C 1
ATOM 1451 O O . GLY A 1 188 ? 10.719 -10.844 2.535 1 97.44 188 GLY A O 1
ATOM 1452 N N . HIS A 1 189 ? 10.859 -9.375 4.191 1 97.62 189 HIS A N 1
ATOM 1453 C CA . HIS A 1 189 ? 10.133 -10.203 5.145 1 97.62 189 HIS A CA 1
ATOM 1454 C C . HIS A 1 189 ? 8.922 -9.469 5.699 1 97.62 189 HIS A C 1
ATOM 1456 O O . HIS A 1 189 ? 9.016 -8.305 6.082 1 97.62 189 HIS A O 1
ATOM 1462 N N . TYR A 1 190 ? 7.828 -10.117 5.734 1 96.25 190 TYR A N 1
ATOM 1463 C CA . TYR A 1 190 ? 6.586 -9.602 6.297 1 96.25 190 TYR A CA 1
ATOM 1464 C C . TYR A 1 190 ? 5.875 -10.656 7.129 1 96.25 190 TYR A C 1
ATOM 1466 O O . TYR A 1 190 ? 5.516 -11.719 6.613 1 96.25 190 TYR A O 1
ATOM 1474 N N . GLN A 1 191 ? 5.66 -10.352 8.352 1 94.25 191 GLN A N 1
ATOM 1475 C CA . GLN A 1 191 ? 4.895 -11.258 9.211 1 94.25 191 GLN A CA 1
ATOM 1476 C C . GLN A 1 191 ? 3.41 -10.914 9.188 1 94.25 191 GLN A C 1
ATOM 1478 O O . GLN A 1 191 ? 2.965 -10.008 9.891 1 94.25 191 GLN A O 1
ATOM 1483 N N . SER A 1 192 ? 2.629 -11.641 8.414 1 91.19 192 SER A N 1
ATOM 1484 C CA . SER A 1 192 ? 1.223 -11.336 8.172 1 91.19 192 SER A CA 1
ATOM 1485 C C . SER A 1 192 ? 0.357 -11.742 9.359 1 91.19 192 SER A C 1
ATOM 1487 O O . SER A 1 192 ? -0.775 -11.273 9.5 1 91.19 192 SER A O 1
ATOM 1489 N N . SER A 1 193 ? 0.828 -12.648 10.156 1 89.88 193 SER A N 1
ATOM 1490 C CA . SER A 1 193 ? 0.208 -13.031 11.422 1 89.88 193 SER A CA 1
ATOM 1491 C C . SER A 1 193 ? 1.254 -13.477 12.438 1 89.88 193 SER A C 1
ATOM 1493 O O . SER A 1 193 ? 2.445 -13.531 12.125 1 89.88 193 SER A O 1
ATOM 1495 N N . SER A 1 194 ? 0.798 -13.773 13.68 1 90.25 194 SER A N 1
ATOM 1496 C CA . SER A 1 194 ? 1.715 -14.148 14.75 1 90.25 194 SER A CA 1
ATOM 1497 C C . SER A 1 194 ? 2.521 -15.383 14.383 1 90.25 194 SER A C 1
ATOM 1499 O O . SER A 1 194 ? 3.648 -15.562 14.844 1 90.25 194 SER A O 1
ATOM 1501 N N . ASN A 1 195 ? 2.008 -16.219 13.484 1 94 195 ASN A N 1
ATOM 1502 C CA . ASN A 1 195 ? 2.686 -17.484 13.203 1 94 195 ASN A CA 1
ATOM 1503 C C . ASN A 1 195 ? 2.969 -17.641 11.711 1 94 195 ASN A C 1
ATOM 1505 O O . ASN A 1 195 ? 3.145 -18.766 11.227 1 94 195 ASN A O 1
ATOM 1509 N N . THR A 1 196 ? 2.898 -16.594 10.945 1 94.88 196 THR A N 1
ATOM 1510 C CA . THR A 1 196 ? 3.09 -16.719 9.5 1 94.88 196 THR A CA 1
ATOM 1511 C C . THR A 1 196 ? 4.059 -15.648 9 1 94.88 196 THR A C 1
ATOM 1513 O O . THR A 1 196 ? 3.887 -14.461 9.281 1 94.88 196 THR A O 1
ATOM 1516 N N . SER A 1 197 ? 5.086 -16.094 8.328 1 96.69 197 SER A N 1
ATOM 1517 C CA . SER A 1 197 ? 6.039 -15.211 7.672 1 96.69 197 SER A CA 1
ATOM 1518 C C . SER A 1 197 ? 5.922 -15.305 6.152 1 96.69 197 SER A C 1
ATOM 1520 O O . SER A 1 197 ? 5.711 -16.391 5.605 1 96.69 197 SER A O 1
ATOM 1522 N N . ARG A 1 198 ? 6.055 -14.211 5.547 1 97.44 198 ARG A N 1
ATOM 1523 C CA . ARG A 1 198 ? 6.047 -14.117 4.09 1 97.44 198 ARG A CA 1
ATOM 1524 C C . ARG A 1 198 ? 7.297 -13.414 3.578 1 97.44 198 ARG A C 1
ATOM 1526 O O . ARG A 1 198 ? 7.816 -12.508 4.234 1 97.44 198 ARG A O 1
ATOM 1533 N N . TYR A 1 199 ? 7.75 -13.875 2.434 1 98.38 199 TYR A N 1
ATOM 1534 C CA . TYR A 1 199 ? 8.953 -13.312 1.836 1 98.38 199 TYR A CA 1
ATOM 1535 C C . TYR A 1 199 ? 8.711 -12.93 0.382 1 98.38 199 TYR A C 1
ATOM 1537 O O . TYR A 1 199 ? 7.965 -13.602 -0.33 1 98.38 199 TYR A O 1
ATOM 1545 N N . PHE A 1 200 ? 9.305 -11.844 -0.023 1 98.31 200 PHE A N 1
ATOM 1546 C CA . PHE A 1 200 ? 9.188 -11.336 -1.387 1 98.31 200 PHE A CA 1
ATOM 1547 C C . PHE A 1 200 ? 10.508 -10.75 -1.867 1 98.31 200 PHE A C 1
ATOM 1549 O O . PHE A 1 200 ? 11.367 -10.414 -1.058 1 98.31 200 PHE A O 1
ATOM 1556 N N . CYS A 1 201 ? 10.703 -10.742 -3.16 1 98.12 201 CYS A N 1
ATOM 1557 C CA . CYS A 1 201 ? 11.898 -10.133 -3.723 1 98.12 201 CYS A CA 1
ATOM 1558 C C . CYS A 1 201 ? 11.914 -8.633 -3.48 1 98.12 201 CYS A C 1
ATOM 1560 O O . CYS A 1 201 ? 10.961 -7.934 -3.828 1 98.12 201 CYS A O 1
ATOM 1562 N N . VAL A 1 202 ? 12.977 -8.086 -2.977 1 96.06 202 VAL A N 1
ATOM 1563 C CA . VAL A 1 202 ? 13.047 -6.684 -2.59 1 96.06 202 VAL A CA 1
ATOM 1564 C C . VAL A 1 202 ? 13.172 -5.809 -3.836 1 96.06 202 VAL A C 1
ATOM 1566 O O . VAL A 1 202 ? 12.938 -4.598 -3.777 1 96.06 202 VAL A O 1
ATOM 1569 N N . LYS A 1 203 ? 13.445 -6.43 -4.977 1 94.88 203 LYS A N 1
ATOM 1570 C CA . LYS A 1 203 ? 13.68 -5.664 -6.195 1 94.88 203 LYS A CA 1
ATOM 1571 C C . LYS A 1 203 ? 12.438 -5.629 -7.078 1 94.88 203 LYS A C 1
ATOM 1573 O O . LYS A 1 203 ? 11.984 -4.555 -7.48 1 94.88 203 LYS A O 1
ATOM 1578 N N . CYS A 1 204 ? 11.859 -6.746 -7.297 1 96.06 204 CYS A N 1
ATOM 1579 C CA . CYS A 1 204 ? 10.766 -6.762 -8.258 1 96.06 204 CYS A CA 1
ATOM 1580 C C . CYS A 1 204 ? 9.43 -7.031 -7.57 1 96.06 204 CYS A C 1
ATOM 1582 O O . CYS A 1 204 ? 8.375 -6.988 -8.211 1 96.06 204 CYS A O 1
ATOM 1584 N N . GLY A 1 205 ? 9.445 -7.41 -6.301 1 96.12 205 GLY A N 1
ATOM 1585 C CA . GLY A 1 205 ? 8.211 -7.535 -5.535 1 96.12 205 GLY A CA 1
ATOM 1586 C C . GLY A 1 205 ? 7.594 -8.914 -5.625 1 96.12 205 GLY A C 1
ATOM 1587 O O . GLY A 1 205 ? 6.57 -9.188 -4.992 1 96.12 205 GLY A O 1
ATOM 1588 N N . ALA A 1 206 ? 8.172 -9.836 -6.363 1 97.31 206 ALA A N 1
ATOM 1589 C CA . ALA A 1 206 ? 7.598 -11.172 -6.531 1 97.31 206 ALA A CA 1
ATOM 1590 C C . ALA A 1 206 ? 7.418 -11.859 -5.184 1 97.31 206 ALA A C 1
ATOM 1592 O O . ALA A 1 206 ? 8.312 -11.828 -4.336 1 97.31 206 ALA A O 1
ATOM 1593 N N . ALA A 1 207 ? 6.219 -12.492 -4.953 1 97.88 207 ALA A N 1
ATOM 1594 C CA . ALA A 1 207 ? 6.008 -13.32 -3.77 1 97.88 207 ALA A CA 1
ATOM 1595 C C . ALA A 1 207 ? 6.844 -14.602 -3.84 1 97.88 207 ALA A C 1
ATOM 1597 O O . ALA A 1 207 ? 6.785 -15.336 -4.828 1 97.88 207 ALA A O 1
ATOM 1598 N N . VAL A 1 208 ? 7.598 -14.859 -2.766 1 98.31 208 VAL A N 1
ATOM 1599 C CA . VAL A 1 208 ? 8.562 -15.953 -2.848 1 98.31 208 VAL A CA 1
ATOM 1600 C C . VAL A 1 208 ? 8.141 -17.078 -1.912 1 98.31 208 VAL A C 1
ATOM 1602 O O . VAL A 1 208 ? 7.855 -18.203 -2.361 1 98.31 208 VAL A O 1
ATOM 1605 N N . PHE A 1 209 ? 8.031 -16.75 -0.585 1 97.88 209 PHE A N 1
ATOM 1606 C CA . PHE A 1 209 ? 7.762 -17.812 0.375 1 97.88 209 PHE A CA 1
ATOM 1607 C C . PHE A 1 209 ? 6.566 -17.453 1.253 1 97.88 209 PHE A C 1
ATOM 1609 O O . PHE A 1 209 ? 6.398 -16.297 1.644 1 97.88 209 PHE A O 1
ATOM 1616 N N . TYR A 1 210 ? 5.758 -18.391 1.51 1 96.31 210 TYR A N 1
ATOM 1617 C CA . TYR A 1 210 ? 4.809 -18.453 2.615 1 96.31 210 TYR A CA 1
ATOM 1618 C C . TYR A 1 210 ? 5.242 -19.5 3.643 1 96.31 210 TYR A C 1
ATOM 1620 O O . TYR A 1 210 ? 5.371 -20.672 3.322 1 96.31 210 TYR A O 1
ATOM 1628 N N . TYR A 1 211 ? 5.441 -19.031 4.871 1 95.31 211 TYR A N 1
ATOM 1629 C CA . TYR A 1 211 ? 6.004 -19.938 5.879 1 95.31 211 TYR A CA 1
ATOM 1630 C C . TYR A 1 211 ? 5.195 -19.875 7.168 1 95.31 211 TYR A C 1
ATOM 1632 O O . TYR A 1 211 ? 5.188 -18.859 7.859 1 95.31 211 TYR A O 1
ATOM 1640 N N . ARG A 1 212 ? 4.516 -20.906 7.461 1 92.81 212 ARG A N 1
ATOM 1641 C CA . ARG A 1 212 ? 3.92 -21.062 8.781 1 92.81 212 ARG A CA 1
ATOM 1642 C C . ARG A 1 212 ? 4.953 -21.562 9.789 1 92.81 212 ARG A C 1
ATOM 1644 O O . ARG A 1 212 ? 5.559 -22.609 9.609 1 92.81 212 ARG A O 1
ATOM 1651 N N . HIS A 1 213 ? 5.062 -20.859 10.805 1 93.38 213 HIS A N 1
ATOM 1652 C CA . HIS A 1 213 ? 6.117 -21.141 11.766 1 93.38 213 HIS A CA 1
ATOM 1653 C C . HIS A 1 213 ? 5.98 -22.562 12.336 1 93.38 213 HIS A C 1
ATOM 1655 O O . HIS A 1 213 ? 4.871 -23.016 12.617 1 93.38 213 HIS A O 1
ATOM 1661 N N . GLY A 1 214 ? 7.105 -23.234 12.469 1 90.44 214 GLY A N 1
ATOM 1662 C CA . GLY A 1 214 ? 7.125 -24.562 13.078 1 90.44 214 GLY A CA 1
ATOM 1663 C C . GLY A 1 214 ? 6.918 -25.672 12.078 1 90.44 214 GLY A C 1
ATOM 1664 O O . GLY A 1 214 ? 7.121 -26.844 12.398 1 90.44 214 GLY A O 1
ATOM 1665 N N . THR A 1 215 ? 6.484 -25.391 10.836 1 90.94 215 THR A N 1
ATOM 1666 C CA . THR A 1 215 ? 6.262 -26.422 9.828 1 90.94 215 THR A CA 1
ATOM 1667 C C . THR A 1 215 ? 7.559 -26.75 9.094 1 90.94 215 THR A C 1
ATOM 1669 O O . THR A 1 215 ? 8.531 -26 9.172 1 90.94 215 THR A O 1
ATOM 1672 N N . GLN A 1 216 ? 7.512 -27.906 8.469 1 93 216 GLN A N 1
ATOM 1673 C CA . GLN A 1 216 ? 8.711 -28.359 7.777 1 93 216 GLN A CA 1
ATOM 1674 C C . GLN A 1 216 ? 8.594 -28.156 6.273 1 93 216 GLN A C 1
ATOM 1676 O O . GLN A 1 216 ? 9.352 -28.75 5.496 1 93 216 GLN A O 1
ATOM 1681 N N . ALA A 1 217 ? 7.613 -27.406 5.855 1 93.31 217 ALA A N 1
ATOM 1682 C CA . ALA A 1 217 ? 7.418 -27.062 4.453 1 93.31 217 ALA A CA 1
ATOM 1683 C C . ALA A 1 217 ? 7.164 -25.562 4.297 1 93.31 217 ALA A C 1
ATOM 1685 O O . ALA A 1 217 ? 6.816 -24.875 5.266 1 93.31 217 ALA A O 1
ATOM 1686 N N . VAL A 1 218 ? 7.406 -25.078 3.121 1 95.06 218 VAL A N 1
ATOM 1687 C CA . VAL A 1 218 ? 7.113 -23.688 2.789 1 95.06 218 VAL A CA 1
ATOM 1688 C C . VAL A 1 218 ? 6.293 -23.625 1.505 1 95.06 218 VAL A C 1
ATOM 1690 O O . VAL A 1 218 ? 6.379 -24.516 0.66 1 95.06 218 VAL A O 1
ATOM 1693 N N . GLY A 1 219 ? 5.441 -22.641 1.463 1 95.19 219 GLY A N 1
ATOM 1694 C CA . GLY A 1 219 ? 4.836 -22.297 0.188 1 95.19 219 GLY A CA 1
ATOM 1695 C C . GLY A 1 219 ? 5.762 -21.516 -0.722 1 95.19 219 GLY A C 1
ATOM 1696 O O . GLY A 1 219 ? 6.492 -20.641 -0.263 1 95.19 219 GLY A O 1
ATOM 1697 N N . ILE A 1 220 ? 5.812 -21.906 -1.984 1 97.31 220 ILE A N 1
ATOM 1698 C CA . ILE A 1 220 ? 6.559 -21.172 -3.002 1 97.31 220 ILE A CA 1
ATOM 1699 C C . ILE A 1 220 ? 5.602 -20.672 -4.078 1 97.31 220 ILE A C 1
ATOM 1701 O O . ILE A 1 220 ? 4.742 -21.422 -4.555 1 97.31 220 ILE A O 1
ATOM 1705 N N . GLY A 1 221 ? 5.711 -19.359 -4.352 1 97.12 221 GLY A N 1
ATOM 1706 C CA . GLY A 1 221 ? 4.93 -18.875 -5.484 1 97.12 221 GLY A CA 1
ATOM 1707 C C . GLY A 1 221 ? 5.199 -19.656 -6.762 1 97.12 221 GLY A C 1
ATOM 1708 O O . GLY A 1 221 ? 6.34 -19.719 -7.223 1 97.12 221 GLY A O 1
ATOM 1709 N N . THR A 1 222 ? 4.148 -20.141 -7.387 1 96.19 222 THR A N 1
ATOM 1710 C CA . THR A 1 222 ? 4.355 -21.031 -8.516 1 96.19 222 THR A CA 1
ATOM 1711 C C . THR A 1 222 ? 4.824 -20.25 -9.742 1 96.19 222 THR A C 1
ATOM 1713 O O . THR A 1 222 ? 5.402 -20.828 -10.672 1 96.19 222 THR A O 1
ATOM 1716 N N . GLY A 1 223 ? 4.582 -18.969 -9.766 1 95.06 223 GLY A N 1
ATOM 1717 C CA . GLY A 1 223 ? 5.051 -18.156 -10.875 1 95.06 223 GLY A CA 1
ATOM 1718 C C . GLY A 1 223 ? 6.562 -18.094 -10.969 1 95.06 223 GLY A C 1
ATOM 1719 O O . GLY A 1 223 ? 7.105 -17.672 -11.992 1 95.06 223 GLY A O 1
ATOM 1720 N N . LEU A 1 224 ? 7.219 -18.547 -9.977 1 97.25 224 LEU A N 1
ATOM 1721 C CA . LEU A 1 224 ? 8.672 -18.484 -9.938 1 97.25 224 LEU A CA 1
ATOM 1722 C C . LEU A 1 224 ? 9.289 -19.734 -10.562 1 97.25 224 LEU A C 1
ATOM 1724 O O . LEU A 1 224 ? 10.484 -19.766 -10.844 1 97.25 224 LEU A O 1
ATOM 1728 N N . LEU A 1 225 ? 8.477 -20.766 -10.75 1 96.12 225 LEU A N 1
ATOM 1729 C CA . LEU A 1 225 ? 8.992 -22.031 -11.273 1 96.12 225 LEU A CA 1
ATOM 1730 C C . LEU A 1 225 ? 9.297 -21.922 -12.758 1 96.12 225 LEU A C 1
ATOM 1732 O O . LEU A 1 225 ? 8.461 -21.453 -13.539 1 96.12 225 LEU A O 1
ATOM 1736 N N . GLU A 1 226 ? 10.461 -22.281 -13.055 1 92.25 226 GLU A N 1
ATOM 1737 C CA . GLU A 1 226 ? 10.859 -22.234 -14.461 1 92.25 226 GLU A CA 1
ATOM 1738 C C . GLU A 1 226 ? 10.57 -23.562 -15.164 1 92.25 226 GLU A C 1
ATOM 1740 O O . GLU A 1 226 ? 11.305 -24.531 -14.992 1 92.25 226 GLU A O 1
ATOM 1745 N N . SER A 1 227 ? 9.578 -23.5 -15.93 1 83.62 227 SER A N 1
ATOM 1746 C CA . SER A 1 227 ? 9.281 -24.688 -16.719 1 83.62 227 SER A CA 1
ATOM 1747 C C . SER A 1 227 ? 10.312 -24.891 -17.828 1 83.62 227 SER A C 1
ATO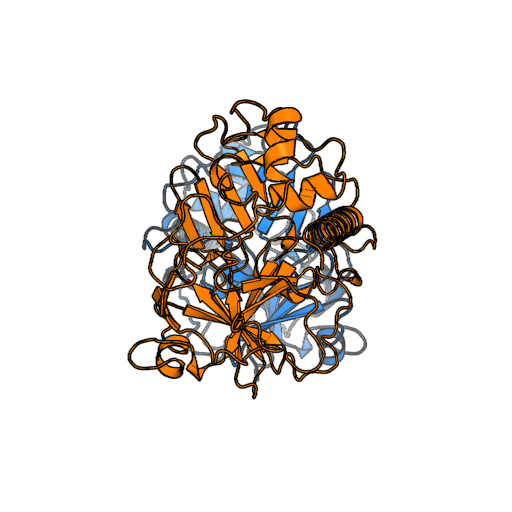M 1749 O O . SER A 1 227 ? 10.812 -23.922 -18.406 1 83.62 227 SER A O 1
ATOM 1751 N N . THR A 1 228 ? 10.617 -26.141 -18.109 1 80.75 228 THR A N 1
ATOM 1752 C CA . THR A 1 228 ? 11.539 -26.469 -19.188 1 80.75 228 THR A CA 1
ATOM 1753 C C . THR A 1 228 ? 10.805 -26.562 -20.516 1 80.75 228 THR A C 1
ATOM 1755 O O . THR A 1 228 ? 11.43 -26.656 -21.578 1 80.75 228 THR A O 1
ATOM 1758 N N . ILE A 1 229 ? 9.516 -26.516 -20.422 1 79.62 229 ILE A N 1
ATOM 1759 C CA . ILE A 1 229 ? 8.695 -26.578 -21.625 1 79.62 229 ILE A CA 1
ATOM 1760 C C . ILE A 1 229 ? 8.062 -25.219 -21.891 1 79.62 229 ILE A C 1
ATOM 1762 O O . ILE A 1 229 ? 7.371 -24.672 -21.031 1 79.62 229 ILE A O 1
ATOM 1766 N N . GLU A 1 230 ? 8.312 -24.766 -23.016 1 81.75 230 GLU A N 1
ATOM 1767 C CA . GLU A 1 230 ? 7.781 -23.453 -23.391 1 81.75 230 GLU A CA 1
ATOM 1768 C C . GLU A 1 230 ? 6.258 -23.453 -23.344 1 81.75 230 GLU A C 1
ATOM 1770 O O . GLU A 1 230 ? 5.613 -24.375 -23.859 1 81.75 230 GLU A O 1
ATOM 1775 N N . GLY A 1 231 ? 5.742 -22.469 -22.688 1 85.25 231 GLY A N 1
ATOM 1776 C CA . GLY A 1 231 ? 4.301 -22.297 -22.656 1 85.25 231 GLY A CA 1
ATOM 1777 C C . GLY A 1 231 ? 3.619 -23.172 -21.625 1 85.25 231 GLY A C 1
ATOM 1778 O O . GLY A 1 231 ? 2.41 -23.062 -21.406 1 85.25 231 GLY A O 1
ATOM 1779 N N . ALA A 1 232 ? 4.355 -24.156 -21.047 1 86.31 232 ALA A N 1
ATOM 1780 C CA . ALA A 1 232 ? 3.791 -24.984 -19.984 1 86.31 232 ALA A CA 1
ATOM 1781 C C . ALA A 1 232 ? 3.998 -24.344 -18.609 1 86.31 232 ALA A C 1
ATOM 1783 O O . ALA A 1 232 ? 5.059 -24.5 -18 1 86.31 232 ALA A O 1
ATOM 1784 N N . VAL A 1 233 ? 2.916 -23.703 -18.109 1 90.75 233 VAL A N 1
ATOM 1785 C CA . VAL A 1 233 ? 3.105 -22.828 -16.953 1 90.75 233 VAL A CA 1
ATOM 1786 C C . VAL A 1 233 ? 2.512 -23.484 -15.711 1 90.75 233 VAL A C 1
ATOM 1788 O O . VAL A 1 233 ? 2.754 -23.047 -14.586 1 90.75 233 VAL A O 1
ATOM 1791 N N . ARG A 1 234 ? 1.808 -24.625 -15.891 1 91.31 234 ARG A N 1
ATOM 1792 C CA . ARG A 1 234 ? 1.25 -25.328 -14.734 1 91.31 234 ARG A CA 1
ATOM 1793 C C . ARG A 1 234 ? 2.299 -26.219 -14.078 1 91.31 234 ARG A C 1
ATOM 1795 O O . ARG A 1 234 ? 2.109 -26.672 -12.953 1 91.31 234 ARG A O 1
ATOM 1802 N N . VAL A 1 235 ? 3.322 -26.484 -14.75 1 91.25 235 VAL A N 1
ATOM 1803 C CA . VAL A 1 235 ? 4.469 -27.234 -14.266 1 91.25 235 VAL A CA 1
ATOM 1804 C C . VAL A 1 235 ? 3.996 -28.562 -13.68 1 91.25 235 VAL A C 1
ATOM 1806 O O . VAL A 1 235 ? 4.383 -28.938 -12.562 1 91.25 235 VAL A O 1
ATOM 1809 N N . GLU A 1 236 ? 3.184 -29.266 -14.422 1 89 236 GLU A N 1
ATOM 1810 C CA . GLU A 1 236 ? 2.49 -30.438 -13.922 1 89 236 GLU A CA 1
ATOM 1811 C C . GLU A 1 236 ? 3.443 -31.625 -13.789 1 89 236 GLU A C 1
ATOM 1813 O O . GLU A 1 236 ? 3.115 -32.625 -13.148 1 89 236 GLU A O 1
ATOM 1818 N N . ALA A 1 237 ? 4.645 -31.547 -14.367 1 88.56 237 ALA A N 1
ATOM 1819 C CA . ALA A 1 237 ? 5.664 -32.562 -14.117 1 88.56 237 ALA A CA 1
ATOM 1820 C C . ALA A 1 237 ? 6.109 -32.562 -12.664 1 88.56 237 ALA A C 1
ATOM 1822 O O . ALA A 1 237 ? 6.59 -33.562 -12.148 1 88.56 237 ALA A O 1
ATOM 1823 N N . TRP A 1 238 ? 5.906 -31.453 -12.039 1 91.62 238 TRP A N 1
ATOM 1824 C CA . TRP A 1 238 ? 6.398 -31.266 -10.672 1 91.62 238 TRP A CA 1
ATOM 1825 C C . TRP A 1 238 ? 5.246 -31.062 -9.695 1 91.62 238 TRP A C 1
ATOM 1827 O O . TRP A 1 238 ? 5.387 -31.312 -8.5 1 91.62 238 TRP A O 1
ATOM 1837 N N . LEU A 1 239 ? 4.164 -30.578 -10.25 1 91.06 239 LEU A N 1
ATOM 1838 C CA . LEU A 1 239 ? 3.092 -30.125 -9.367 1 91.06 239 LEU A CA 1
ATOM 1839 C C . LEU A 1 239 ? 1.836 -30.969 -9.555 1 91.06 239 LEU A C 1
ATOM 1841 O O . LEU A 1 239 ? 1.502 -31.344 -10.68 1 91.06 239 LEU A O 1
ATOM 1845 N N . ASP A 1 240 ? 1.256 -31.266 -8.492 1 88.06 240 ASP A N 1
ATOM 1846 C CA . ASP A 1 240 ? -0.086 -31.844 -8.453 1 88.06 240 ASP A CA 1
ATOM 1847 C C . ASP A 1 240 ? -1.109 -30.812 -7.98 1 88.06 240 ASP A C 1
ATOM 1849 O O . ASP A 1 240 ? -1.16 -30.469 -6.793 1 88.06 240 ASP A O 1
ATOM 1853 N N . TRP A 1 241 ? -1.803 -30.25 -9.039 1 87.56 241 TRP A N 1
ATOM 1854 C CA . TRP A 1 241 ? -2.811 -29.25 -8.711 1 87.56 241 TRP A CA 1
ATOM 1855 C C . TRP A 1 241 ? -4.02 -29.891 -8.039 1 87.56 241 TRP A C 1
ATOM 1857 O O . TRP A 1 241 ? -4.801 -30.578 -8.695 1 87.56 241 TRP A O 1
ATOM 1867 N N . GLN A 1 242 ? -3.926 -30.016 -6.754 1 72.38 242 GLN A N 1
ATOM 1868 C CA . GLN A 1 242 ? -4.859 -30.875 -6.02 1 72.38 242 GLN A CA 1
ATOM 1869 C C . GLN A 1 242 ? -5.555 -30.094 -4.906 1 72.38 242 GLN A C 1
ATOM 1871 O O . GLN A 1 242 ? -5.238 -28.922 -4.664 1 72.38 242 GLN A O 1
ATOM 1876 N N . LYS A 1 243 ? -6.555 -30.906 -4.297 1 62.34 243 LYS A N 1
ATOM 1877 C CA . LYS A 1 243 ? -7.258 -30.516 -3.078 1 62.34 243 LYS A CA 1
ATOM 1878 C C . LYS A 1 243 ? -6.371 -30.703 -1.851 1 62.34 243 LYS A C 1
ATOM 1880 O O . LYS A 1 243 ? -5.539 -31.609 -1.811 1 62.34 243 LYS A O 1
ATOM 1885 N N . VAL A 1 244 ? -5.562 -29.812 -1.45 1 55.25 244 VAL A N 1
ATOM 1886 C CA . VAL A 1 244 ? -4.582 -30.062 -0.398 1 55.25 244 VAL A CA 1
ATOM 1887 C C . VAL A 1 244 ? -5.27 -30.719 0.797 1 55.25 244 VAL A C 1
ATOM 1889 O O . VAL A 1 244 ? -6.324 -30.266 1.242 1 55.25 244 VAL A O 1
ATOM 1892 N N . SER A 1 245 ? -4.848 -32 0.978 1 50.91 245 SER A N 1
ATOM 1893 C CA . SER A 1 245 ? -5.293 -32.844 2.092 1 50.91 245 SER A CA 1
ATOM 1894 C C . SER A 1 245 ? -4.824 -32.281 3.428 1 50.91 245 SER A C 1
ATOM 1896 O O . SER A 1 245 ? -3.875 -31.484 3.475 1 50.91 245 SER A O 1
ATOM 1898 N N . LYS A 1 246 ? -5.566 -32.438 4.395 1 49.81 246 LYS A N 1
ATOM 1899 C CA . LYS A 1 246 ? -5.289 -32.188 5.805 1 49.81 246 LYS A CA 1
ATOM 1900 C C . LYS A 1 246 ? -3.834 -32.5 6.148 1 49.81 246 LYS A C 1
ATOM 1902 O O . LYS A 1 246 ? -3.242 -31.844 7.012 1 49.81 246 LYS A O 1
ATOM 1907 N N . GLU A 1 247 ? -3.375 -33.406 5.617 1 50.12 247 GLU A N 1
ATOM 1908 C CA . GLU A 1 247 ? -2.082 -33.938 6.039 1 50.12 247 GLU A CA 1
ATOM 1909 C C . GLU A 1 247 ? -0.944 -33 5.633 1 50.12 247 GLU A C 1
ATOM 1911 O O . GLU A 1 247 ? 0.098 -32.969 6.293 1 50.12 247 GLU A O 1
ATOM 1916 N N . LEU A 1 248 ? -1.096 -32.406 4.551 1 52.78 248 LEU A N 1
ATOM 1917 C CA . LEU A 1 248 ? 0.035 -31.641 4.035 1 52.78 248 LEU A CA 1
ATOM 1918 C C . LEU A 1 248 ? 0.167 -30.297 4.766 1 52.78 248 LEU A C 1
ATOM 1920 O O . LEU A 1 248 ? 1.266 -29.75 4.867 1 52.78 248 LEU A O 1
ATOM 1924 N N . TRP A 1 249 ? -1.054 -29.781 5.023 1 52.22 249 TRP A N 1
ATOM 1925 C CA . TRP A 1 249 ? -0.974 -28.531 5.793 1 52.22 249 TRP A CA 1
ATOM 1926 C C . TRP A 1 249 ? -1.385 -28.766 7.242 1 52.22 249 TRP A C 1
ATOM 1928 O O . TRP A 1 249 ? -2.465 -29.297 7.512 1 52.22 249 TRP A O 1
ATOM 1938 N N . SER A 1 250 ? -0.539 -29.359 7.934 1 47.12 250 SER A N 1
ATOM 1939 C CA . SER A 1 250 ? -0.789 -29.719 9.32 1 47.12 250 SER A CA 1
ATOM 1940 C C . SER A 1 250 ? -1.912 -28.891 9.922 1 47.12 250 SER A C 1
ATOM 1942 O O . SER A 1 250 ? -2.371 -29.156 11.031 1 47.12 250 SER A O 1
ATOM 1944 N N . ASP A 1 251 ? -1.986 -27.703 9.516 1 45.28 251 ASP A N 1
ATOM 1945 C CA . ASP A 1 251 ? -3.059 -26.984 10.203 1 45.28 251 ASP A CA 1
ATOM 1946 C C . ASP A 1 251 ? -4.418 -27.328 9.594 1 45.28 251 ASP A C 1
ATOM 1948 O O . ASP A 1 251 ? -4.582 -27.312 8.375 1 45.28 251 ASP A O 1
ATOM 1952 N N . GLU A 1 252 ? -5.121 -28.156 10.258 1 43.28 252 GLU A N 1
ATOM 1953 C CA . GLU A 1 252 ? -6.477 -28.625 10.008 1 43.28 252 GLU A CA 1
ATOM 1954 C C . GLU A 1 252 ? -7.289 -27.578 9.234 1 43.28 252 GLU A C 1
ATOM 1956 O O . GLU A 1 252 ? -8.273 -27.922 8.578 1 43.28 252 GLU A O 1
ATOM 1961 N N . SER A 1 253 ? -7.203 -26.375 9.609 1 43.75 253 SER A N 1
ATOM 1962 C CA . SER A 1 253 ? -8.164 -25.406 9.117 1 43.75 253 SER A CA 1
ATOM 1963 C C . SER A 1 253 ? -8.039 -25.203 7.609 1 43.75 253 SER A C 1
ATOM 1965 O O . SER A 1 253 ? -8.805 -24.453 7.004 1 43.75 253 SER A O 1
ATOM 1967 N N . SER A 1 254 ? -7.109 -25.953 7.035 1 47.31 254 SER A N 1
ATOM 1968 C CA . SER A 1 254 ? -6.754 -25.578 5.672 1 47.31 254 SER A CA 1
ATOM 1969 C C . SER A 1 254 ? -7.309 -26.578 4.66 1 47.31 254 SER A C 1
ATOM 1971 O O . SER A 1 254 ? -6.852 -26.625 3.516 1 47.31 254 SER A O 1
ATOM 1973 N N . TRP A 1 255 ? -8.148 -27.422 5.082 1 48.38 255 TRP A N 1
ATOM 1974 C CA . TRP A 1 255 ? -8.68 -28.375 4.113 1 48.38 255 TRP A CA 1
ATOM 1975 C C . TRP A 1 255 ? -9.703 -27.719 3.199 1 48.38 255 TRP A C 1
ATOM 1977 O O . TRP A 1 255 ? -10.5 -26.891 3.646 1 48.38 255 TRP A O 1
ATOM 1987 N N . SER A 1 256 ? -9.297 -27.547 1.927 1 55.94 256 SER A N 1
ATOM 1988 C CA . SER A 1 256 ? -10.375 -27.125 1.037 1 55.94 256 SER A CA 1
ATOM 1989 C C . SER A 1 256 ? -10.719 -28.234 0.037 1 55.94 256 SER A C 1
ATOM 1991 O O . SER A 1 256 ? -9.828 -28.797 -0.608 1 55.94 256 SER A O 1
ATOM 1993 N N . PRO A 1 257 ? -11.945 -28.766 0.104 1 58.5 257 PRO A N 1
ATOM 1994 C CA . PRO A 1 257 ? -12.383 -29.703 -0.927 1 58.5 257 PRO A CA 1
ATOM 1995 C C . PRO A 1 257 ? -12.312 -29.109 -2.334 1 58.5 257 PRO A C 1
ATOM 1997 O O . PRO A 1 257 ? -12.586 -29.812 -3.314 1 58.5 257 PRO A O 1
ATOM 2000 N N . HIS A 1 258 ? -11.906 -27.906 -2.316 1 68.12 258 HIS A N 1
ATOM 2001 C CA . HIS A 1 258 ? -11.906 -27.234 -3.613 1 68.12 258 HIS A CA 1
ATOM 2002 C C . HIS A 1 258 ? -10.484 -27 -4.105 1 68.12 258 HIS A C 1
ATOM 2004 O O . HIS A 1 258 ? -9.555 -26.875 -3.303 1 68.12 258 HIS A O 1
ATOM 2010 N N . LEU A 1 259 ? -10.383 -27.109 -5.367 1 77.88 259 LEU A N 1
ATOM 2011 C CA . LEU A 1 259 ? -9.094 -26.891 -6.016 1 77.88 259 LEU A CA 1
ATOM 2012 C C . LEU A 1 259 ? -8.633 -25.453 -5.805 1 77.88 259 LEU A C 1
ATOM 2014 O O . LEU A 1 259 ? -7.426 -25.188 -5.762 1 77.88 259 LEU A O 1
ATOM 2018 N N . VAL A 1 260 ? -9.594 -24.578 -5.656 1 87 260 VAL A N 1
ATOM 2019 C CA . VAL A 1 260 ? -9.281 -23.219 -5.219 1 87 260 VAL A CA 1
ATOM 2020 C C . VAL A 1 260 ? -9.555 -23.078 -3.723 1 87 260 VAL A C 1
ATOM 2022 O O . VAL A 1 260 ? -10.695 -23.25 -3.277 1 87 260 VAL A O 1
ATOM 2025 N N . TRP A 1 261 ? -8.531 -22.766 -3.078 1 87.75 261 TRP A N 1
ATOM 2026 C CA . TRP A 1 261 ? -8.609 -22.703 -1.623 1 87.75 261 TRP A CA 1
ATOM 2027 C C . TRP A 1 261 ? -9.242 -21.406 -1.158 1 87.75 261 TRP A C 1
ATOM 2029 O O . TRP A 1 261 ? -9.078 -20.359 -1.803 1 87.75 261 TRP A O 1
ATOM 2039 N N . PHE A 1 262 ? -10.094 -21.484 -0.026 1 88.69 262 PHE A N 1
ATOM 2040 C CA . PHE A 1 262 ? -10.656 -20.375 0.724 1 88.69 262 PHE A CA 1
ATOM 2041 C C . PHE A 1 262 ? -11.531 -19.5 -0.171 1 88.69 262 PHE A C 1
ATOM 2043 O O . PHE A 1 262 ? -11.383 -18.281 -0.2 1 88.69 262 PHE A O 1
ATOM 2050 N N . GLN A 1 263 ? -12.383 -20.125 -0.918 1 89.44 263 GLN A N 1
ATOM 2051 C CA . GLN A 1 263 ? -13.289 -19.438 -1.833 1 89.44 263 GLN A CA 1
ATOM 2052 C C . GLN A 1 263 ? -14.188 -18.469 -1.084 1 89.44 263 GLN A C 1
ATOM 2054 O O . GLN A 1 263 ? -14.656 -17.484 -1.655 1 89.44 263 GLN A O 1
ATOM 2059 N N . GLU A 1 264 ? -14.367 -18.75 0.187 1 87.81 264 GLU A N 1
ATOM 2060 C CA . GLU A 1 264 ? -15.258 -17.922 1.001 1 87.81 264 GLU A CA 1
ATOM 2061 C C . GLU A 1 264 ? -14.672 -16.531 1.198 1 87.81 264 GLU A C 1
ATOM 2063 O O . GLU A 1 264 ? -15.406 -15.586 1.511 1 87.81 264 GLU A O 1
ATOM 2068 N N . ASP A 1 265 ? -13.367 -16.375 0.987 1 90.19 265 ASP A N 1
ATOM 2069 C CA . ASP A 1 265 ? -12.695 -15.109 1.189 1 90.19 265 ASP A CA 1
ATOM 2070 C C . ASP A 1 265 ? -12.547 -14.352 -0.127 1 90.19 265 ASP A C 1
ATOM 2072 O O . ASP A 1 265 ? -12.062 -13.211 -0.146 1 90.19 265 ASP A O 1
ATOM 2076 N N . ALA A 1 266 ? -13.023 -14.945 -1.208 1 92.44 266 ALA A N 1
ATOM 2077 C CA . ALA A 1 266 ? -12.773 -14.375 -2.529 1 92.44 266 ALA A CA 1
ATOM 2078 C C . ALA A 1 266 ? -13.328 -12.961 -2.639 1 92.44 266 ALA A C 1
ATOM 2080 O O . ALA A 1 266 ? -14.492 -12.719 -2.297 1 92.44 266 ALA A O 1
ATOM 2081 N N . VAL A 1 267 ? -12.508 -12.039 -3.121 1 93.12 267 VAL A N 1
ATOM 2082 C CA . VAL A 1 267 ? -12.945 -10.656 -3.295 1 93.12 267 VAL A CA 1
ATOM 2083 C C . VAL A 1 267 ? -13.93 -10.562 -4.461 1 93.12 267 VAL A C 1
ATOM 2085 O O . VAL A 1 267 ? -14.742 -9.641 -4.523 1 93.12 267 VAL A O 1
ATOM 2088 N N . ASP A 1 268 ? -13.859 -11.43 -5.344 1 92.81 268 ASP A N 1
ATOM 2089 C CA . ASP A 1 268 ? -14.82 -11.672 -6.418 1 92.81 268 ASP A CA 1
ATOM 2090 C C . ASP A 1 268 ? -15.297 -13.125 -6.406 1 92.81 268 ASP A C 1
ATOM 2092 O O . ASP A 1 268 ? -14.688 -13.984 -7.035 1 92.81 268 ASP A O 1
ATOM 2096 N N . ALA A 1 269 ? -16.344 -13.32 -5.715 1 91.38 269 ALA A N 1
ATOM 2097 C CA . ALA A 1 269 ? -16.812 -14.68 -5.465 1 91.38 269 ALA A CA 1
ATOM 2098 C C . ALA A 1 269 ? -17.203 -15.375 -6.766 1 91.38 269 ALA A C 1
ATOM 2100 O O . ALA A 1 269 ? -16.906 -16.562 -6.953 1 91.38 269 ALA A O 1
ATOM 2101 N N . HIS A 1 270 ? -17.812 -14.656 -7.59 1 90.06 270 HIS A N 1
ATOM 2102 C CA . HIS A 1 270 ? -18.266 -15.25 -8.852 1 90.06 270 HIS A CA 1
ATOM 2103 C C . HIS A 1 270 ? -17.078 -15.703 -9.688 1 90.06 270 HIS A C 1
ATOM 2105 O O . HIS A 1 270 ? -17.062 -16.828 -10.203 1 90.06 270 HIS A O 1
ATOM 2111 N N . PHE A 1 271 ? -16.094 -14.922 -9.82 1 92.38 271 PHE A N 1
ATOM 2112 C CA . PHE A 1 271 ? -14.906 -15.242 -10.602 1 92.38 271 PHE A CA 1
ATOM 2113 C C . PHE A 1 271 ? -14.211 -16.484 -10.039 1 92.38 271 PHE A C 1
ATOM 2115 O O . PHE A 1 271 ? -13.914 -17.422 -10.781 1 92.38 271 PHE A O 1
ATOM 2122 N N . VAL A 1 272 ? -14.008 -16.5 -8.758 1 92.12 272 VAL A N 1
ATOM 2123 C CA . VAL A 1 272 ? -13.273 -17.578 -8.109 1 92.12 272 VAL A CA 1
ATOM 2124 C C . VAL A 1 272 ? -14.07 -18.875 -8.219 1 92.12 272 VAL A C 1
ATOM 2126 O O . VAL A 1 272 ? -13.492 -19.938 -8.477 1 92.12 272 VAL A O 1
ATOM 2129 N N . ARG A 1 273 ? -15.336 -18.766 -8.078 1 90.25 273 ARG A N 1
ATOM 2130 C CA . ARG A 1 273 ? -16.188 -19.953 -8.211 1 90.25 273 ARG A CA 1
ATOM 2131 C C . ARG A 1 273 ? -16.094 -20.531 -9.617 1 90.25 273 ARG A C 1
ATOM 2133 O O . ARG A 1 273 ? -16.062 -21.75 -9.789 1 90.25 273 ARG A O 1
ATOM 2140 N N . GLU A 1 274 ? -16.078 -19.703 -10.578 1 89.62 274 GLU A N 1
ATOM 2141 C CA . GLU A 1 274 ? -16 -20.172 -11.961 1 89.62 274 GLU A CA 1
ATOM 2142 C C . GLU A 1 274 ? -14.641 -20.812 -12.25 1 89.62 274 GLU A C 1
ATOM 2144 O O . GLU A 1 274 ? -14.555 -21.797 -12.992 1 89.62 274 GLU A O 1
ATOM 2149 N N . VAL A 1 275 ? -13.633 -20.219 -11.742 1 91.12 275 VAL A N 1
ATOM 2150 C CA . VAL A 1 275 ? -12.305 -20.812 -11.898 1 91.12 275 VAL A CA 1
ATOM 2151 C C . VAL A 1 275 ? -12.273 -22.188 -11.234 1 91.12 275 VAL A C 1
ATOM 2153 O O . VAL A 1 275 ? -11.773 -23.156 -11.82 1 91.12 275 VAL A O 1
ATOM 2156 N N . ALA A 1 276 ? -12.828 -22.266 -10.055 1 90.12 276 ALA A N 1
ATOM 2157 C CA . ALA A 1 276 ? -12.875 -23.531 -9.336 1 90.12 276 ALA A CA 1
ATOM 2158 C C . ALA A 1 276 ? -13.648 -24.578 -10.125 1 90.12 276 ALA A C 1
ATOM 2160 O O . ALA A 1 276 ? -13.234 -25.734 -10.211 1 90.12 276 ALA A O 1
ATOM 2161 N N . GLU A 1 277 ? -14.758 -24.141 -10.656 1 89.19 277 GLU A N 1
ATOM 2162 C CA . GLU A 1 277 ? -15.555 -25.047 -11.469 1 89.19 277 GLU A CA 1
ATOM 2163 C C . GLU A 1 277 ? -14.781 -25.484 -12.711 1 89.19 277 GLU A C 1
ATOM 2165 O O . GLU A 1 277 ? -14.859 -26.656 -13.109 1 89.19 277 GLU A O 1
ATOM 2170 N N . GLY A 1 278 ? -14.109 -24.578 -13.312 1 89 278 GLY A N 1
ATOM 2171 C CA . GLY A 1 278 ? -13.273 -24.922 -14.453 1 89 278 GLY A CA 1
ATOM 2172 C C . GLY A 1 278 ? -12.211 -25.953 -14.117 1 89 278 GLY A C 1
ATOM 2173 O O . GLY A 1 278 ? -11.992 -26.891 -14.875 1 89 278 GLY A O 1
ATOM 2174 N N . MET A 1 279 ? -11.594 -25.797 -13.023 1 89 279 MET A N 1
ATOM 2175 C CA . MET A 1 279 ? -10.57 -26.75 -12.594 1 89 279 MET A CA 1
ATOM 2176 C C . MET A 1 279 ? -11.18 -28.125 -12.305 1 89 279 MET A C 1
ATOM 2178 O O . MET A 1 279 ? -10.586 -29.156 -12.617 1 89 279 MET A O 1
ATOM 2182 N N . ARG A 1 280 ? -12.289 -28.125 -11.664 1 86.12 280 ARG A N 1
ATOM 2183 C CA . ARG A 1 280 ? -13 -29.359 -11.391 1 86.12 280 ARG A CA 1
ATOM 2184 C C . ARG A 1 280 ? -13.312 -30.109 -12.68 1 86.12 280 ARG A C 1
ATOM 2186 O O . ARG A 1 280 ? -13.07 -31.312 -12.781 1 86.12 280 ARG A O 1
ATOM 2193 N N . LEU A 1 281 ? -13.875 -29.422 -13.633 1 86.5 281 LEU A N 1
ATOM 2194 C CA . LEU A 1 281 ? -14.227 -30.016 -14.922 1 86.5 281 LEU A CA 1
ATOM 2195 C C . LEU A 1 281 ? -12.984 -30.516 -15.641 1 86.5 281 LEU A C 1
ATOM 2197 O O . LEU A 1 281 ? -13.016 -31.562 -16.297 1 86.5 281 LEU A O 1
ATOM 2201 N N . TRP A 1 282 ? -11.945 -29.734 -15.516 1 85.81 282 TRP A N 1
ATOM 2202 C CA . TRP A 1 282 ? -10.672 -30.141 -16.094 1 85.81 282 TRP A CA 1
ATOM 2203 C C . TRP A 1 282 ? -10.203 -31.469 -15.516 1 85.81 282 TRP A C 1
ATOM 2205 O O . TRP A 1 282 ? -9.805 -32.375 -16.266 1 85.81 282 TRP A O 1
ATOM 2215 N N . GLU A 1 283 ? -10.25 -31.594 -14.242 1 81.19 283 GLU A N 1
ATOM 2216 C CA . GLU A 1 283 ? -9.812 -32.812 -13.57 1 81.19 283 GLU A CA 1
ATOM 2217 C C . GLU A 1 283 ? -10.719 -34 -13.938 1 81.19 283 GLU A C 1
ATOM 2219 O O . GLU A 1 283 ? -10.242 -35.125 -14.109 1 81.19 283 GLU A O 1
ATOM 2224 N N . LYS A 1 284 ? -11.914 -33.781 -13.984 1 82.75 284 LYS A N 1
ATOM 2225 C CA . LYS A 1 284 ? -12.867 -34.812 -14.352 1 82.75 284 LYS A CA 1
ATOM 2226 C C . LYS A 1 284 ? -12.57 -35.375 -15.742 1 82.75 284 LYS A C 1
ATOM 2228 O O . LYS A 1 284 ? -12.641 -36.594 -15.961 1 82.75 284 LYS A O 1
ATOM 2233 N N . GLU A 1 285 ? -12.297 -34.562 -16.625 1 83.62 285 GLU A N 1
ATOM 2234 C CA . GLU A 1 285 ? -12.031 -35 -18 1 83.62 285 GLU A CA 1
ATOM 2235 C C . GLU A 1 285 ? -10.703 -35.75 -18.094 1 83.62 285 GLU A C 1
ATOM 2237 O O . GLU A 1 285 ? -10.523 -36.562 -18.984 1 83.62 285 GLU A O 1
ATOM 2242 N N . ARG A 1 286 ? -9.758 -35.375 -17.312 1 75.69 286 ARG A N 1
ATOM 2243 C CA . ARG A 1 286 ? -8.461 -36.062 -17.312 1 75.69 286 ARG A CA 1
ATOM 2244 C C . ARG A 1 286 ? -8.562 -37.438 -16.703 1 75.69 286 ARG A C 1
ATOM 2246 O O . ARG A 1 286 ? -7.633 -38.25 -16.812 1 75.69 286 ARG A O 1
ATOM 2253 N N . GLY A 1 287 ? -9.773 -37.844 -16.297 1 64.69 287 GLY A N 1
ATOM 2254 C CA . GLY A 1 287 ? -9.977 -39.156 -15.695 1 64.69 287 GLY A CA 1
ATOM 2255 C C . GLY A 1 287 ? -9.797 -39.125 -14.188 1 64.69 287 GLY A C 1
ATOM 2256 O O . GLY A 1 287 ? -9.523 -40.188 -13.586 1 64.69 287 GLY A O 1
ATOM 2257 N N . GLY A 1 288 ? -9.57 -38.094 -13.516 1 53.34 288 GLY A N 1
ATOM 2258 C CA . GLY A 1 288 ? -9.516 -38.094 -12.062 1 53.34 288 GLY A CA 1
ATOM 2259 C C . GLY A 1 288 ? -10.883 -37.969 -11.414 1 53.34 288 GLY A C 1
ATOM 2260 O O . GLY A 1 288 ? -11.859 -37.594 -12.07 1 53.34 288 GLY A O 1
ATOM 2261 N N . MET B 1 1 ? -6.355 -2.143 0.367 1 92.75 1 MET B N 1
ATOM 2262 C CA . MET B 1 1 ? -6.617 -0.708 0.434 1 92.75 1 MET B CA 1
ATOM 2263 C C . MET B 1 1 ? -8.094 -0.44 0.723 1 92.75 1 MET B C 1
ATOM 2265 O O . MET B 1 1 ? -8.961 -1.186 0.273 1 92.75 1 MET B O 1
ATOM 2269 N N . VAL B 1 2 ? -8.289 0.641 1.474 1 91.56 2 VAL B N 1
ATOM 2270 C CA . VAL B 1 2 ? -9.633 1.048 1.861 1 91.56 2 VAL B CA 1
ATOM 2271 C C . VAL B 1 2 ? -10.023 2.32 1.111 1 91.56 2 VAL B C 1
ATOM 2273 O O . VAL B 1 2 ? -9.219 3.242 0.979 1 91.56 2 VAL B O 1
ATOM 2276 N N . ARG B 1 3 ? -11.273 2.238 0.667 1 92.31 3 ARG B N 1
ATOM 2277 C CA . ARG B 1 3 ? -11.781 3.338 -0.145 1 92.31 3 ARG B CA 1
ATOM 2278 C C . ARG B 1 3 ? -12.578 4.324 0.704 1 92.31 3 ARG B C 1
ATOM 2280 O O . ARG B 1 3 ? -13.375 3.918 1.551 1 92.31 3 ARG B O 1
ATOM 2287 N N . TYR B 1 4 ? -12.336 5.582 0.49 1 94.38 4 TYR B N 1
ATOM 2288 C CA . TYR B 1 4 ? -13.148 6.648 1.066 1 94.38 4 TYR B CA 1
ATOM 2289 C C . TYR B 1 4 ? -13.531 7.676 0.007 1 94.38 4 TYR B C 1
ATOM 2291 O O . TYR B 1 4 ? -12.664 8.211 -0.691 1 94.38 4 TYR B O 1
ATOM 2299 N N . LEU B 1 5 ? -14.812 7.875 -0.082 1 91.88 5 LEU B N 1
ATOM 2300 C CA . LEU B 1 5 ? -15.305 8.836 -1.063 1 91.88 5 LEU B CA 1
ATOM 2301 C C . LEU B 1 5 ? -15.461 10.219 -0.441 1 91.88 5 LEU B C 1
ATOM 2303 O O . LEU B 1 5 ? -16.141 10.367 0.579 1 91.88 5 LEU B O 1
ATOM 2307 N N . VAL B 1 6 ? -14.742 11.133 -0.96 1 88.19 6 VAL B N 1
ATOM 2308 C CA . VAL B 1 6 ? -14.891 12.539 -0.582 1 88.19 6 VAL B CA 1
ATOM 2309 C C . VAL B 1 6 ? -15.352 13.352 -1.79 1 88.19 6 VAL B C 1
ATOM 2311 O O . VAL B 1 6 ? -14.547 13.664 -2.674 1 88.19 6 VAL B O 1
ATOM 2314 N N . SER B 1 7 ? -16.578 13.773 -1.764 1 84.62 7 SER B N 1
ATOM 2315 C CA . SER B 1 7 ? -17.172 14.453 -2.914 1 84.62 7 SER B CA 1
ATOM 2316 C C . SER B 1 7 ? -17.031 13.617 -4.18 1 84.62 7 SER B C 1
ATOM 2318 O O . SER B 1 7 ? -17.625 12.539 -4.289 1 84.62 7 SER B O 1
ATOM 2320 N N . THR B 1 8 ? -16.141 14.125 -5.094 1 85.88 8 THR B N 1
ATOM 2321 C CA . THR B 1 8 ? -15.992 13.406 -6.355 1 85.88 8 THR B CA 1
ATOM 2322 C C . THR B 1 8 ? -14.656 12.664 -6.398 1 85.88 8 THR B C 1
ATOM 2324 O O . THR B 1 8 ? -14.289 12.102 -7.43 1 85.88 8 THR B O 1
ATOM 2327 N N . CYS B 1 9 ? -14.031 12.617 -5.289 1 89.88 9 CYS B N 1
ATOM 2328 C CA . CYS B 1 9 ? -12.711 12 -5.266 1 89.88 9 CYS B CA 1
ATOM 2329 C C . CYS B 1 9 ? -12.719 10.727 -4.434 1 89.88 9 CYS B C 1
ATOM 2331 O O . CYS B 1 9 ? -13.133 10.742 -3.273 1 89.88 9 CYS B O 1
ATOM 2333 N N . GLU B 1 10 ? -12.32 9.633 -5.051 1 92.12 10 GLU B N 1
ATOM 2334 C CA . GLU B 1 10 ? -12.094 8.391 -4.32 1 92.12 10 GLU B CA 1
ATOM 2335 C C . GLU B 1 10 ? -10.656 8.32 -3.799 1 92.12 10 GLU B C 1
ATOM 2337 O O . GLU B 1 10 ? -9.703 8.414 -4.574 1 92.12 10 GLU B O 1
ATOM 2342 N N . ARG B 1 11 ? -10.602 8.164 -2.537 1 94.19 11 ARG B N 1
ATOM 2343 C CA . ARG B 1 11 ? -9.289 8.031 -1.914 1 94.19 11 ARG B CA 1
ATOM 2344 C C . ARG B 1 11 ? -9.062 6.602 -1.422 1 94.19 11 ARG B C 1
ATOM 2346 O O . ARG B 1 11 ? -9.93 6.02 -0.77 1 94.19 11 ARG B O 1
ATOM 2353 N N . TRP B 1 12 ? -7.934 6.086 -1.794 1 94.12 12 TRP B N 1
ATOM 2354 C CA . TRP B 1 12 ? -7.574 4.73 -1.397 1 94.12 12 TRP B CA 1
ATOM 2355 C C . TRP B 1 12 ? -6.352 4.734 -0.488 1 94.12 12 TRP B C 1
ATOM 2357 O O . TRP B 1 12 ? -5.293 5.246 -0.862 1 94.12 12 TRP B O 1
ATOM 2367 N N . SER B 1 13 ? -6.539 4.141 0.721 1 96.25 13 SER B N 1
ATOM 2368 C CA . SER B 1 13 ? -5.453 4.078 1.694 1 96.25 13 SER B CA 1
ATOM 2369 C C . SER B 1 13 ? -5.18 2.639 2.121 1 96.25 13 SER B C 1
ATOM 2371 O O . SER B 1 13 ? -6.062 1.783 2.041 1 96.25 13 SER B O 1
ATOM 2373 N N . CYS B 1 14 ? -3.945 2.393 2.465 1 95.12 14 CYS B N 1
ATOM 2374 C CA . CYS B 1 14 ? -3.566 1.071 2.955 1 95.12 14 CYS B CA 1
ATOM 2375 C C . CYS B 1 14 ? -4.301 0.739 4.25 1 95.12 14 CYS B C 1
ATOM 2377 O O . CYS B 1 14 ? -4.301 1.534 5.191 1 95.12 14 CYS B O 1
ATOM 2379 N N . LYS B 1 15 ? -4.875 -0.411 4.324 1 92.38 15 LYS B N 1
ATOM 2380 C CA . LYS B 1 15 ? -5.617 -0.853 5.5 1 92.38 15 LYS B CA 1
ATOM 2381 C C . LYS B 1 15 ? -4.684 -1.145 6.668 1 92.38 15 LYS B C 1
ATOM 2383 O O . LYS B 1 15 ? -5.094 -1.091 7.828 1 92.38 15 LYS B O 1
ATOM 2388 N N . ARG B 1 16 ? -3.477 -1.408 6.418 1 91 16 ARG B N 1
ATOM 2389 C CA . ARG B 1 16 ? -2.545 -1.865 7.445 1 91 16 ARG B CA 1
ATOM 2390 C C . ARG B 1 16 ? -1.816 -0.688 8.086 1 91 16 ARG B C 1
ATOM 2392 O O . ARG B 1 16 ? -1.627 -0.658 9.305 1 91 16 ARG B O 1
ATOM 2399 N N . CYS B 1 17 ? -1.425 0.259 7.254 1 94.12 17 CYS B N 1
ATOM 2400 C CA . CYS B 1 17 ? -0.599 1.307 7.84 1 94.12 17 CYS B CA 1
ATOM 2401 C C . CYS B 1 17 ? -1.253 2.674 7.68 1 94.12 17 CYS B C 1
ATOM 2403 O O . CYS B 1 17 ? -0.758 3.67 8.211 1 94.12 17 CYS B O 1
ATOM 2405 N N . GLY B 1 18 ? -2.299 2.752 6.875 1 95.19 18 GLY B N 1
ATOM 2406 C CA . GLY B 1 18 ? -3.059 3.984 6.75 1 95.19 18 GLY B CA 1
ATOM 2407 C C . GLY B 1 18 ? -2.553 4.887 5.637 1 95.19 18 GLY B C 1
ATOM 2408 O O . GLY B 1 18 ? -3.164 5.914 5.34 1 95.19 18 GLY B O 1
ATOM 2409 N N . ALA B 1 19 ? -1.454 4.535 4.98 1 96.38 19 ALA B N 1
ATOM 2410 C CA . ALA B 1 19 ? -0.849 5.387 3.963 1 96.38 19 ALA B CA 1
ATOM 2411 C C . ALA B 1 19 ? -1.814 5.637 2.807 1 96.38 19 ALA B C 1
ATOM 2413 O O . ALA B 1 19 ? -2.441 4.699 2.303 1 96.38 19 ALA B O 1
ATOM 2414 N N . SER B 1 20 ? -1.972 6.895 2.465 1 96.38 20 SER B N 1
ATOM 2415 C CA . SER B 1 20 ? -2.656 7.211 1.216 1 96.38 20 SER B CA 1
ATOM 2416 C C . SER B 1 20 ? -1.875 6.699 0.011 1 96.38 20 SER B C 1
ATOM 2418 O O . SER B 1 20 ? -0.652 6.84 -0.047 1 96.38 20 SER B O 1
ATOM 2420 N N . VAL B 1 21 ? -2.604 6.125 -0.963 1 95.06 21 VAL B N 1
ATOM 2421 C CA . VAL B 1 21 ? -1.879 5.52 -2.076 1 95.06 21 VAL B CA 1
ATOM 2422 C C . VAL B 1 21 ? -2.4 6.078 -3.398 1 95.06 21 VAL B C 1
ATOM 2424 O O . VAL B 1 21 ? -1.626 6.582 -4.215 1 95.06 21 VAL B O 1
ATOM 2427 N N . ILE B 1 22 ? -3.705 6.027 -3.574 1 92.88 22 ILE B N 1
ATOM 2428 C CA . ILE B 1 22 ? -4.309 6.41 -4.848 1 92.88 22 ILE B CA 1
ATOM 2429 C C . ILE B 1 22 ? -5.5 7.328 -4.598 1 92.88 22 ILE B C 1
ATOM 2431 O O . ILE B 1 22 ? -6.273 7.113 -3.662 1 92.88 22 ILE B O 1
ATOM 2435 N N . ASN B 1 23 ? -5.574 8.328 -5.406 1 91.5 23 ASN B N 1
ATOM 2436 C CA . ASN B 1 23 ? -6.793 9.125 -5.527 1 91.5 23 ASN B CA 1
ATOM 2437 C C . ASN B 1 23 ? -7.363 9.062 -6.941 1 91.5 23 ASN B C 1
ATOM 2439 O O . ASN B 1 23 ? -6.613 9.094 -7.918 1 91.5 23 ASN B O 1
ATOM 2443 N N . VAL B 1 24 ? -8.648 8.898 -7.012 1 87.94 24 VAL B N 1
ATOM 2444 C CA . VAL B 1 24 ? -9.328 8.938 -8.297 1 87.94 24 VAL B CA 1
ATOM 2445 C C . VAL B 1 24 ? -10.336 10.094 -8.312 1 87.94 24 VAL B C 1
ATOM 2447 O O . VAL B 1 24 ? -11.32 10.078 -7.57 1 87.94 24 VAL B O 1
ATOM 2450 N N . ASP B 1 25 ? -10.031 11.086 -9.109 1 86.31 25 ASP B N 1
ATOM 2451 C CA . ASP B 1 25 ? -10.984 12.18 -9.289 1 86.31 25 ASP B CA 1
ATOM 2452 C C . ASP B 1 25 ? -12.016 11.836 -10.359 1 86.31 25 ASP B C 1
ATOM 2454 O O . ASP B 1 25 ? -11.695 11.797 -11.547 1 86.31 25 ASP B O 1
ATOM 2458 N N . LYS B 1 26 ? -13.172 11.711 -10.008 1 85.62 26 LYS B N 1
ATOM 2459 C CA . LYS B 1 26 ? -14.242 11.273 -10.898 1 85.62 26 LYS B CA 1
ATOM 2460 C C . LYS B 1 26 ? -14.938 12.477 -11.547 1 85.62 26 LYS B C 1
ATOM 2462 O O . LYS B 1 26 ? -15.789 12.305 -12.422 1 85.62 26 LYS B O 1
ATOM 2467 N N . ALA B 1 27 ? -14.609 13.68 -11.062 1 82 27 ALA B N 1
ATOM 2468 C CA . ALA B 1 27 ? -15.18 14.875 -11.664 1 82 27 ALA B CA 1
ATOM 2469 C C . ALA B 1 27 ? -14.641 15.094 -13.078 1 82 27 ALA B C 1
ATOM 2471 O O . ALA B 1 27 ? -15.242 15.805 -13.875 1 82 27 ALA B O 1
ATOM 2472 N N . SER B 1 28 ? -13.523 14.484 -13.328 1 76.94 28 SER B N 1
ATOM 2473 C CA . SER B 1 28 ? -12.922 14.586 -14.656 1 76.94 28 SER B CA 1
ATOM 2474 C C . SER B 1 28 ? -13.344 13.422 -15.539 1 76.94 28 SER B C 1
ATOM 2476 O O . SER B 1 28 ? -13.625 12.328 -15.047 1 76.94 28 SER B O 1
ATOM 2478 N N . ASP B 1 29 ? -13.547 13.688 -16.797 1 76.69 29 ASP B N 1
ATOM 2479 C CA . ASP B 1 29 ? -13.773 12.648 -17.797 1 76.69 29 ASP B CA 1
ATOM 2480 C C . ASP B 1 29 ? -12.727 12.719 -18.906 1 76.69 29 ASP B C 1
ATOM 2482 O O . ASP B 1 29 ? -12.727 13.656 -19.703 1 76.69 29 ASP B O 1
ATOM 2486 N N . PRO B 1 30 ? -11.852 11.867 -18.953 1 77.94 30 PRO B N 1
ATOM 2487 C CA . PRO B 1 30 ? -11.734 10.641 -18.156 1 77.94 30 PRO B CA 1
ATOM 2488 C C . PRO B 1 30 ? -11.312 10.914 -16.719 1 77.94 30 PRO B C 1
ATOM 2490 O O . PRO B 1 30 ? -10.828 12.008 -16.406 1 77.94 30 PRO B O 1
ATOM 2493 N N . HIS B 1 31 ? -11.547 9.883 -15.922 1 81.81 31 HIS B N 1
ATOM 2494 C CA . HIS B 1 31 ? -11.156 10.008 -14.523 1 81.81 31 HIS B CA 1
ATOM 2495 C C . HIS B 1 31 ? -9.656 10.266 -14.398 1 81.81 31 HIS B C 1
ATOM 2497 O O . HIS B 1 31 ? -8.859 9.734 -15.18 1 81.81 31 HIS B O 1
ATOM 2503 N N . GLU B 1 32 ? -9.352 11.133 -13.469 1 80.75 32 GLU B N 1
ATOM 2504 C CA . GLU B 1 32 ? -7.949 11.414 -13.188 1 80.75 32 GLU B CA 1
ATOM 2505 C C . GLU B 1 32 ? -7.434 10.547 -12.039 1 80.75 32 GLU B C 1
ATOM 2507 O O . GLU B 1 32 ? -8 10.562 -10.945 1 80.75 32 GLU B O 1
ATOM 2512 N N . TRP B 1 33 ? -6.426 9.844 -12.344 1 82.38 33 TRP B N 1
ATOM 2513 C CA . TRP B 1 33 ? -5.781 8.992 -11.344 1 82.38 33 TRP B CA 1
ATOM 2514 C C . TRP B 1 33 ? -4.527 9.664 -10.789 1 82.38 33 TRP B C 1
ATOM 2516 O O . TRP B 1 33 ? -3.725 10.219 -11.547 1 82.38 33 TRP B O 1
ATOM 2526 N N . GLU B 1 34 ? -4.461 9.633 -9.516 1 88.38 34 GLU B N 1
ATOM 2527 C CA . GLU B 1 34 ? -3.318 10.219 -8.82 1 88.38 34 GLU B CA 1
ATOM 2528 C C . GLU B 1 34 ? -2.664 9.203 -7.879 1 88.38 34 GLU B C 1
ATOM 2530 O O . GLU B 1 34 ? -3.354 8.398 -7.25 1 88.38 34 GLU B O 1
ATOM 2535 N N . VAL B 1 35 ? -1.369 9.25 -7.902 1 91.19 35 VAL B N 1
ATOM 2536 C CA . VAL B 1 35 ? -0.611 8.438 -6.961 1 91.19 35 VAL B CA 1
ATOM 2537 C C . VAL B 1 35 ? 0.039 9.328 -5.906 1 91.19 35 VAL B C 1
ATOM 2539 O O . VAL B 1 35 ? 0.57 10.391 -6.23 1 91.19 35 VAL B O 1
ATOM 2542 N N . ALA B 1 36 ? -0.09 8.875 -4.703 1 94.31 36 ALA B N 1
ATOM 2543 C CA . ALA B 1 36 ? 0.548 9.625 -3.627 1 94.31 36 ALA B CA 1
ATOM 2544 C C . ALA B 1 36 ? 2.068 9.555 -3.732 1 94.31 36 ALA B C 1
ATOM 2546 O O . ALA B 1 36 ? 2.658 8.484 -3.598 1 94.31 36 ALA B O 1
ATOM 2547 N N . THR B 1 37 ? 2.725 10.688 -3.83 1 93.62 37 THR B N 1
ATOM 2548 C CA . THR B 1 37 ? 4.16 10.727 -4.094 1 93.62 37 THR B CA 1
ATOM 2549 C C . THR B 1 37 ? 4.949 10.367 -2.836 1 93.62 37 THR B C 1
ATOM 2551 O O . THR B 1 37 ? 6.09 9.906 -2.922 1 93.62 37 THR B O 1
ATOM 2554 N N . GLY B 1 38 ? 4.34 10.602 -1.702 1 94.12 38 GLY B N 1
ATOM 2555 C CA . GLY B 1 38 ? 5.016 10.258 -0.464 1 94.12 38 GLY B CA 1
ATOM 2556 C C . GLY B 1 38 ? 5.188 8.758 -0.277 1 94.12 38 GLY B C 1
ATOM 2557 O O . GLY B 1 38 ? 6.035 8.32 0.499 1 94.12 38 GLY B O 1
ATOM 2558 N N . ALA B 1 39 ? 4.383 7.965 -0.974 1 92.81 39 ALA B N 1
ATOM 2559 C CA . ALA B 1 39 ? 4.414 6.512 -0.83 1 92.81 39 ALA B CA 1
ATOM 2560 C C . ALA B 1 39 ? 5.477 5.891 -1.729 1 92.81 39 ALA B C 1
ATOM 2562 O O . ALA B 1 39 ? 5.723 4.684 -1.671 1 92.81 39 ALA B O 1
ATOM 2563 N N . LEU B 1 40 ? 6.145 6.711 -2.479 1 90.31 40 LEU B N 1
ATOM 2564 C CA . LEU B 1 40 ? 7.09 6.191 -3.461 1 90.31 40 LEU B CA 1
ATOM 2565 C C . LEU B 1 40 ? 8.5 6.121 -2.879 1 90.31 40 LEU B C 1
ATOM 2567 O O . LEU B 1 40 ? 8.906 7.008 -2.123 1 90.31 40 LEU B O 1
ATOM 2571 N N . ASN B 1 41 ? 9.141 5.098 -3.203 1 88.31 41 ASN B N 1
ATOM 2572 C CA . ASN B 1 41 ? 10.547 4.934 -2.848 1 88.31 41 ASN B CA 1
ATOM 2573 C C . ASN B 1 41 ? 11.438 4.859 -4.09 1 88.31 41 ASN B C 1
ATOM 2575 O O . ASN B 1 41 ? 11.031 4.312 -5.113 1 88.31 41 ASN B O 1
ATOM 2579 N N . PHE B 1 42 ? 12.578 5.441 -3.926 1 84.38 42 PHE B N 1
ATOM 2580 C CA . PHE B 1 42 ? 13.523 5.484 -5.035 1 84.38 42 PHE B CA 1
ATOM 2581 C C . PHE B 1 42 ? 14.891 4.969 -4.602 1 84.38 42 PHE B C 1
ATOM 2583 O O . PHE B 1 42 ? 15.312 5.191 -3.465 1 84.38 42 PHE B O 1
ATOM 2590 N N . ASP B 1 43 ? 15.555 4.301 -5.516 1 77.31 43 ASP B N 1
ATOM 2591 C CA . ASP B 1 43 ? 16.922 3.85 -5.25 1 77.31 43 ASP B CA 1
ATOM 2592 C C . ASP B 1 43 ? 17.906 4.992 -5.418 1 77.31 43 ASP B C 1
ATOM 2594 O O . ASP B 1 43 ? 18.953 5.012 -4.762 1 77.31 43 ASP B O 1
ATOM 2598 N N . ASP B 1 44 ? 17.531 5.914 -6.207 1 79.19 44 ASP B N 1
ATOM 2599 C CA . ASP B 1 44 ? 18.438 7.027 -6.457 1 79.19 44 ASP B CA 1
ATOM 2600 C C . ASP B 1 44 ? 18.219 8.148 -5.441 1 79.19 44 ASP B C 1
ATOM 2602 O O . ASP B 1 44 ? 17.109 8.367 -4.973 1 79.19 44 ASP B O 1
ATOM 2606 N N . ALA B 1 45 ? 19.344 8.844 -5.168 1 77.56 45 ALA B N 1
ATOM 2607 C CA . ALA B 1 45 ? 19.344 9.875 -4.133 1 77.56 45 ALA B CA 1
ATOM 2608 C C . ALA B 1 45 ? 18.516 11.086 -4.562 1 77.56 45 ALA B C 1
ATOM 2610 O O . ALA B 1 45 ? 18.094 11.891 -3.725 1 77.56 45 ALA B O 1
ATOM 2611 N N . LYS B 1 46 ? 18.234 11.172 -5.859 1 84.62 46 LYS B N 1
ATOM 2612 C CA . LYS B 1 46 ? 17.531 12.359 -6.328 1 84.62 46 LYS B CA 1
ATOM 2613 C C . LYS B 1 46 ? 16.016 12.219 -6.121 1 84.62 46 LYS B C 1
ATOM 2615 O O . LYS B 1 46 ? 15.289 13.211 -6.152 1 84.62 46 LYS B O 1
ATOM 2620 N N . GLY B 1 47 ? 15.547 11 -5.938 1 88 47 GLY B N 1
ATOM 2621 C CA . GLY B 1 47 ? 14.125 10.781 -5.699 1 88 47 GLY B CA 1
ATOM 2622 C C . GLY B 1 47 ? 13.234 11.461 -6.719 1 88 47 GLY B C 1
ATOM 2623 O O . GLY B 1 47 ? 13.391 11.258 -7.926 1 88 47 GLY B O 1
ATOM 2624 N N . LEU B 1 48 ? 12.383 12.391 -6.273 1 89.25 48 LEU B N 1
ATOM 2625 C CA . LEU B 1 48 ? 11.398 13.047 -7.125 1 89.25 48 LEU B CA 1
ATOM 2626 C C . LEU B 1 48 ? 11.93 14.391 -7.625 1 89.25 48 LEU B C 1
ATOM 2628 O O . LEU B 1 48 ? 11.25 15.086 -8.383 1 89.25 48 LEU B O 1
ATOM 2632 N N . GLU B 1 49 ? 13.055 14.727 -7.262 1 86.94 49 GLU B N 1
ATOM 2633 C CA . GLU B 1 49 ? 13.586 16.031 -7.625 1 86.94 49 GLU B CA 1
ATOM 2634 C C . GLU B 1 49 ? 13.602 16.219 -9.141 1 86.94 49 GLU B C 1
ATOM 2636 O O . GLU B 1 49 ? 14.211 15.43 -9.867 1 86.94 49 GLU B O 1
ATOM 2641 N N . GLY B 1 50 ? 12.93 17.25 -9.586 1 82.94 50 GLY B N 1
ATOM 2642 C CA . GLY B 1 50 ? 12.938 17.609 -10.992 1 82.94 50 GLY B CA 1
ATOM 2643 C C . GLY B 1 50 ? 12.023 16.734 -11.836 1 82.94 50 GLY B C 1
ATOM 2644 O O . GLY B 1 50 ? 11.977 16.875 -13.055 1 82.94 50 GLY B O 1
ATOM 2645 N N . LYS B 1 51 ? 11.281 15.875 -11.281 1 85.88 51 LYS B N 1
ATOM 2646 C CA . LYS B 1 51 ? 10.516 14.891 -12.047 1 85.88 51 LYS B CA 1
ATOM 2647 C C . LYS B 1 51 ? 9.039 15.266 -12.102 1 85.88 51 LYS B C 1
ATOM 2649 O O . LYS B 1 51 ? 8.266 14.664 -12.852 1 85.88 51 LYS B O 1
ATOM 2654 N N . LEU B 1 52 ? 8.68 16.297 -11.352 1 87.19 52 LEU B N 1
ATOM 2655 C CA . LEU B 1 52 ? 7.266 16.625 -11.258 1 87.19 52 LEU B CA 1
ATOM 2656 C C . LEU B 1 52 ? 7.012 18.062 -11.734 1 87.19 52 LEU B C 1
ATOM 2658 O O . LEU B 1 52 ? 7.82 18.953 -11.484 1 87.19 52 LEU B O 1
ATOM 2662 N N . ASP B 1 53 ? 5.887 18.156 -12.398 1 86 53 ASP B N 1
ATOM 2663 C CA . ASP B 1 53 ? 5.293 19.469 -12.594 1 86 53 ASP B CA 1
ATOM 2664 C C . ASP B 1 53 ? 4.281 19.797 -11.492 1 86 53 ASP B C 1
ATOM 2666 O O . ASP B 1 53 ? 3.109 19.422 -11.594 1 86 53 ASP B O 1
ATOM 2670 N N . ARG B 1 54 ? 4.742 20.531 -10.562 1 90.31 54 ARG B N 1
ATOM 2671 C CA . ARG B 1 54 ? 3.943 20.75 -9.359 1 90.31 54 ARG B CA 1
ATOM 2672 C C . ARG B 1 54 ? 2.951 21.891 -9.555 1 90.31 54 ARG B C 1
ATOM 2674 O O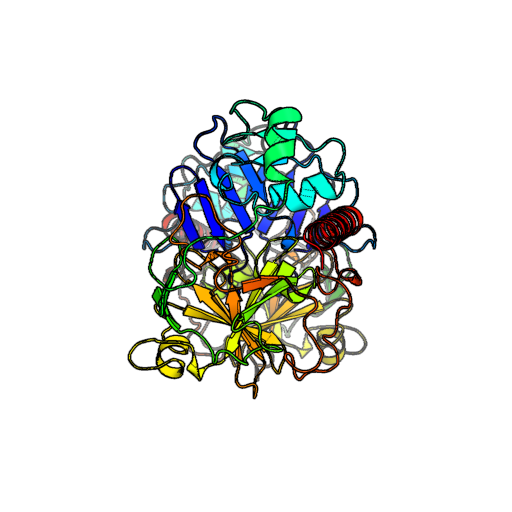 . ARG B 1 54 ? 3.244 22.859 -10.258 1 90.31 54 ARG B O 1
ATOM 2681 N N . VAL B 1 55 ? 1.805 21.719 -8.961 1 90.94 55 VAL B N 1
ATOM 2682 C CA . VAL B 1 55 ? 0.734 22.703 -8.984 1 90.94 55 VAL B CA 1
ATOM 2683 C C . VAL B 1 55 ? 0.143 22.859 -7.586 1 90.94 55 VAL B C 1
ATOM 2685 O O . VAL B 1 55 ? 0.105 21.906 -6.809 1 90.94 55 VAL B O 1
ATOM 2688 N N . GLN B 1 56 ? -0.206 24.094 -7.234 1 92.62 56 GLN B N 1
ATOM 2689 C CA . GLN B 1 56 ? -0.97 24.359 -6.02 1 92.62 56 GLN B CA 1
ATOM 2690 C C . GLN B 1 56 ? -2.467 24.422 -6.312 1 92.62 56 GLN B C 1
ATOM 2692 O O . GLN B 1 56 ? -2.908 25.203 -7.152 1 92.62 56 GLN B O 1
ATOM 2697 N N . LEU B 1 57 ? -3.152 23.547 -5.648 1 91 57 LEU B N 1
ATOM 2698 C CA . LEU B 1 57 ? -4.602 23.531 -5.828 1 91 57 LEU B CA 1
ATOM 2699 C C . LEU B 1 57 ? -5.312 24 -4.566 1 91 57 LEU B C 1
ATOM 2701 O O . LEU B 1 57 ? -4.723 24.016 -3.484 1 91 57 LEU B O 1
ATOM 2705 N N . TRP B 1 58 ? -6.562 24.5 -4.738 1 91.31 58 TRP B N 1
ATOM 2706 C CA . TRP B 1 58 ? -7.461 24.891 -3.654 1 91.31 58 TRP B CA 1
ATOM 2707 C C . TRP B 1 58 ? -6.867 26.031 -2.836 1 91.31 58 TRP B C 1
ATOM 2709 O O . TRP B 1 58 ? -6.867 25.984 -1.603 1 91.31 58 TRP B O 1
ATOM 2719 N N . VAL B 1 59 ? -6.309 26.953 -3.492 1 93.06 59 VAL B N 1
ATOM 2720 C CA . VAL B 1 59 ? -5.73 28.125 -2.852 1 93.06 59 VAL B CA 1
ATOM 2721 C C . VAL B 1 59 ? -6.82 28.906 -2.105 1 93.06 59 VAL B C 1
ATOM 2723 O O . VAL B 1 59 ? -6.559 29.5 -1.06 1 93.06 59 VAL B O 1
ATOM 2726 N N . ALA B 1 60 ? -8.039 28.719 -2.541 1 92.06 60 ALA B N 1
ATOM 2727 C CA . ALA B 1 60 ? -9.18 29.406 -1.934 1 92.06 60 ALA B CA 1
ATOM 2728 C C . ALA B 1 60 ? -9.375 28.969 -0.485 1 92.06 60 ALA B C 1
ATOM 2730 O O . ALA B 1 60 ? -9.859 29.734 0.346 1 92.06 60 ALA B O 1
ATOM 2731 N N . ASP B 1 61 ? -8.961 27.844 -0.204 1 90.69 61 ASP B N 1
ATOM 2732 C CA . ASP B 1 61 ? -9.234 27.25 1.102 1 90.69 61 ASP B CA 1
ATOM 2733 C C . ASP B 1 61 ? -8.289 27.812 2.166 1 90.69 61 ASP B C 1
ATOM 2735 O O . ASP B 1 61 ? -8.523 27.641 3.363 1 90.69 61 ASP B O 1
ATOM 2739 N N . VAL B 1 62 ? -7.277 28.531 1.725 1 91.5 62 VAL B N 1
ATOM 2740 C CA . VAL B 1 62 ? -6.293 28.953 2.719 1 91.5 62 VAL B CA 1
ATOM 2741 C C . VAL B 1 62 ? -6.188 30.469 2.727 1 91.5 62 VAL B C 1
ATOM 2743 O O . VAL B 1 62 ? -5.199 31.031 3.211 1 91.5 62 VAL B O 1
ATOM 2746 N N . LYS B 1 63 ? -7.152 31.172 2.324 1 87.81 63 LYS B N 1
ATOM 2747 C CA . LYS B 1 63 ? -7.125 32.625 2.186 1 87.81 63 LYS B CA 1
ATOM 2748 C C . LYS B 1 63 ? -7.031 33.312 3.549 1 87.81 63 LYS B C 1
ATOM 2750 O O . LYS B 1 63 ? -6.629 34.469 3.641 1 87.81 63 LYS B O 1
ATOM 2755 N N . GLY B 1 64 ? -7.426 32.625 4.5 1 84.88 64 GLY B N 1
ATOM 2756 C CA . GLY B 1 64 ? -7.469 33.25 5.816 1 84.88 64 GLY B CA 1
ATOM 2757 C C . GLY B 1 64 ? -6.094 33.5 6.406 1 84.88 64 GLY B C 1
ATOM 2758 O O . GLY B 1 64 ? -5.902 34.438 7.172 1 84.88 64 GLY B O 1
ATOM 2759 N N . ASP B 1 65 ? -5.109 32.656 6.094 1 87.62 65 ASP B N 1
ATOM 2760 C CA . ASP B 1 65 ? -3.799 32.844 6.707 1 87.62 65 ASP B CA 1
ATOM 2761 C C . ASP B 1 65 ? -2.68 32.469 5.738 1 87.62 65 ASP B C 1
ATOM 2763 O O . ASP B 1 65 ? -1.51 32.406 6.125 1 87.62 65 ASP B O 1
ATOM 2767 N N . GLY B 1 66 ? -3.09 32.125 4.523 1 88.88 66 GLY B N 1
ATOM 2768 C CA . GLY B 1 66 ? -2.125 31.797 3.49 1 88.88 66 GLY B CA 1
ATOM 2769 C C . GLY B 1 66 ? -1.697 30.344 3.521 1 88.88 66 GLY B C 1
ATOM 2770 O O . GLY B 1 66 ? -1.136 29.828 2.549 1 88.88 66 GLY B O 1
ATOM 2771 N N . GLY B 1 67 ? -1.91 29.625 4.609 1 90.38 67 GLY B N 1
ATOM 2772 C CA . GLY B 1 67 ? -1.564 28.219 4.73 1 90.38 67 GLY B CA 1
ATOM 2773 C C . GLY B 1 67 ? -0.177 27.906 4.211 1 90.38 67 GLY B C 1
ATOM 2774 O O . GLY B 1 67 ? 0.771 28.656 4.449 1 90.38 67 GLY B O 1
ATOM 2775 N N . ALA B 1 68 ? -0.084 26.766 3.582 1 91.06 68 ALA B N 1
ATOM 2776 C CA . ALA B 1 68 ? 1.198 26.359 3.004 1 91.06 68 ALA B CA 1
ATOM 2777 C C . ALA B 1 68 ? 1.501 27.172 1.742 1 91.06 68 ALA B C 1
ATOM 2779 O O . ALA B 1 68 ? 2.66 27.297 1.342 1 91.06 68 ALA B O 1
ATOM 2780 N N . VAL B 1 69 ? 0.491 27.688 1.135 1 90.31 69 VAL B N 1
ATOM 2781 C CA . VAL B 1 69 ? 0.655 28.469 -0.086 1 90.31 69 VAL B CA 1
ATOM 2782 C C . VAL B 1 69 ? 1.594 29.641 0.176 1 90.31 69 VAL B C 1
ATOM 2784 O O . VAL B 1 69 ? 2.514 29.891 -0.605 1 90.31 69 VAL B O 1
ATOM 2787 N N . GLY B 1 70 ? 1.351 30.312 1.264 1 88.88 70 GLY B N 1
ATOM 2788 C CA . GLY B 1 70 ? 2.211 31.422 1.623 1 88.88 70 GLY B CA 1
ATOM 2789 C C . GLY B 1 70 ? 3.662 31.031 1.814 1 88.88 70 GLY B C 1
ATOM 2790 O O . GLY B 1 70 ? 4.57 31.703 1.325 1 88.88 70 GLY B O 1
ATOM 2791 N N . TRP B 1 71 ? 3.869 29.922 2.461 1 89.75 71 TRP B N 1
ATOM 2792 C CA . TRP B 1 71 ? 5.219 29.438 2.721 1 89.75 71 TRP B CA 1
ATOM 2793 C C . TRP B 1 71 ? 5.902 29.016 1.427 1 89.75 71 TRP B C 1
ATOM 2795 O O . TRP B 1 71 ? 7.055 29.375 1.175 1 89.75 71 TRP B O 1
ATOM 2805 N N . ILE B 1 72 ? 5.18 28.234 0.617 1 90.5 72 ILE B N 1
ATOM 2806 C CA . ILE B 1 72 ? 5.734 27.672 -0.609 1 90.5 72 ILE B CA 1
ATOM 2807 C C . ILE B 1 72 ? 6.148 28.797 -1.553 1 90.5 72 ILE B C 1
ATOM 2809 O O . ILE B 1 72 ? 7.254 28.781 -2.1 1 90.5 72 ILE B O 1
ATOM 2813 N N . ASN B 1 73 ? 5.363 29.766 -1.677 1 87.12 73 ASN B N 1
ATOM 2814 C CA . ASN B 1 73 ? 5.633 30.828 -2.643 1 87.12 73 ASN B CA 1
ATOM 2815 C C . ASN B 1 73 ? 6.688 31.797 -2.125 1 87.12 73 ASN B C 1
ATOM 2817 O O . ASN B 1 73 ? 7.379 32.438 -2.914 1 87.12 73 ASN B O 1
ATOM 2821 N N . LYS B 1 74 ? 6.773 31.875 -0.887 1 80.88 74 LYS B N 1
ATOM 2822 C CA . LYS B 1 74 ? 7.855 32.656 -0.319 1 80.88 74 LYS B CA 1
ATOM 2823 C C . LYS B 1 74 ? 9.211 32.031 -0.594 1 80.88 74 LYS B C 1
ATOM 2825 O O . LYS B 1 74 ? 10.227 32.719 -0.688 1 80.88 74 LYS B O 1
ATOM 2830 N N . GLY B 1 75 ? 9.227 30.75 -0.742 1 75.44 75 GLY B N 1
ATOM 2831 C CA . GLY B 1 75 ? 10.445 30.016 -1.04 1 75.44 75 GLY B CA 1
ATOM 2832 C C . GLY B 1 75 ? 10.781 30 -2.518 1 75.44 75 GLY B C 1
ATOM 2833 O O . GLY B 1 75 ? 11.789 29.406 -2.922 1 75.44 75 GLY B O 1
ATOM 2834 N N . ARG B 1 76 ? 10.008 30.734 -3.244 1 69.5 76 ARG B N 1
ATOM 2835 C CA . ARG B 1 76 ? 10.25 30.984 -4.66 1 69.5 76 ARG B CA 1
ATOM 2836 C C . ARG B 1 76 ? 10.125 29.703 -5.48 1 69.5 76 ARG B C 1
ATOM 2838 O O . ARG B 1 76 ? 10.984 29.406 -6.309 1 69.5 76 ARG B O 1
ATOM 2845 N N . LEU B 1 77 ? 9.266 28.859 -5.086 1 64.44 77 LEU B N 1
ATOM 2846 C CA . LEU B 1 77 ? 9.078 27.719 -5.961 1 64.44 77 LEU B CA 1
ATOM 2847 C C . LEU B 1 77 ? 8.586 28.156 -7.336 1 64.44 77 LEU B C 1
ATOM 2849 O O . LEU B 1 77 ? 7.379 28.156 -7.598 1 64.44 77 LEU B O 1
ATOM 2853 N N . LYS B 1 78 ? 9.516 28.688 -8.117 1 64.56 78 LYS B N 1
ATOM 2854 C CA . LYS B 1 78 ? 9.266 29.188 -9.469 1 64.56 78 LYS B CA 1
ATOM 2855 C C . LYS B 1 78 ? 8.594 28.125 -10.328 1 64.56 78 LYS B C 1
ATOM 2857 O O . LYS B 1 78 ? 8.914 26.938 -10.227 1 64.56 78 LYS B O 1
ATOM 2862 N N . GLY B 1 79 ? 7.609 28.625 -10.961 1 67.06 79 GLY B N 1
ATOM 2863 C CA . GLY B 1 79 ? 7.02 27.812 -12.016 1 67.06 79 GLY B CA 1
ATOM 2864 C C . GLY B 1 79 ? 5.879 26.938 -11.531 1 67.06 79 GLY B C 1
ATOM 2865 O O . GLY B 1 79 ? 5.262 26.219 -12.32 1 67.06 79 GLY B O 1
ATOM 2866 N N . MET B 1 80 ? 5.586 27 -10.266 1 84.12 80 MET B N 1
ATOM 2867 C CA . MET B 1 80 ? 4.449 26.219 -9.789 1 84.12 80 MET B CA 1
ATOM 2868 C C . MET B 1 80 ? 3.139 26.953 -10.031 1 84.12 80 MET B C 1
ATOM 2870 O O . MET B 1 80 ? 2.912 28.031 -9.469 1 84.12 80 MET B O 1
ATOM 2874 N N . ASP B 1 81 ? 2.312 26.359 -10.875 1 86.25 81 ASP B N 1
ATOM 2875 C CA . ASP B 1 81 ? 1 26.953 -11.117 1 86.25 81 ASP B CA 1
ATOM 2876 C C . ASP B 1 81 ? 0.136 26.906 -9.859 1 86.25 81 ASP B C 1
ATOM 2878 O O . ASP B 1 81 ? 0.344 26.062 -8.984 1 86.25 81 ASP B O 1
ATOM 2882 N N . ARG B 1 82 ? -0.763 27.922 -9.797 1 92.38 82 ARG B N 1
ATOM 2883 C CA . ARG B 1 82 ? -1.71 28 -8.695 1 92.38 82 ARG B CA 1
ATOM 2884 C C . ARG B 1 82 ? -3.145 28.109 -9.203 1 92.38 82 ARG B C 1
ATOM 2886 O O . ARG B 1 82 ? -3.42 28.828 -10.156 1 92.38 82 ARG B O 1
ATOM 2893 N N . ARG B 1 83 ? -3.988 27.297 -8.523 1 93.38 83 ARG B N 1
ATOM 2894 C CA . ARG B 1 83 ? -5.395 27.266 -8.906 1 93.38 83 ARG B CA 1
ATOM 2895 C C . ARG B 1 83 ? -6.297 27.531 -7.699 1 93.38 83 ARG B C 1
ATOM 2897 O O . ARG B 1 83 ? -6.02 27.062 -6.598 1 93.38 83 ARG B O 1
ATOM 2904 N N . TRP B 1 84 ? -7.344 28.266 -7.902 1 92.81 84 TRP B N 1
ATOM 2905 C CA . TRP B 1 84 ? -8.234 28.594 -6.797 1 92.81 84 TRP B CA 1
ATOM 2906 C C . TRP B 1 84 ? -8.883 27.344 -6.219 1 92.81 84 TRP B C 1
ATOM 2908 O O . TRP B 1 84 ? -9.078 27.234 -5.004 1 92.81 84 TRP B O 1
ATOM 2918 N N . GLN B 1 85 ? -9.227 26.469 -7.059 1 89.81 85 GLN B N 1
ATOM 2919 C CA . GLN B 1 85 ? -9.844 25.219 -6.645 1 89.81 85 GLN B CA 1
ATOM 2920 C C . GLN B 1 85 ? -9.18 24.016 -7.324 1 89.81 85 GLN B C 1
ATOM 2922 O O . GLN B 1 85 ? -7.988 23.766 -7.117 1 89.81 85 GLN B O 1
ATOM 2927 N N . SER B 1 86 ? -9.852 23.344 -8.242 1 85.25 86 SER B N 1
ATOM 2928 C CA . SER B 1 86 ? -9.312 22.156 -8.914 1 85.25 86 SER B CA 1
ATOM 2929 C C . SER B 1 86 ? -8.43 22.547 -10.094 1 85.25 86 SER B C 1
ATOM 2931 O O . SER B 1 86 ? -8.305 23.734 -10.422 1 85.25 86 SER B O 1
ATOM 2933 N N . ARG B 1 87 ? -7.781 21.625 -10.719 1 84.56 87 ARG B N 1
ATOM 2934 C CA . ARG B 1 87 ? -6.859 21.828 -11.828 1 84.56 87 ARG B CA 1
ATOM 2935 C C . ARG B 1 87 ? -7.539 22.594 -12.961 1 84.56 87 ARG B C 1
ATOM 2937 O O . ARG B 1 87 ? -6.867 23.234 -13.766 1 84.56 87 ARG B O 1
ATOM 2944 N N . ARG B 1 88 ? -8.859 22.562 -13.039 1 83.44 88 ARG B N 1
ATOM 2945 C CA . ARG B 1 88 ? -9.602 23.188 -14.133 1 83.44 88 ARG B CA 1
ATOM 2946 C C . ARG B 1 88 ? -10.07 24.594 -13.75 1 83.44 88 ARG B C 1
ATOM 2948 O O . ARG B 1 88 ? -10.602 25.328 -14.586 1 83.44 88 ARG B O 1
ATOM 2955 N N . SER B 1 89 ? -9.805 24.938 -12.516 1 89.12 89 SER B N 1
ATOM 2956 C CA . SER B 1 89 ? -10.25 26.25 -12.047 1 89.12 89 SER B CA 1
ATOM 2957 C C . SER B 1 89 ? -9.305 27.359 -12.508 1 89.12 89 SER B C 1
ATOM 2959 O O . SER B 1 89 ? -8.305 27.078 -13.172 1 89.12 89 SER B O 1
ATOM 2961 N N . ASP B 1 90 ? -9.711 28.516 -12.188 1 92.81 90 ASP B N 1
ATOM 2962 C CA . ASP B 1 90 ? -8.938 29.688 -12.586 1 92.81 90 ASP B CA 1
ATOM 2963 C C . ASP B 1 90 ? -7.578 29.719 -11.898 1 92.81 90 ASP B C 1
ATOM 2965 O O . ASP B 1 90 ? -7.438 29.234 -10.773 1 92.81 90 ASP B O 1
ATOM 2969 N N . VAL B 1 91 ? -6.664 30.328 -12.617 1 93.19 91 VAL B N 1
ATOM 2970 C CA . VAL B 1 91 ? -5.312 30.5 -12.086 1 93.19 91 VAL B CA 1
ATOM 2971 C C . VAL B 1 91 ? -5.301 31.625 -11.055 1 93.19 91 VAL B C 1
ATOM 2973 O O . VAL B 1 91 ? -6.012 32.625 -11.203 1 93.19 91 VAL B O 1
ATOM 2976 N N . VAL B 1 92 ? -4.562 31.484 -10.047 1 92.5 92 VAL B N 1
ATOM 2977 C CA . VAL B 1 92 ? -4.359 32.531 -9.039 1 92.5 92 VAL B CA 1
ATOM 2978 C C . VAL B 1 92 ? -3.219 33.438 -9.477 1 92.5 92 VAL B C 1
ATOM 2980 O O . VAL B 1 92 ? -2.105 32.969 -9.727 1 92.5 92 VAL B O 1
ATOM 2983 N N . SER B 1 93 ? -3.447 34.688 -9.492 1 88 93 SER B N 1
ATOM 2984 C CA . SER B 1 93 ? -2.461 35.625 -9.977 1 88 93 SER B CA 1
ATOM 2985 C C . SER B 1 93 ? -1.337 35.844 -8.961 1 88 93 SER B C 1
ATOM 2987 O O . SER B 1 93 ? -1.509 35.562 -7.773 1 88 93 SER B O 1
ATOM 2989 N N . ASP B 1 94 ? -0.244 36.375 -9.477 1 85.56 94 ASP B N 1
ATOM 2990 C CA . ASP B 1 94 ? 0.887 36.688 -8.609 1 85.56 94 ASP B CA 1
ATOM 2991 C C . ASP B 1 94 ? 0.512 37.75 -7.578 1 85.56 94 ASP B C 1
ATOM 2993 O O . ASP B 1 94 ? 0.996 37.719 -6.445 1 85.56 94 ASP B O 1
ATOM 2997 N N . GLU B 1 95 ? -0.315 38.625 -7.949 1 86.44 95 GLU B N 1
ATOM 2998 C CA . GLU B 1 95 ? -0.747 39.656 -7.043 1 86.44 95 GLU B CA 1
ATOM 2999 C C . GLU B 1 95 ? -1.549 39.094 -5.875 1 86.44 95 GLU B C 1
ATOM 3001 O O . GLU B 1 95 ? -1.339 39.5 -4.723 1 86.44 95 GLU B O 1
ATOM 3006 N N . THR B 1 96 ? -2.416 38.219 -6.184 1 86.44 96 THR B N 1
ATOM 3007 C CA . THR B 1 96 ? -3.23 37.625 -5.141 1 86.44 96 THR B CA 1
ATOM 3008 C C . THR B 1 96 ? -2.361 36.812 -4.176 1 86.44 96 THR B C 1
ATOM 3010 O O . THR B 1 96 ? -2.574 36.844 -2.963 1 86.44 96 THR B O 1
ATOM 3013 N N . VAL B 1 97 ? -1.481 36.156 -4.672 1 86.31 97 VAL B N 1
ATOM 3014 C CA . VAL B 1 97 ? -0.613 35.312 -3.857 1 86.31 97 VAL B CA 1
ATOM 3015 C C . VAL B 1 97 ? 0.255 36.188 -2.955 1 86.31 97 VAL B C 1
ATOM 3017 O O . VAL B 1 97 ? 0.614 35.781 -1.847 1 86.31 97 VAL B O 1
ATOM 3020 N N . LYS B 1 98 ? 0.622 37.344 -3.404 1 86.56 98 LYS B N 1
ATOM 3021 C CA . LYS B 1 98 ? 1.417 38.25 -2.582 1 86.56 98 LYS B CA 1
ATOM 3022 C C . LYS B 1 98 ? 0.728 38.531 -1.251 1 86.56 98 LYS B C 1
ATOM 3024 O O . LYS B 1 98 ? 1.383 38.594 -0.209 1 86.56 98 LYS B O 1
ATOM 3029 N N . GLU B 1 99 ? -0.514 38.625 -1.271 1 85.19 99 GLU B N 1
ATOM 3030 C CA . GLU B 1 99 ? -1.277 38.844 -0.045 1 85.19 99 GLU B CA 1
ATOM 3031 C C . GLU B 1 99 ? -1.2 37.625 0.871 1 85.19 99 GLU B C 1
ATOM 3033 O O . GLU B 1 99 ? -1.094 37.75 2.092 1 85.19 99 GLU B O 1
ATOM 3038 N N . LEU B 1 100 ? -1.208 36.531 0.301 1 87.12 100 LEU B N 1
ATOM 3039 C CA . LEU B 1 100 ? -1.176 35.281 1.057 1 87.12 100 LEU B CA 1
ATOM 3040 C C . LEU B 1 100 ? 0.205 35.031 1.658 1 87.12 100 LEU B C 1
ATOM 3042 O O . LEU B 1 100 ? 0.348 34.281 2.611 1 87.12 100 LEU B O 1
ATOM 3046 N N . MET B 1 101 ? 1.196 35.688 1.092 1 85.88 101 MET B N 1
ATOM 3047 C CA . MET B 1 101 ? 2.578 35.562 1.545 1 85.88 101 MET B CA 1
ATOM 3048 C C . MET B 1 101 ? 2.893 36.562 2.65 1 85.88 101 MET B C 1
ATOM 3050 O O . MET B 1 101 ? 3.979 36.531 3.232 1 85.88 101 MET B O 1
ATOM 3054 N N . THR B 1 102 ? 1.983 37.406 2.9 1 81.38 102 THR B N 1
ATOM 3055 C CA . THR B 1 102 ? 2.221 38.438 3.91 1 81.38 102 THR B CA 1
ATOM 3056 C C . THR B 1 102 ? 1.708 37.969 5.273 1 81.38 102 THR B C 1
ATOM 3058 O O . THR B 1 102 ? 0.521 37.688 5.43 1 81.38 102 THR B O 1
ATOM 3061 N N . PRO B 1 103 ? 2.721 37.906 6.152 1 75.38 103 PRO B N 1
ATOM 3062 C CA . PRO B 1 103 ? 2.285 37.5 7.488 1 75.38 103 PRO B CA 1
ATOM 3063 C C . PRO B 1 103 ? 1.207 38.406 8.07 1 75.38 103 PRO B C 1
ATOM 3065 O O . PRO B 1 103 ? 1.307 39.625 7.973 1 75.38 103 PRO B O 1
ATOM 3068 N N . GLN B 1 104 ? 0.105 37.75 8.367 1 68.81 104 GLN B N 1
ATOM 3069 C CA . GLN B 1 104 ? -0.971 38.5 9 1 68.81 104 GLN B CA 1
ATOM 3070 C C . GLN B 1 104 ? -0.787 38.531 10.516 1 68.81 104 GLN B C 1
ATOM 3072 O O . GLN B 1 104 ? -0.175 37.656 11.102 1 68.81 104 GLN B O 1
ATOM 3077 N N . ALA B 1 105 ? -0.869 39.875 11.133 1 57.75 105 ALA B N 1
ATOM 3078 C CA . ALA B 1 105 ? -0.638 40.094 12.555 1 57.75 105 ALA B CA 1
ATOM 3079 C C . ALA B 1 105 ? -1.292 39.031 13.406 1 57.75 105 ALA B C 1
ATOM 3081 O O . ALA B 1 105 ? -0.663 38.469 14.312 1 57.75 105 ALA B O 1
ATOM 3082 N N . ARG B 1 106 ? -2.486 39.125 13.977 1 56.38 106 ARG B N 1
ATOM 3083 C CA . ARG B 1 106 ? -3.088 38.312 15.031 1 56.38 106 ARG B CA 1
ATOM 3084 C C . ARG B 1 106 ? -4.141 37.375 14.453 1 56.38 106 ARG B C 1
ATOM 3086 O O . ARG B 1 106 ? -4.922 37.75 13.586 1 56.38 106 ARG B O 1
ATOM 3093 N N . VAL B 1 107 ? -3.748 36 14.539 1 59.31 107 VAL B N 1
ATOM 3094 C CA . VAL B 1 107 ? -4.773 35.062 14.117 1 59.31 107 VAL B CA 1
ATOM 3095 C C . VAL B 1 107 ? -5.848 34.969 15.203 1 59.31 107 VAL B C 1
ATOM 3097 O O . VAL B 1 107 ? -5.539 34.969 16.391 1 59.31 107 VAL B O 1
ATOM 3100 N N . ALA B 1 108 ? -7.117 35.156 14.992 1 56.91 108 ALA B N 1
ATOM 3101 C CA . ALA B 1 108 ? -8.32 35.031 15.805 1 56.91 108 ALA B CA 1
ATOM 3102 C C . ALA B 1 108 ? -8.406 33.625 16.438 1 56.91 108 ALA B C 1
ATOM 3104 O O . ALA B 1 108 ? -7.949 32.656 15.852 1 56.91 108 ALA B O 1
ATOM 3105 N N . GLY B 1 109 ? -8.906 33.406 17.594 1 62.66 109 GLY B N 1
ATOM 3106 C CA . GLY B 1 109 ? -9.266 32.219 18.312 1 62.66 109 GLY B CA 1
ATOM 3107 C C . GLY B 1 109 ? -8.406 31.953 19.531 1 62.66 109 GLY B C 1
ATOM 3108 O O . GLY B 1 109 ? -8.445 30.875 20.109 1 62.66 109 GLY B O 1
ATOM 3109 N 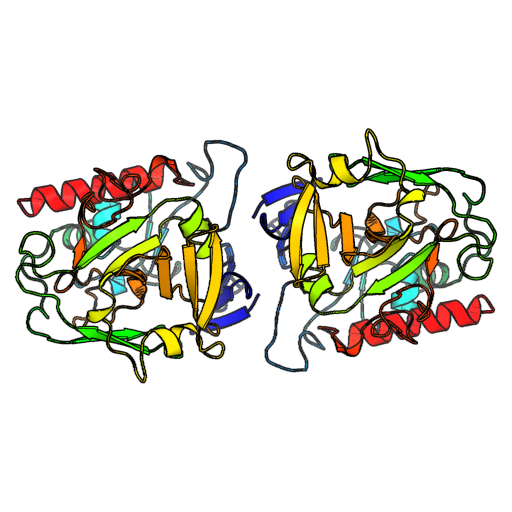N . ASP B 1 110 ? -7.695 33 19.938 1 65.19 110 ASP B N 1
ATOM 3110 C CA . ASP B 1 110 ? -6.758 32.969 21.047 1 65.19 110 ASP B CA 1
ATOM 3111 C C . ASP B 1 110 ? -7.488 32.781 22.375 1 65.19 110 ASP B C 1
ATOM 3113 O O . ASP B 1 110 ? -6.922 32.25 23.344 1 65.19 110 ASP B O 1
ATOM 3117 N N . ASP B 1 111 ? -8.727 32.938 22.266 1 76.06 111 ASP B N 1
ATOM 3118 C CA . ASP B 1 111 ? -9.383 32.906 23.562 1 76.06 111 ASP B CA 1
ATOM 3119 C C . ASP B 1 111 ? -10.133 31.594 23.781 1 76.06 111 ASP B C 1
ATOM 3121 O O . ASP B 1 111 ? -10.68 31.359 24.859 1 76.06 111 ASP B O 1
ATOM 3125 N N . ASP B 1 112 ? -10.125 30.75 22.828 1 84.75 112 ASP B N 1
ATOM 3126 C CA . ASP B 1 112 ? -10.82 29.484 22.984 1 84.75 112 ASP B CA 1
ATOM 3127 C C . ASP B 1 112 ? -10.055 28.547 23.922 1 84.75 112 ASP B C 1
ATOM 3129 O O . ASP B 1 112 ? -8.828 28.484 23.875 1 84.75 112 ASP B O 1
ATOM 3133 N N . GLU B 1 113 ? -10.836 27.859 24.781 1 91.38 113 GLU B N 1
ATOM 3134 C CA . GLU B 1 113 ? -10.195 26.969 25.734 1 91.38 113 GLU B CA 1
ATOM 3135 C C . GLU B 1 113 ? -10.062 25.547 25.172 1 91.38 113 GLU B C 1
ATOM 3137 O O . GLU B 1 113 ? -9.312 24.734 25.719 1 91.38 113 GLU B O 1
ATOM 3142 N N . ARG B 1 114 ? -10.883 25.297 24.203 1 95 114 ARG B N 1
ATOM 3143 C CA . ARG B 1 114 ? -10.875 23.984 23.562 1 95 114 ARG B CA 1
ATOM 3144 C C . ARG B 1 114 ? -10.805 24.109 22.047 1 95 114 ARG B C 1
ATOM 3146 O O . ARG B 1 114 ? -11.258 25.094 21.484 1 95 114 ARG B O 1
ATOM 3153 N N . LEU B 1 115 ? -10.188 23.141 21.484 1 95.5 115 LEU B N 1
ATOM 3154 C CA . LEU B 1 115 ? -10.117 23.047 20.031 1 95.5 115 LEU B CA 1
ATOM 3155 C C . LEU B 1 115 ? -10.586 21.688 19.531 1 95.5 115 LEU B C 1
ATOM 3157 O O . LEU B 1 115 ? -10.133 20.656 20.047 1 95.5 115 LEU B O 1
ATOM 3161 N N . GLN B 1 116 ? -11.492 21.703 18.609 1 96.06 116 GLN B N 1
ATOM 3162 C CA . GLN B 1 116 ? -12.008 20.469 18.047 1 96.06 116 GLN B CA 1
ATOM 3163 C C . GLN B 1 116 ? -11 19.828 17.094 1 96.06 116 GLN B C 1
ATOM 3165 O O . GLN B 1 116 ? -10.352 20.531 16.312 1 96.06 116 GLN B O 1
ATOM 3170 N N . VAL B 1 117 ? -10.773 18.531 17.25 1 97.69 117 VAL B N 1
ATOM 3171 C CA . VAL B 1 117 ? -9.93 17.719 16.375 1 97.69 117 VAL B CA 1
ATOM 3172 C C . VAL B 1 117 ? -10.758 16.609 15.734 1 97.69 117 VAL B C 1
ATOM 3174 O O . VAL B 1 117 ? -11.406 15.828 16.422 1 97.69 117 VAL B O 1
ATOM 3177 N N . GLN B 1 118 ? -10.812 16.594 14.414 1 97.44 118 GLN B N 1
ATOM 3178 C CA . GLN B 1 118 ? -11.633 15.57 13.766 1 97.44 118 GLN B CA 1
ATOM 3179 C C . GLN B 1 118 ? -11.18 15.336 12.328 1 97.44 118 GLN B C 1
ATOM 3181 O O . GLN B 1 118 ? -10.656 16.234 11.68 1 97.44 118 GLN B O 1
ATOM 3186 N N . CYS B 1 119 ? -11.352 14.07 11.898 1 97.06 119 CYS B N 1
ATOM 3187 C CA . CYS B 1 119 ? -11.102 13.773 10.5 1 97.06 119 CYS B CA 1
ATOM 3188 C C . CYS B 1 119 ? -12.328 14.078 9.648 1 97.06 119 CYS B C 1
ATOM 3190 O O . CYS B 1 119 ? -13.375 14.453 10.172 1 97.06 119 CYS B O 1
ATOM 3192 N N . ARG B 1 120 ? -12.195 14 8.391 1 93.38 120 ARG B N 1
ATOM 3193 C CA . ARG B 1 120 ? -13.234 14.414 7.453 1 93.38 120 ARG B CA 1
ATOM 3194 C C . ARG B 1 120 ? -14.484 13.547 7.602 1 93.38 120 ARG B C 1
ATOM 3196 O O . ARG B 1 120 ? -15.609 14.047 7.5 1 93.38 120 ARG B O 1
ATOM 3203 N N . CYS B 1 121 ? -14.336 12.25 7.812 1 96.19 121 CYS B N 1
ATOM 3204 C CA . CYS B 1 121 ? -15.477 11.352 7.918 1 96.19 121 CYS B CA 1
ATOM 3205 C C . CYS B 1 121 ? -16.109 11.43 9.305 1 96.19 121 CYS B C 1
ATOM 3207 O O . CYS B 1 121 ? -17.188 10.867 9.531 1 96.19 121 CYS B O 1
ATOM 3209 N N . GLN B 1 122 ? -15.398 11.969 10.234 1 96.19 122 GLN B N 1
ATOM 3210 C CA . GLN B 1 122 ? -15.859 12.25 11.586 1 96.19 122 GLN B CA 1
ATOM 3211 C C . GLN B 1 122 ? -15.875 10.977 12.438 1 96.19 122 GLN B C 1
ATOM 3213 O O . GLN B 1 122 ? -16.438 10.969 13.531 1 96.19 122 GLN B O 1
ATOM 3218 N N . CYS B 1 123 ? -15.273 9.945 11.883 1 96.44 123 CYS B N 1
ATOM 3219 C CA . CYS B 1 123 ? -15.094 8.734 12.672 1 96.44 123 CYS B CA 1
ATOM 3220 C C . CYS B 1 123 ? -14.172 8.992 13.859 1 96.44 123 CYS B C 1
ATOM 3222 O O . CYS B 1 123 ? -14.344 8.391 14.922 1 96.44 123 CYS B O 1
ATOM 3224 N N . VAL B 1 124 ? -13.258 9.82 13.727 1 97.69 124 VAL B N 1
ATOM 3225 C CA . VAL B 1 124 ? -12.344 10.258 14.773 1 97.69 124 VAL B CA 1
ATOM 3226 C C . VAL B 1 124 ? -12.688 11.68 15.203 1 97.69 124 VAL B C 1
ATOM 3228 O O . VAL B 1 124 ? -12.703 12.594 14.383 1 97.69 124 VAL B O 1
ATOM 3231 N N . GLN B 1 125 ? -13.023 11.812 16.438 1 97.44 125 GLN B N 1
ATOM 3232 C CA . GLN B 1 125 ? -13.367 13.109 17.016 1 97.44 125 GLN B CA 1
ATOM 3233 C C . GLN B 1 125 ? -12.938 13.188 18.469 1 97.44 125 GLN B C 1
ATOM 3235 O O . GLN B 1 125 ? -13.172 12.258 19.25 1 97.44 125 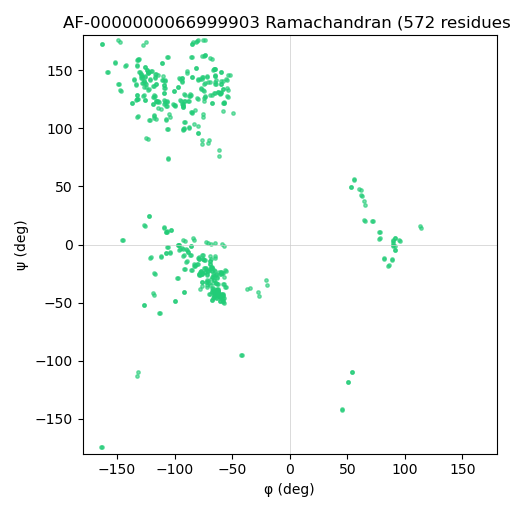GLN B O 1
ATOM 3240 N N . PHE B 1 126 ? -12.289 14.273 18.797 1 98.12 126 PHE B N 1
ATOM 3241 C CA . PHE B 1 126 ? -11.938 14.609 20.172 1 98.12 126 PHE B CA 1
ATOM 3242 C C . PHE B 1 126 ? -11.578 16.094 20.281 1 98.12 126 PHE B C 1
ATOM 3244 O O . PHE B 1 126 ? -11.828 16.875 19.359 1 98.12 126 PHE B O 1
ATOM 3251 N N . GLU B 1 127 ? -11.141 16.484 21.438 1 97.88 127 GLU B N 1
ATOM 3252 C CA . GLU B 1 127 ? -10.742 17.875 21.641 1 97.88 127 GLU B CA 1
ATOM 3253 C C . GLU B 1 127 ? -9.375 17.969 22.312 1 97.88 127 GLU B C 1
ATOM 3255 O O . GLU B 1 127 ? -8.898 16.984 22.906 1 97.88 127 GLU B O 1
ATOM 3260 N N . ILE B 1 128 ? -8.75 19.109 22.172 1 97.69 128 ILE B N 1
ATOM 3261 C CA . ILE B 1 128 ? -7.566 19.422 22.969 1 97.69 128 ILE B CA 1
ATOM 3262 C C . ILE B 1 128 ? -7.805 20.719 23.75 1 97.69 128 ILE B C 1
ATOM 3264 O O . ILE B 1 128 ? -8.555 21.594 23.312 1 97.69 128 ILE B O 1
ATOM 3268 N N . LYS B 1 129 ? -7.238 20.812 24.891 1 97.25 129 LYS B N 1
ATOM 3269 C CA . LYS B 1 129 ? -7.316 22.016 25.703 1 97.25 129 LYS B CA 1
ATOM 3270 C C . LYS B 1 129 ? -5.996 22.781 25.672 1 97.25 129 LYS B C 1
ATOM 3272 O O . LYS B 1 129 ? -4.949 22.219 25.359 1 97.25 129 LYS B O 1
ATOM 3277 N N . ARG B 1 130 ? -6.062 23.984 26.031 1 94.44 130 ARG B N 1
ATOM 3278 C CA . ARG B 1 130 ? -4.871 24.828 26.031 1 94.44 130 ARG B CA 1
ATOM 3279 C C . ARG B 1 130 ? -3.846 24.312 27.047 1 94.44 130 ARG B C 1
ATOM 3281 O O . ARG B 1 130 ? -4.207 23.875 28.141 1 94.44 130 ARG B O 1
ATOM 3288 N N . PRO B 1 131 ? -2.654 24.406 26.625 1 92.75 131 PRO B N 1
ATOM 3289 C CA . PRO B 1 131 ? -1.633 24.188 27.656 1 92.75 131 PRO B CA 1
ATOM 3290 C C . PRO B 1 131 ? -1.482 25.375 28.609 1 92.75 131 PRO B C 1
ATOM 3292 O O . PRO B 1 131 ? -2.156 26.391 28.438 1 92.75 131 PRO B O 1
ATOM 3295 N N . ASP B 1 132 ? -0.617 25.094 29.547 1 90.75 132 ASP B N 1
ATOM 3296 C CA . ASP B 1 132 ? -0.307 26.203 30.453 1 90.75 132 ASP B CA 1
ATOM 3297 C C . ASP B 1 132 ? 0.266 27.391 29.688 1 90.75 132 ASP B C 1
ATOM 3299 O O . ASP B 1 132 ? 0.941 27.219 28.672 1 90.75 132 ASP B O 1
ATOM 3303 N N . LYS B 1 133 ? -0.003 28.609 30.172 1 88.44 133 LYS B N 1
ATOM 3304 C CA . LYS B 1 133 ? 0.44 29.844 29.516 1 88.44 133 LYS B CA 1
ATOM 3305 C C . LYS B 1 133 ? 1.958 29.859 29.359 1 88.44 133 LYS B C 1
ATOM 3307 O O . LYS B 1 133 ? 2.482 30.453 28.422 1 88.44 133 LYS B O 1
ATOM 3312 N N . ASN B 1 134 ? 2.658 29.188 30.219 1 89.5 134 ASN B N 1
ATOM 3313 C CA . ASN B 1 134 ? 4.117 29.172 30.188 1 89.5 134 ASN B CA 1
ATOM 3314 C C . ASN B 1 134 ? 4.641 28.016 29.344 1 89.5 134 ASN B C 1
ATOM 3316 O O . ASN B 1 134 ? 5.852 27.875 29.172 1 89.5 134 ASN B O 1
ATOM 3320 N N . TYR B 1 135 ? 3.709 27.328 28.781 1 88.38 135 TYR B N 1
ATOM 3321 C CA . TYR B 1 135 ? 4.098 26.172 27.969 1 88.38 135 TYR B CA 1
ATOM 3322 C C . TYR B 1 135 ? 4.902 26.609 26.75 1 88.38 135 TYR B C 1
ATOM 3324 O O . TYR B 1 135 ? 4.699 27.703 26.219 1 88.38 135 TYR B O 1
ATOM 3332 N N . ASN B 1 136 ? 5.867 25.75 26.406 1 85.94 136 ASN B N 1
ATOM 3333 C CA . ASN B 1 136 ? 6.652 25.938 25.203 1 85.94 136 ASN B CA 1
ATOM 3334 C C . ASN B 1 136 ? 7.324 27.297 25.172 1 85.94 136 ASN B C 1
ATOM 3336 O O . ASN B 1 136 ? 7.129 28.078 24.219 1 85.94 136 ASN B O 1
ATOM 3340 N N . GLY B 1 137 ? 8.07 27.609 26.141 1 82.31 137 GLY B N 1
ATOM 3341 C CA . GLY B 1 137 ? 8.852 28.828 26.219 1 82.31 137 GLY B CA 1
ATOM 3342 C C . GLY B 1 137 ? 8 30.062 26.453 1 82.31 137 GLY B C 1
ATOM 3343 O O . GLY B 1 137 ? 8.344 31.156 26 1 82.31 137 GLY B O 1
ATOM 3344 N N . GLY B 1 138 ? 6.77 29.812 26.969 1 85.38 138 GLY B N 1
ATOM 3345 C CA . GLY B 1 138 ? 5.926 30.938 27.328 1 85.38 138 GLY B CA 1
ATOM 3346 C C . GLY B 1 138 ? 4.949 31.328 26.219 1 85.38 138 GLY B C 1
ATOM 3347 O O . GLY B 1 138 ? 4.18 32.281 26.375 1 85.38 138 GLY B O 1
ATOM 3348 N N . THR B 1 139 ? 4.898 30.594 25.094 1 84.25 139 THR B N 1
ATOM 3349 C CA . THR B 1 139 ? 3.994 30.922 24 1 84.25 139 THR B CA 1
ATOM 3350 C C . THR B 1 139 ? 2.562 30.516 24.344 1 84.25 139 THR B C 1
ATOM 3352 O O . THR B 1 139 ? 1.608 31.047 23.781 1 84.25 139 THR B O 1
ATOM 3355 N N . GLY B 1 140 ? 2.477 29.516 25.266 1 87.56 140 GLY B N 1
ATOM 3356 C CA . GLY B 1 140 ? 1.167 28.953 25.562 1 87.56 140 GLY B CA 1
ATOM 3357 C C . GLY B 1 140 ? 0.556 28.219 24.375 1 87.56 140 GLY B C 1
ATOM 3358 O O . GLY B 1 140 ? -0.667 28.109 24.281 1 87.56 140 GLY B O 1
ATOM 3359 N N . LYS B 1 141 ? 1.39 27.828 23.438 1 90.25 141 LYS B N 1
ATOM 3360 C CA . LYS B 1 141 ? 0.955 27.156 22.219 1 90.25 141 LYS B CA 1
ATOM 3361 C C . LYS B 1 141 ? 1.686 25.828 22.031 1 90.25 141 LYS B C 1
ATOM 3363 O O . LYS B 1 141 ? 2.781 25.625 22.562 1 90.25 141 LYS B O 1
ATOM 3368 N N . PHE B 1 142 ? 1.071 24.891 21.344 1 91.88 142 PHE B N 1
ATOM 3369 C CA . PHE B 1 142 ? 1.724 23.625 21.031 1 91.88 142 PHE B CA 1
ATOM 3370 C C . PHE B 1 142 ? 2.729 23.812 19.891 1 91.88 142 PHE B C 1
ATOM 3372 O O . PHE B 1 142 ? 2.494 24.594 18.969 1 91.88 142 PHE B O 1
ATOM 3379 N N . ALA B 1 143 ? 3.785 23.109 20 1 89.19 143 ALA B N 1
ATOM 3380 C CA . ALA B 1 143 ? 4.746 23.109 18.891 1 89.19 143 ALA B CA 1
ATOM 3381 C C . ALA B 1 143 ? 4.184 22.406 17.672 1 89.19 143 ALA B C 1
ATOM 3383 O O . ALA B 1 143 ? 3.508 21.375 17.797 1 89.19 143 ALA B O 1
ATOM 3384 N N . ALA B 1 144 ? 4.426 22.938 16.516 1 91.69 144 ALA B N 1
ATOM 3385 C CA . ALA B 1 144 ? 4.035 22.312 15.258 1 91.69 144 ALA B CA 1
ATOM 3386 C C . ALA B 1 144 ? 5.195 22.312 14.266 1 91.69 144 ALA B C 1
ATOM 3388 O O . ALA B 1 144 ? 6.094 23.156 14.352 1 91.69 144 ALA B O 1
ATOM 3389 N N . CYS B 1 145 ? 5.145 21.344 13.344 1 89.81 145 CYS B N 1
ATOM 3390 C CA . CYS B 1 145 ? 6.223 21.266 12.359 1 89.81 145 CYS B CA 1
ATOM 3391 C C . CYS B 1 145 ? 5.727 20.641 11.062 1 89.81 145 CYS B C 1
ATOM 3393 O O . CYS B 1 145 ? 4.668 20 11.031 1 89.81 145 CYS B O 1
ATOM 3395 N N . LEU B 1 146 ? 6.453 20.969 10.023 1 92.94 146 LEU B N 1
ATOM 3396 C CA . LEU B 1 146 ? 6.457 20.125 8.82 1 92.94 146 LEU B CA 1
ATOM 3397 C C . LEU B 1 146 ? 7.566 19.094 8.883 1 92.94 146 LEU B C 1
ATOM 3399 O O . LEU B 1 146 ? 8.695 19.406 9.258 1 92.94 146 LEU B O 1
ATOM 3403 N N . ASP B 1 147 ? 7.234 17.859 8.656 1 92.75 147 ASP B N 1
ATOM 3404 C CA . ASP B 1 147 ? 8.164 16.734 8.773 1 92.75 147 ASP B CA 1
ATOM 3405 C C . ASP B 1 147 ? 8.383 16.062 7.426 1 92.75 147 ASP B C 1
ATOM 3407 O O . ASP B 1 147 ? 7.426 15.578 6.809 1 92.75 147 ASP B O 1
ATOM 3411 N N . ALA B 1 148 ? 9.625 15.977 6.988 1 92.88 148 ALA B N 1
ATOM 3412 C CA . ALA B 1 148 ? 9.938 15.391 5.688 1 92.88 148 ALA B CA 1
ATOM 3413 C C . ALA B 1 148 ? 10.625 14.039 5.844 1 92.88 148 ALA B C 1
ATOM 3415 O O . ALA B 1 148 ? 11.188 13.508 4.883 1 92.88 148 ALA B O 1
ATOM 3416 N N . CYS B 1 149 ? 10.586 13.406 7.023 1 92.5 149 CYS B N 1
ATOM 3417 C CA . CYS B 1 149 ? 11.328 12.172 7.258 1 92.5 149 CYS B CA 1
ATOM 3418 C C . CYS B 1 149 ? 10.734 11.023 6.453 1 92.5 149 CYS B C 1
ATOM 3420 O O . CYS B 1 149 ? 9.562 11.07 6.062 1 92.5 149 CYS B O 1
ATOM 3422 N N . ASN B 1 150 ? 11.461 9.969 6.234 1 90.56 150 ASN B N 1
ATOM 3423 C CA . ASN B 1 150 ? 11.047 8.797 5.473 1 90.56 150 ASN B CA 1
ATOM 3424 C C . ASN B 1 150 ? 9.859 8.094 6.125 1 90.56 150 ASN B C 1
ATOM 3426 O O . ASN B 1 150 ? 8.914 7.695 5.445 1 90.56 150 ASN B O 1
ATOM 3430 N N . SER B 1 151 ? 9.906 7.961 7.359 1 91.62 151 SER B N 1
ATOM 3431 C CA . SER B 1 151 ? 8.891 7.184 8.062 1 91.62 151 SER B CA 1
ATOM 3432 C C . SER B 1 151 ? 7.523 7.855 7.977 1 91.62 151 SER B C 1
ATOM 3434 O O . SER B 1 151 ? 6.52 7.199 7.68 1 91.62 151 SER B O 1
ATOM 3436 N N . CYS B 1 152 ? 7.422 9.211 8.211 1 94.5 152 CYS B N 1
ATOM 3437 C CA . CYS B 1 152 ? 6.145 9.914 8.156 1 94.5 152 CYS B CA 1
ATOM 3438 C C . CYS B 1 152 ? 5.625 9.992 6.723 1 94.5 152 CYS B C 1
ATOM 3440 O O . CYS B 1 152 ? 4.438 9.781 6.477 1 94.5 152 CYS B O 1
ATOM 3442 N N . ARG B 1 153 ? 6.562 10.273 5.875 1 93.44 153 ARG B N 1
ATOM 3443 C CA . ARG B 1 153 ? 6.203 10.391 4.465 1 93.44 153 ARG B CA 1
ATOM 3444 C C . ARG B 1 153 ? 5.555 9.102 3.959 1 93.44 153 ARG B C 1
ATOM 3446 O O . ARG B 1 153 ? 4.496 9.141 3.33 1 93.44 153 ARG B O 1
ATOM 3453 N N . ILE B 1 154 ? 6.086 7.957 4.305 1 90.5 154 ILE B N 1
ATOM 3454 C CA . ILE B 1 154 ? 5.637 6.68 3.76 1 90.5 154 ILE B CA 1
ATOM 3455 C C . ILE B 1 154 ? 4.316 6.277 4.41 1 90.5 154 ILE B C 1
ATOM 3457 O O . ILE B 1 154 ? 3.453 5.684 3.756 1 90.5 154 ILE B O 1
ATOM 3461 N N . VAL B 1 155 ? 4.078 6.609 5.633 1 91.25 155 VAL B N 1
ATOM 3462 C CA . VAL B 1 155 ? 2.885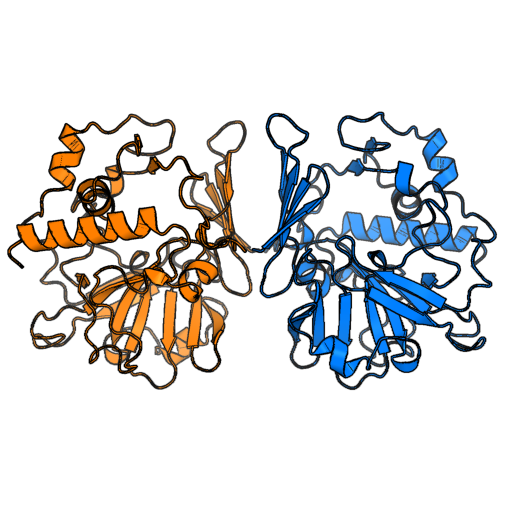 6.148 6.332 1 91.25 155 VAL B CA 1
ATOM 3463 C C . VAL B 1 155 ? 1.714 7.082 6.023 1 91.25 155 VAL B C 1
ATOM 3465 O O . VAL B 1 155 ? 0.552 6.711 6.211 1 91.25 155 VAL B O 1
ATOM 3468 N N . THR B 1 156 ? 1.983 8.305 5.617 1 95.06 156 THR B N 1
ATOM 3469 C CA . THR B 1 156 ? 0.888 9.203 5.273 1 95.06 156 THR B CA 1
ATOM 3470 C C . THR B 1 156 ? 0.643 9.211 3.77 1 95.06 156 THR B C 1
ATOM 3472 O O . THR B 1 156 ? -0.466 9.5 3.316 1 95.06 156 THR B O 1
ATOM 3475 N N . GLY B 1 157 ? 1.679 8.961 3.047 1 95 157 GLY B N 1
ATOM 3476 C CA . GLY B 1 157 ? 1.588 9 1.596 1 95 157 GLY B CA 1
ATOM 3477 C C . GLY B 1 157 ? 1.916 10.359 1.016 1 95 157 GLY B C 1
ATOM 3478 O O . GLY B 1 157 ? 1.823 10.57 -0.197 1 95 157 GLY B O 1
ATOM 3479 N N . PHE B 1 158 ? 2.346 11.312 1.855 1 95 158 PHE B N 1
ATOM 3480 C CA . PHE B 1 158 ? 2.633 12.672 1.399 1 95 158 PHE B CA 1
ATOM 3481 C C . PHE B 1 158 ? 4.086 13.031 1.669 1 95 158 PHE B C 1
ATOM 3483 O O . PHE B 1 158 ? 4.676 12.586 2.654 1 95 158 PHE B O 1
ATOM 3490 N N . GLU B 1 159 ? 4.668 13.875 0.845 1 94.62 159 GLU B N 1
ATOM 3491 C CA . GLU B 1 159 ? 6.094 14.188 0.905 1 94.62 159 GLU B CA 1
ATOM 3492 C C . GLU B 1 159 ? 6.445 14.914 2.199 1 94.62 159 GLU B C 1
ATOM 3494 O O . GLU B 1 159 ? 7.562 14.797 2.699 1 94.62 159 GLU B O 1
ATOM 3499 N N . VAL B 1 160 ? 5.492 15.641 2.658 1 95.12 160 VAL B N 1
ATOM 3500 C CA . VAL B 1 160 ? 5.637 16.391 3.906 1 95.12 160 VAL B CA 1
ATOM 3501 C C . VAL B 1 160 ? 4.41 16.172 4.785 1 95.12 160 VAL B C 1
ATOM 3503 O O . VAL B 1 160 ? 3.275 16.234 4.305 1 95.12 160 VAL B O 1
ATOM 3506 N N . THR B 1 161 ? 4.699 15.797 6.012 1 95.25 161 THR B N 1
ATOM 3507 C CA . THR B 1 161 ? 3.621 15.617 6.98 1 95.25 161 THR B CA 1
ATOM 3508 C C . THR B 1 161 ? 3.641 16.734 8.023 1 95.25 161 THR B C 1
ATOM 3510 O O . THR B 1 161 ? 4.711 17.172 8.453 1 95.25 161 THR B O 1
ATOM 3513 N N . SER B 1 162 ? 2.479 17.156 8.383 1 95.06 162 SER B N 1
ATOM 3514 C CA . SER B 1 162 ? 2.375 18.219 9.391 1 95.06 162 SER B CA 1
ATOM 3515 C C . SER B 1 162 ? 1.892 17.656 10.727 1 95.06 162 SER B C 1
ATOM 3517 O O . SER B 1 162 ? 0.825 17.031 10.797 1 95.06 162 SER B O 1
ATOM 3519 N N . TRP B 1 163 ? 2.754 17.891 11.766 1 94.31 163 TRP B N 1
ATOM 3520 C CA . TRP B 1 163 ? 2.438 17.391 13.102 1 94.31 163 TRP B CA 1
ATOM 3521 C C . TRP B 1 163 ? 2.402 18.531 14.117 1 94.31 163 TRP B C 1
ATOM 3523 O O . TRP B 1 163 ? 3.088 19.547 13.945 1 94.31 163 TRP B O 1
ATOM 3533 N N . THR B 1 164 ? 1.585 18.391 15.078 1 94.12 164 THR B N 1
ATOM 3534 C CA . THR B 1 164 ? 1.717 19.141 16.328 1 94.12 164 THR B CA 1
ATOM 3535 C C . THR B 1 164 ? 1.95 18.188 17.5 1 94.12 164 THR B C 1
ATOM 3537 O O . THR B 1 164 ? 1.458 17.062 17.5 1 94.12 164 THR B O 1
ATOM 3540 N N . VAL B 1 165 ? 2.688 18.656 18.422 1 92.75 165 VAL B N 1
ATOM 3541 C CA . VAL B 1 165 ? 2.99 17.844 19.609 1 92.75 165 VAL B CA 1
ATOM 3542 C C . VAL B 1 165 ? 2.121 18.297 20.781 1 92.75 165 VAL B C 1
ATOM 3544 O O . VAL B 1 165 ? 2.215 19.438 21.219 1 92.75 165 VAL B O 1
ATOM 3547 N N . VAL B 1 166 ? 1.351 17.391 21.281 1 95.12 166 VAL B N 1
ATOM 3548 C CA . VAL B 1 166 ? 0.383 17.719 22.312 1 95.12 166 VAL B CA 1
ATOM 3549 C C . VAL B 1 166 ? 0.591 16.812 23.531 1 95.12 166 VAL B C 1
ATOM 3551 O O . VAL B 1 166 ? 0.61 15.594 23.391 1 95.12 166 VAL B O 1
ATOM 3554 N N . PRO B 1 167 ? 0.798 17.453 24.719 1 94.94 167 PRO B N 1
ATOM 3555 C CA . PRO B 1 167 ? 0.82 16.609 25.922 1 94.94 167 PRO B CA 1
ATOM 3556 C C . PRO B 1 167 ? -0.442 15.766 26.078 1 94.94 167 PRO B C 1
ATOM 3558 O O . PRO B 1 167 ? -1.544 16.234 25.781 1 94.94 167 PRO B O 1
ATOM 3561 N N . LYS B 1 168 ? -0.247 14.562 26.547 1 96 168 LYS B N 1
ATOM 3562 C CA . LYS B 1 168 ? -1.367 13.633 26.688 1 96 168 LYS B CA 1
ATOM 3563 C C . LYS B 1 168 ? -2.451 14.227 27.594 1 96 168 LYS B C 1
ATOM 3565 O O . LYS B 1 168 ? -3.643 14.016 27.344 1 96 168 LYS B O 1
ATOM 3570 N N . ASP B 1 169 ? -2.072 14.969 28.562 1 95.75 169 ASP B N 1
ATOM 3571 C CA . ASP B 1 169 ? -3.029 15.508 29.516 1 95.75 169 ASP B CA 1
ATOM 3572 C C . ASP B 1 169 ? -3.822 16.672 28.906 1 95.75 169 ASP B C 1
ATOM 3574 O O . ASP B 1 169 ? -4.789 17.141 29.516 1 95.75 169 ASP B O 1
ATOM 3578 N N . CYS B 1 170 ? -3.412 17.141 27.703 1 97.38 170 CYS B N 1
ATOM 3579 C CA . CYS B 1 170 ? -4.156 18.203 27.031 1 97.38 170 CYS B CA 1
ATOM 3580 C C . CYS B 1 170 ? -5.188 17.609 26.078 1 97.38 170 CYS B C 1
ATOM 3582 O O . CYS B 1 170 ? -5.977 18.344 25.484 1 97.38 170 CYS B O 1
ATOM 3584 N N . ILE B 1 171 ? -5.219 16.312 25.938 1 98.06 171 ILE B N 1
ATOM 3585 C CA . ILE B 1 171 ? -6.176 15.641 25.062 1 98.06 171 ILE B CA 1
ATOM 3586 C C . ILE B 1 171 ? -7.434 15.281 25.844 1 98.06 171 ILE B C 1
ATOM 3588 O O . ILE B 1 171 ? -7.352 14.617 26.891 1 98.06 171 ILE B O 1
ATOM 3592 N N . VAL B 1 172 ? -8.523 15.789 25.312 1 97.75 172 VAL B N 1
ATOM 3593 C CA . VAL B 1 172 ? -9.82 15.555 25.953 1 97.75 172 VAL B CA 1
ATOM 3594 C C . VAL B 1 172 ? -10.633 14.57 25.109 1 97.75 172 VAL B C 1
ATOM 3596 O O . VAL B 1 172 ? -11.141 14.922 24.047 1 97.75 172 VAL B O 1
ATOM 3599 N N . ILE B 1 173 ? -10.75 13.391 25.609 1 94.81 173 ILE B N 1
ATOM 3600 C CA . ILE B 1 173 ? -11.422 12.336 24.859 1 94.81 173 ILE B CA 1
ATOM 3601 C C . ILE B 1 173 ? -12.125 11.383 25.828 1 94.81 173 ILE B C 1
ATOM 3603 O O . ILE B 1 173 ? -11.586 11.062 26.891 1 94.81 173 ILE B O 1
ATOM 3607 N N . ALA B 1 174 ? -13.312 10.953 25.531 1 90.25 174 ALA B N 1
ATOM 3608 C CA . ALA B 1 174 ? -14.062 10.008 26.359 1 90.25 174 ALA B CA 1
ATOM 3609 C C . ALA B 1 174 ? -13.883 8.578 25.859 1 90.25 174 ALA B C 1
ATOM 3611 O O . ALA B 1 174 ? -13.922 8.336 24.641 1 90.25 174 ALA B O 1
ATOM 3612 N N . PRO B 1 175 ? -13.812 7.566 26.781 1 93.38 175 PRO B N 1
ATOM 3613 C CA . PRO B 1 175 ? -13.648 7.711 28.219 1 93.38 175 PRO B CA 1
ATOM 3614 C C . PRO B 1 175 ? -12.242 8.164 28.625 1 93.38 175 PRO B C 1
ATOM 3616 O O . PRO B 1 175 ? -12.055 8.711 29.703 1 93.38 175 PRO B O 1
ATOM 3619 N N . ASN B 1 176 ? -11.219 7.777 27.875 1 94.94 176 ASN B N 1
ATOM 3620 C CA . ASN B 1 176 ? -9.844 8.258 28 1 94.94 176 ASN B CA 1
ATOM 3621 C C . ASN B 1 176 ? -9.023 7.938 26.75 1 94.94 176 ASN B C 1
ATOM 3623 O O . ASN B 1 176 ? -9.492 7.246 25.859 1 94.94 176 ASN B O 1
ATOM 3627 N N . LEU B 1 177 ? -7.82 8.5 26.766 1 95.88 177 LEU B N 1
ATOM 3628 C CA . LEU B 1 177 ? -6.973 8.391 25.578 1 95.88 177 LEU B CA 1
ATOM 3629 C C . LEU B 1 177 ? -6.613 6.934 25.297 1 95.88 177 LEU B C 1
ATOM 3631 O O . LEU B 1 177 ? -6.695 6.477 24.156 1 95.88 177 LEU B O 1
ATOM 3635 N N . ASP B 1 178 ? -6.266 6.195 26.312 1 94.69 178 ASP B N 1
ATOM 3636 C CA . ASP B 1 178 ? -5.863 4.801 26.141 1 94.69 178 ASP B CA 1
ATOM 3637 C C . ASP B 1 178 ? -6.992 3.975 25.531 1 94.69 178 ASP B C 1
ATOM 3639 O O . ASP B 1 178 ? -6.762 3.188 24.609 1 94.69 178 ASP B O 1
ATOM 3643 N N . ALA B 1 179 ? -8.188 4.16 26.047 1 96.25 179 ALA B N 1
ATOM 3644 C CA . ALA B 1 179 ? -9.352 3.463 25.5 1 96.25 179 ALA B CA 1
ATOM 3645 C C . ALA B 1 179 ? -9.602 3.857 24.047 1 96.25 179 ALA B C 1
ATOM 3647 O O . ALA B 1 179 ? -9.961 3.014 23.234 1 96.25 179 ALA B O 1
ATOM 3648 N N . PHE B 1 180 ? -9.43 5.078 23.781 1 96.75 180 PHE B N 1
ATOM 3649 C CA . PHE B 1 180 ? -9.633 5.578 22.422 1 96.75 180 PHE B CA 1
ATOM 3650 C C . PHE B 1 180 ? -8.625 4.969 21.469 1 96.75 180 PHE B C 1
ATOM 3652 O O . PHE B 1 180 ? -8.984 4.539 20.375 1 96.75 180 PHE B O 1
ATOM 3659 N N . LEU B 1 181 ? -7.367 4.867 21.875 1 96.19 181 LEU B N 1
ATOM 3660 C CA . LEU B 1 181 ? -6.305 4.316 21.047 1 96.19 181 LEU B CA 1
ATOM 3661 C C . LEU B 1 181 ? -6.535 2.832 20.781 1 96.19 181 LEU B C 1
ATOM 3663 O O . LEU B 1 181 ? -6.109 2.309 19.75 1 96.19 181 LEU B O 1
ATOM 3667 N N . GLY B 1 182 ? -7.211 2.174 21.641 1 96.06 182 GLY B N 1
ATOM 3668 C CA . GLY B 1 182 ? -7.473 0.75 21.5 1 96.06 182 GLY B CA 1
ATOM 3669 C C . GLY B 1 182 ? -8.742 0.449 20.734 1 96.06 182 GLY B C 1
ATOM 3670 O O . GLY B 1 182 ? -9.062 -0.715 20.484 1 96.06 182 GLY B O 1
ATOM 3671 N N . ASP B 1 183 ? -9.531 1.495 20.359 1 96.69 183 ASP B N 1
ATOM 3672 C CA . ASP B 1 183 ? -10.789 1.309 19.656 1 96.69 183 ASP B CA 1
ATOM 3673 C C . ASP B 1 183 ? -10.555 1.05 18.156 1 96.69 183 ASP B C 1
ATOM 3675 O O . ASP B 1 183 ? -10.516 1.987 17.359 1 96.69 183 ASP B O 1
ATOM 3679 N N . GLY B 1 184 ? -10.539 -0.2 17.781 1 95.88 184 GLY B N 1
ATOM 3680 C CA . GLY B 1 184 ? -10.234 -0.626 16.438 1 95.88 184 GLY B CA 1
ATOM 3681 C C . GLY B 1 184 ? -11.32 -0.26 15.438 1 95.88 184 GLY B C 1
ATOM 3682 O O . GLY B 1 184 ? -11.125 -0.376 14.227 1 95.88 184 GLY B O 1
ATOM 3683 N N . SER B 1 185 ? -12.445 0.094 15.945 1 95.69 185 SER B N 1
ATOM 3684 C CA . SER B 1 185 ? -13.523 0.5 15.047 1 95.69 185 SER B CA 1
ATOM 3685 C C . SER B 1 185 ? -13.328 1.928 14.555 1 95.69 185 SER B C 1
ATOM 3687 O O . SER B 1 185 ? -13.969 2.352 13.594 1 95.69 185 SER B O 1
ATOM 3689 N N . ARG B 1 186 ? -12.406 2.656 15.188 1 96.5 186 ARG B N 1
ATOM 3690 C CA . ARG B 1 186 ? -12.164 4.043 14.812 1 96.5 186 ARG B CA 1
ATOM 3691 C C . ARG B 1 186 ? -10.734 4.234 14.312 1 96.5 186 ARG B C 1
ATOM 3693 O O . ARG B 1 186 ? -10.5 4.922 13.32 1 96.5 186 ARG B O 1
ATOM 3700 N N . LEU B 1 187 ? -9.844 3.553 15.125 1 97.88 187 LEU B N 1
ATOM 3701 C CA . LEU B 1 187 ? -8.43 3.797 14.852 1 97.88 187 LEU B CA 1
ATOM 3702 C C . LEU B 1 187 ? -7.727 2.514 14.43 1 97.88 187 LEU B C 1
ATOM 3704 O O . LEU B 1 187 ? -7.855 1.481 15.094 1 97.88 187 LEU B O 1
ATOM 3708 N N . GLY B 1 188 ? -7.066 2.658 13.273 1 97.44 188 GLY B N 1
ATOM 3709 C CA . GLY B 1 188 ? -6.051 1.664 12.969 1 97.44 188 GLY B CA 1
ATOM 3710 C C . GLY B 1 188 ? -4.73 1.93 13.672 1 97.44 188 GLY B C 1
ATOM 3711 O O . GLY B 1 188 ? -4.426 3.072 14.023 1 97.44 188 GLY B O 1
ATOM 3712 N N . HIS B 1 189 ? -4.023 0.897 13.914 1 97.69 189 HIS B N 1
ATOM 3713 C CA . HIS B 1 189 ? -2.738 0.981 14.602 1 97.69 189 HIS B CA 1
ATOM 3714 C C . HIS B 1 189 ? -1.624 0.376 13.758 1 97.69 189 HIS B C 1
ATOM 3716 O O . HIS B 1 189 ? -1.782 -0.712 13.203 1 97.69 189 HIS B O 1
ATOM 3722 N N . TYR B 1 190 ? -0.555 1.058 13.648 1 96.38 190 TYR B N 1
ATOM 3723 C CA . TYR B 1 190 ? 0.636 0.602 12.945 1 96.38 190 TYR B CA 1
ATOM 3724 C C . TYR B 1 190 ? 1.897 0.926 13.734 1 96.38 190 TYR B C 1
ATOM 3726 O O . TYR B 1 190 ? 2.174 2.094 14.016 1 96.38 190 TYR B O 1
ATOM 3734 N N . GLN B 1 191 ? 2.633 -0.081 14.039 1 94.38 191 GLN B N 1
ATOM 3735 C CA . GLN B 1 191 ? 3.914 0.13 14.703 1 94.38 191 GLN B CA 1
ATOM 3736 C C . GLN B 1 191 ? 5.047 0.259 13.688 1 94.38 191 GLN B C 1
ATOM 3738 O O . GLN B 1 191 ? 5.566 -0.747 13.203 1 94.38 191 GLN B O 1
ATOM 3743 N N . SER B 1 192 ? 5.473 1.464 13.391 1 91.44 192 SER B N 1
ATOM 3744 C CA . SER B 1 192 ? 6.438 1.744 12.336 1 91.44 192 SER B CA 1
ATOM 3745 C C . SER B 1 192 ? 7.855 1.413 12.773 1 91.44 192 SER B C 1
ATOM 3747 O O . SER B 1 192 ? 8.75 1.262 11.945 1 91.44 192 SER B O 1
ATOM 3749 N N . SER B 1 193 ? 8.102 1.402 14.055 1 90.12 193 SER B N 1
ATOM 3750 C CA . SER B 1 193 ? 9.352 0.942 14.648 1 90.12 193 SER B CA 1
ATOM 3751 C C . SER B 1 193 ? 9.117 0.305 16.016 1 90.12 193 SER B C 1
ATOM 3753 O O . SER B 1 193 ? 7.992 0.282 16.5 1 90.12 193 SER B O 1
ATOM 3755 N N . SER B 1 194 ? 10.195 -0.26 16.609 1 90.31 194 SER B N 1
ATOM 3756 C CA . SER B 1 194 ? 10.078 -0.956 17.891 1 90.31 194 SER B CA 1
ATOM 3757 C C . SER B 1 194 ? 9.508 -0.04 18.969 1 90.31 194 SER B C 1
ATOM 3759 O O . SER B 1 194 ? 8.852 -0.506 19.906 1 90.31 194 SER B O 1
ATOM 3761 N N . ASN B 1 195 ? 9.656 1.281 18.828 1 94.12 195 ASN B N 1
ATOM 3762 C CA . ASN B 1 195 ? 9.242 2.18 19.906 1 94.12 195 ASN B CA 1
ATOM 3763 C C . ASN B 1 195 ? 8.281 3.252 19.391 1 94.12 195 ASN B C 1
ATOM 3765 O O . ASN B 1 195 ? 8.148 4.316 20 1 94.12 195 ASN B O 1
ATOM 3769 N N . THR B 1 196 ? 7.691 3.076 18.25 1 94.94 196 THR B N 1
ATOM 3770 C CA . THR B 1 196 ? 6.824 4.102 17.688 1 94.94 196 THR B CA 1
ATOM 3771 C C . THR B 1 196 ? 5.516 3.492 17.188 1 94.94 196 THR B C 1
ATOM 3773 O O . THR B 1 196 ? 5.523 2.523 16.438 1 94.94 196 THR B O 1
ATOM 3776 N N . SER B 1 197 ? 4.426 4.016 17.688 1 96.81 197 SER B N 1
ATOM 3777 C CA . SER B 1 197 ? 3.094 3.635 17.234 1 96.81 197 SER B CA 1
ATOM 3778 C C . SER B 1 197 ? 2.434 4.766 16.453 1 96.81 197 SER B C 1
ATOM 3780 O O . SER B 1 197 ? 2.584 5.938 16.797 1 96.81 197 SER B O 1
ATOM 3782 N N . ARG B 1 198 ? 1.754 4.406 15.461 1 97.5 198 ARG B N 1
ATOM 3783 C CA . ARG B 1 198 ? 0.992 5.348 14.641 1 97.5 198 ARG B CA 1
ATOM 3784 C C . ARG B 1 198 ? -0.469 4.922 14.539 1 97.5 198 ARG B C 1
ATOM 3786 O O . ARG B 1 198 ? -0.774 3.729 14.508 1 97.5 198 ARG B O 1
ATOM 3793 N N . TYR B 1 199 ? -1.323 5.926 14.523 1 98.44 199 TYR B N 1
ATOM 3794 C CA . TYR B 1 199 ? -2.758 5.668 14.445 1 98.44 199 TYR B CA 1
ATOM 3795 C C . TYR B 1 199 ? -3.396 6.461 13.312 1 98.44 199 TYR B C 1
ATOM 3797 O O . TYR B 1 199 ? -2.99 7.59 13.031 1 98.44 199 TYR B O 1
ATOM 3805 N N . PHE B 1 200 ? -4.348 5.852 12.664 1 98.38 200 PHE B N 1
ATOM 3806 C CA . PHE B 1 200 ? -5.062 6.469 11.555 1 98.38 200 PHE B CA 1
ATOM 3807 C C . PHE B 1 200 ? -6.539 6.082 11.578 1 98.38 200 PHE B C 1
ATOM 3809 O O . PHE B 1 200 ? -6.914 5.09 12.203 1 98.38 200 PHE B O 1
ATOM 3816 N N . CYS B 1 201 ? -7.359 6.926 11.016 1 98.12 201 CYS B N 1
ATOM 3817 C CA . CYS B 1 201 ? -8.781 6.613 10.922 1 98.12 201 CYS B CA 1
ATOM 3818 C C . CYS B 1 201 ? -9.016 5.406 10.023 1 98.12 201 CYS B C 1
ATOM 3820 O O . CYS B 1 201 ? -8.57 5.391 8.875 1 98.12 201 CYS B O 1
ATOM 3822 N N . VAL B 1 202 ? -9.766 4.438 10.445 1 96.06 202 VAL B N 1
ATOM 3823 C CA . VAL B 1 202 ? -9.961 3.189 9.719 1 96.06 202 VAL B CA 1
ATOM 3824 C C . VAL B 1 202 ? -10.906 3.416 8.539 1 96.06 202 VAL B C 1
ATOM 3826 O O . VAL B 1 202 ? -10.969 2.598 7.621 1 96.06 202 VAL B O 1
ATOM 3829 N N . LYS B 1 203 ? -11.57 4.566 8.523 1 94.94 203 LYS B N 1
ATOM 3830 C CA . LYS B 1 203 ? -12.57 4.82 7.488 1 94.94 203 LYS B CA 1
ATOM 3831 C C . LYS B 1 203 ? -12.008 5.691 6.375 1 94.94 203 LYS B C 1
ATOM 3833 O O . LYS B 1 203 ? -12.094 5.336 5.195 1 94.94 203 LYS B O 1
ATOM 3838 N N . CYS B 1 204 ? -11.383 6.746 6.734 1 96.19 204 CYS B N 1
ATOM 3839 C CA . CYS B 1 204 ? -10.977 7.676 5.688 1 96.19 204 CYS B CA 1
ATOM 3840 C C . CYS B 1 204 ? -9.461 7.703 5.539 1 96.19 204 CYS B C 1
ATOM 3842 O O . CYS B 1 204 ? -8.93 8.359 4.641 1 96.19 204 CYS B O 1
ATOM 3844 N N . GLY B 1 205 ? -8.734 7.09 6.461 1 96.25 205 GLY B N 1
ATOM 3845 C CA . GLY B 1 205 ? -7.293 6.941 6.305 1 96.25 205 GLY B CA 1
ATOM 3846 C C . GLY B 1 205 ? -6.508 8.102 6.887 1 96.25 205 GLY B C 1
ATOM 3847 O O . GLY B 1 205 ? -5.273 8.094 6.871 1 96.25 205 GLY B O 1
ATOM 3848 N N . ALA B 1 206 ? -7.148 9.102 7.445 1 97.44 206 ALA B N 1
ATOM 3849 C CA . ALA B 1 206 ? -6.449 10.266 7.98 1 97.44 206 ALA B CA 1
ATOM 3850 C C . ALA B 1 206 ? -5.445 9.859 9.055 1 97.44 206 ALA B C 1
ATOM 3852 O O . ALA B 1 206 ? -5.754 9.039 9.922 1 97.44 206 ALA B O 1
ATOM 3853 N N . ALA B 1 207 ? -4.184 10.406 8.984 1 97.94 207 ALA B N 1
ATOM 3854 C CA . ALA B 1 207 ? -3.205 10.219 10.055 1 97.94 207 ALA B CA 1
ATOM 3855 C C . ALA B 1 207 ? -3.633 10.945 11.32 1 97.94 207 ALA B C 1
ATOM 3857 O O . ALA B 1 207 ? -3.92 12.148 11.289 1 97.94 207 ALA B O 1
ATOM 3858 N N . VAL B 1 208 ? -3.637 10.219 12.438 1 98.31 208 VAL B N 1
ATOM 3859 C CA . VAL B 1 208 ? -4.219 10.805 13.641 1 98.31 208 VAL B CA 1
ATOM 3860 C C . VAL B 1 208 ? -3.123 11.031 14.68 1 98.31 208 VAL B C 1
ATOM 3862 O O . VAL B 1 208 ? -2.861 12.172 15.07 1 98.31 208 VAL B O 1
ATOM 3865 N N . PHE B 1 209 ? -2.434 9.914 15.078 1 97.88 209 PHE B N 1
ATOM 3866 C CA . PHE B 1 209 ? -1.467 10.055 16.172 1 97.88 209 PHE B CA 1
ATOM 3867 C C . PHE B 1 209 ? -0.113 9.484 15.758 1 97.88 209 PHE B C 1
ATOM 3869 O O . PHE B 1 209 ? -0.045 8.453 15.078 1 97.88 209 PHE B O 1
ATOM 3876 N N . TYR B 1 210 ? 0.902 10.133 16.109 1 96.38 210 TYR B N 1
ATOM 3877 C CA . TYR B 1 210 ? 2.27 9.641 16.234 1 96.38 210 TYR B CA 1
ATOM 3878 C C . TYR B 1 210 ? 2.682 9.547 17.688 1 96.38 210 TYR B C 1
ATOM 3880 O O . TYR B 1 210 ? 2.676 10.547 18.422 1 96.38 210 TYR B O 1
ATOM 3888 N N . TYR B 1 211 ? 3.057 8.344 18.109 1 95.31 211 TYR B N 1
ATOM 3889 C CA . TYR B 1 211 ? 3.318 8.133 19.531 1 95.31 211 TYR B CA 1
ATOM 3890 C C . TYR B 1 211 ? 4.637 7.395 19.75 1 95.31 211 TYR B C 1
ATOM 3892 O O . TYR B 1 211 ? 4.758 6.219 19.391 1 95.31 211 TYR B O 1
ATOM 3900 N N . ARG B 1 212 ? 5.586 8.047 20.25 1 92.88 212 ARG B N 1
ATOM 3901 C CA . ARG B 1 212 ? 6.797 7.395 20.734 1 92.88 212 ARG B CA 1
ATOM 3902 C C . ARG B 1 212 ? 6.578 6.801 22.125 1 92.88 212 ARG B C 1
ATOM 3904 O O . ARG B 1 212 ? 6.238 7.516 23.062 1 92.88 212 ARG B O 1
ATOM 3911 N N . HIS B 1 213 ? 6.84 5.598 22.203 1 93.44 213 HIS B N 1
ATOM 3912 C CA . HIS B 1 213 ? 6.531 4.883 23.438 1 93.44 213 HIS B CA 1
ATOM 3913 C C . HIS B 1 213 ? 7.27 5.496 24.625 1 93.44 213 HIS B C 1
ATOM 3915 O O . HIS B 1 213 ? 8.438 5.867 24.516 1 93.44 213 HIS B O 1
ATOM 3921 N N . GLY B 1 214 ? 6.578 5.605 25.734 1 90.62 214 GLY B N 1
ATOM 3922 C CA . GLY B 1 214 ? 7.188 6.09 26.969 1 90.62 214 GLY B CA 1
ATOM 3923 C C . GLY B 1 214 ? 7.109 7.598 27.109 1 90.62 214 GLY B C 1
ATOM 3924 O O . GLY B 1 214 ? 7.387 8.141 28.188 1 90.62 214 GLY B O 1
ATOM 3925 N N . THR B 1 215 ? 6.754 8.359 26.062 1 91.06 215 THR B N 1
ATOM 3926 C CA . THR B 1 215 ? 6.66 9.812 26.141 1 91.06 215 THR B CA 1
ATOM 3927 C C . THR B 1 215 ? 5.289 10.242 26.656 1 91.06 215 THR B C 1
ATOM 3929 O O . THR B 1 215 ? 4.352 9.445 26.688 1 91.06 215 THR B O 1
ATOM 3932 N N . GLN B 1 216 ? 5.273 11.469 27.109 1 93.19 216 GLN B N 1
ATOM 3933 C CA . GLN B 1 216 ? 4.035 11.977 27.688 1 93.19 216 GLN B CA 1
ATOM 3934 C C . GLN B 1 216 ? 3.312 12.898 26.719 1 93.19 216 GLN B C 1
ATOM 3936 O O . GLN B 1 216 ? 2.43 13.664 27.109 1 93.19 216 GLN B O 1
ATOM 3941 N N . ALA B 1 217 ? 3.725 12.906 25.484 1 93.31 217 ALA B N 1
ATOM 3942 C CA . ALA B 1 217 ? 3.084 13.68 24.422 1 93.31 217 ALA B CA 1
ATOM 3943 C C . ALA B 1 217 ? 2.857 12.812 23.188 1 93.31 217 ALA B C 1
ATOM 3945 O O . ALA B 1 217 ? 3.477 11.758 23.031 1 93.31 217 ALA B O 1
ATOM 3946 N N . VAL B 1 218 ? 1.941 13.242 22.375 1 95.12 218 VAL B N 1
ATOM 3947 C CA . VAL B 1 218 ? 1.685 12.586 21.094 1 95.12 218 VAL B CA 1
ATOM 3948 C C . VAL B 1 218 ? 1.688 13.617 19.969 1 95.12 218 VAL B C 1
ATOM 3950 O O . VAL B 1 218 ? 1.392 14.797 20.203 1 95.12 218 VAL B O 1
ATOM 3953 N N . GLY B 1 219 ? 2.145 13.164 18.844 1 95.25 219 GLY B N 1
ATOM 3954 C CA . GLY B 1 219 ? 1.905 13.945 17.641 1 95.25 219 GLY B CA 1
ATOM 3955 C C . GLY B 1 219 ? 0.488 13.82 17.109 1 95.25 219 GLY B C 1
ATOM 3956 O O . GLY B 1 219 ? -0.082 12.727 17.125 1 95.25 219 GLY B O 1
ATOM 3957 N N . ILE B 1 220 ? -0.116 14.945 16.766 1 97.38 220 ILE B N 1
ATOM 3958 C CA . ILE B 1 220 ? -1.427 14.969 16.125 1 97.38 220 ILE B CA 1
ATOM 3959 C C . ILE B 1 220 ? -1.314 15.586 14.734 1 97.38 220 ILE B C 1
ATOM 3961 O O . ILE B 1 220 ? -0.681 16.625 14.562 1 97.38 220 ILE B O 1
ATOM 3965 N N . GLY B 1 221 ? -1.852 14.828 13.734 1 97.25 221 GLY B N 1
ATOM 3966 C CA . GLY B 1 221 ? -1.904 15.461 12.43 1 97.25 221 GLY B CA 1
ATOM 3967 C C . GLY B 1 221 ? -2.605 16.812 12.445 1 97.25 221 GLY B C 1
ATOM 3968 O O . GLY B 1 221 ? -3.768 16.906 12.844 1 97.25 221 GLY B O 1
ATOM 3969 N N . THR B 1 222 ? -1.949 17.828 11.922 1 96.31 222 THR B N 1
ATOM 3970 C CA . THR B 1 222 ? -2.496 19.172 12.062 1 96.31 222 THR B CA 1
ATOM 3971 C C . THR B 1 222 ? -3.695 19.375 11.148 1 96.31 222 THR B C 1
ATOM 3973 O O . THR B 1 222 ? -4.516 20.266 11.367 1 96.31 222 THR B O 1
ATOM 3976 N N . GLY B 1 223 ? -3.807 18.562 10.125 1 95.19 223 GLY B N 1
ATOM 3977 C CA . GLY B 1 223 ? -4.957 18.656 9.242 1 95.19 223 GLY B CA 1
ATOM 3978 C C . GLY B 1 223 ? -6.266 18.312 9.922 1 95.19 223 GLY B C 1
ATOM 3979 O O . GLY B 1 223 ? -7.34 18.594 9.391 1 95.19 223 GLY B O 1
ATOM 3980 N N . LEU B 1 224 ? -6.184 17.797 11.094 1 97.31 224 LEU B N 1
ATOM 3981 C CA . LEU B 1 224 ? -7.379 17.391 11.82 1 97.31 224 LEU B CA 1
ATOM 3982 C C . LEU B 1 224 ? -7.918 18.531 12.672 1 97.31 224 LEU B C 1
ATOM 3984 O O . LEU B 1 224 ? -9.039 18.469 13.172 1 97.31 224 LEU B O 1
ATOM 3988 N N . LEU B 1 225 ? -7.102 19.562 12.875 1 96.19 225 LEU B N 1
ATOM 3989 C CA . LEU B 1 225 ? -7.504 20.656 13.734 1 96.19 225 LEU B CA 1
ATOM 3990 C C . LEU B 1 225 ? -8.555 21.531 13.055 1 96.19 225 LEU B C 1
ATOM 3992 O O . LEU B 1 225 ? -8.375 21.938 11.906 1 96.19 225 LEU B O 1
ATOM 3996 N N . GLU B 1 226 ? -9.578 21.719 13.758 1 92.38 226 GLU B N 1
ATOM 3997 C CA . GLU B 1 226 ? -10.641 22.547 13.211 1 92.38 226 GLU B CA 1
ATOM 3998 C C . GLU B 1 226 ? -10.461 24.016 13.609 1 92.38 226 GLU B C 1
ATOM 4000 O O . GLU B 1 226 ? -10.758 24.391 14.75 1 92.38 226 GLU B O 1
ATOM 4005 N N . SER B 1 227 ? -10.055 24.719 12.664 1 83.75 227 SER B N 1
ATOM 4006 C CA . SER B 1 227 ? -9.938 26.156 12.93 1 83.75 227 SER B CA 1
ATOM 4007 C C . SER B 1 227 ? -11.312 26.812 13.031 1 83.75 227 SER B C 1
ATOM 4009 O O . SER B 1 227 ? -12.25 26.422 12.328 1 83.75 227 SER B O 1
ATOM 4011 N N . THR B 1 228 ? -11.414 27.781 13.906 1 80.75 228 THR B N 1
ATOM 4012 C CA . THR B 1 228 ? -12.664 28.531 14.047 1 80.75 228 THR B CA 1
ATOM 4013 C C . THR B 1 228 ? -12.727 29.672 13.047 1 80.75 228 THR B C 1
ATOM 4015 O O . THR B 1 228 ? -13.773 30.312 12.891 1 80.75 228 THR B O 1
ATOM 4018 N N . ILE B 1 229 ? -11.641 29.891 12.406 1 79.44 229 ILE B N 1
ATOM 4019 C CA . ILE B 1 229 ? -11.57 30.953 11.398 1 79.44 229 ILE B CA 1
ATOM 4020 C C . ILE B 1 229 ? -11.5 30.344 10.008 1 79.44 229 ILE B C 1
ATOM 4022 O O . ILE B 1 229 ? -10.609 29.531 9.719 1 79.44 229 ILE B O 1
ATOM 4026 N N . GLU B 1 230 ? -12.398 30.734 9.25 1 81.69 230 GLU B N 1
ATOM 4027 C CA . GLU B 1 230 ? -12.461 30.203 7.891 1 81.69 230 GLU B CA 1
ATOM 4028 C C . GLU B 1 230 ? -11.18 30.531 7.121 1 81.69 230 GLU B C 1
ATOM 4030 O O . GLU B 1 230 ? -10.703 31.656 7.148 1 81.69 230 GLU B O 1
ATOM 4035 N N . GLY B 1 231 ? -10.648 29.516 6.52 1 85.25 231 GLY B N 1
ATOM 4036 C CA . GLY B 1 231 ? -9.484 29.719 5.672 1 85.25 231 GLY B CA 1
ATOM 4037 C C . GLY B 1 231 ? -8.18 29.781 6.449 1 85.25 231 GLY B C 1
ATOM 4038 O O . GLY B 1 231 ? -7.102 29.844 5.859 1 85.25 231 GLY B O 1
ATOM 4039 N N . ALA B 1 232 ? -8.266 29.906 7.809 1 86.44 232 ALA B N 1
ATOM 4040 C CA . ALA B 1 232 ? -7.055 29.891 8.625 1 86.44 232 ALA B CA 1
ATOM 4041 C C . ALA B 1 232 ? -6.668 28.453 9 1 86.44 232 ALA B C 1
ATOM 4043 O O . ALA B 1 232 ? -7.188 27.891 9.969 1 86.44 232 ALA B O 1
ATOM 4044 N N . VAL B 1 233 ? -5.66 27.922 8.25 1 90.81 233 VAL B N 1
ATOM 4045 C CA . VAL B 1 233 ? -5.422 26.484 8.352 1 90.81 233 VAL B CA 1
ATOM 4046 C C . VAL B 1 233 ? -4.137 26.234 9.133 1 90.81 233 VAL B C 1
ATOM 4048 O O . VAL B 1 233 ? -3.863 25.094 9.531 1 90.81 233 VAL B O 1
ATOM 4051 N N . ARG B 1 234 ? -3.389 27.297 9.453 1 91.38 234 ARG B N 1
ATOM 4052 C CA . ARG B 1 234 ? -2.17 27.125 10.234 1 91.38 234 ARG B CA 1
ATOM 4053 C C . ARG B 1 234 ? -2.48 27.031 11.719 1 91.38 234 ARG B C 1
ATOM 4055 O O . ARG B 1 234 ? -1.632 26.625 12.516 1 91.38 234 ARG B O 1
ATOM 4062 N N . VAL B 1 235 ? -3.609 27.438 12.094 1 91.38 235 VAL B N 1
ATOM 4063 C CA . VAL B 1 235 ? -4.121 27.359 13.453 1 91.38 235 VAL B CA 1
ATOM 4064 C C . VAL B 1 235 ? -3.117 27.984 14.422 1 91.38 235 VAL B C 1
ATOM 4066 O O . VAL B 1 235 ? -2.771 27.375 15.445 1 91.38 235 VAL B O 1
ATOM 4069 N N . GLU B 1 236 ? -2.674 29.156 14.102 1 89.19 236 GLU B N 1
ATOM 4070 C CA . GLU B 1 236 ? -1.566 29.797 14.812 1 89.19 236 GLU B CA 1
ATOM 4071 C C . GLU B 1 236 ? -2.006 30.297 16.188 1 89.19 236 GLU B C 1
ATOM 4073 O O . GLU B 1 236 ? -1.169 30.625 17.031 1 89.19 236 GLU B O 1
ATOM 4078 N N . ALA B 1 237 ? -3.311 30.344 16.453 1 88.69 237 ALA B N 1
ATOM 4079 C CA . ALA B 1 237 ? -3.781 30.641 17.812 1 88.69 237 ALA B CA 1
ATOM 4080 C C . ALA B 1 237 ? -3.398 29.531 18.781 1 88.69 237 ALA B C 1
ATOM 4082 O O . ALA B 1 237 ? -3.287 29.75 19.984 1 88.69 237 ALA B O 1
ATOM 4083 N N . TRP B 1 238 ? -3.166 28.391 18.234 1 91.81 238 TRP B N 1
ATOM 4084 C CA . TRP B 1 238 ? -2.912 27.219 19.062 1 91.81 238 TRP B CA 1
ATOM 4085 C C . TRP B 1 238 ? -1.508 26.672 18.812 1 91.81 238 TRP B C 1
ATOM 4087 O O . TRP B 1 238 ? -0.947 25.984 19.672 1 91.81 238 TRP B O 1
ATOM 4097 N N . LEU B 1 239 ? -1.011 26.969 17.641 1 91.25 239 LEU B N 1
ATOM 4098 C CA . LEU B 1 239 ? 0.219 26.297 17.234 1 91.25 239 LEU B CA 1
ATOM 4099 C C . LEU B 1 239 ? 1.352 27.312 17.062 1 91.25 239 LEU B C 1
ATOM 4101 O O . LEU B 1 239 ? 1.135 28.422 16.578 1 91.25 239 LEU B O 1
ATOM 4105 N N . ASP B 1 240 ? 2.447 26.922 17.516 1 88.31 240 ASP B N 1
ATOM 4106 C CA . ASP B 1 240 ? 3.709 27.609 17.25 1 88.31 240 ASP B CA 1
ATOM 4107 C C . ASP B 1 240 ? 4.555 26.812 16.25 1 88.31 240 ASP B C 1
ATOM 4109 O O . ASP B 1 240 ? 5.141 25.797 16.609 1 88.31 240 ASP B O 1
ATOM 4113 N N . TRP B 1 241 ? 4.469 27.297 14.969 1 88 241 TRP B N 1
ATOM 4114 C CA . TRP B 1 241 ? 5.246 26.625 13.93 1 88 241 TRP B CA 1
ATOM 4115 C C . TRP B 1 241 ? 6.738 26.891 14.109 1 88 241 TRP B C 1
ATOM 4117 O O . TRP B 1 241 ? 7.203 28 13.844 1 88 241 TRP B O 1
ATOM 4127 N N . GLN B 1 242 ? 7.359 26.047 14.844 1 72.44 242 GLN B N 1
ATOM 4128 C CA . GLN B 1 242 ? 8.703 26.359 15.336 1 72.44 242 GLN B CA 1
ATOM 4129 C C . GLN B 1 242 ? 9.68 25.234 15 1 72.44 242 GLN B C 1
ATOM 4131 O O . GLN B 1 242 ? 9.281 24.188 14.492 1 72.44 242 GLN B O 1
ATOM 4136 N N . LYS B 1 243 ? 10.992 25.641 15.305 1 63.19 243 LYS B N 1
ATOM 4137 C CA . LYS B 1 243 ? 12.109 24.719 15.273 1 63.19 243 LYS B CA 1
ATOM 4138 C C . LYS B 1 243 ? 12.109 23.812 16.5 1 63.19 243 LYS B C 1
ATOM 4140 O O . LYS B 1 243 ? 11.688 24.234 17.594 1 63.19 243 LYS B O 1
ATOM 4145 N N . VAL B 1 244 ? 11.547 22.719 16.578 1 55.84 244 VAL B N 1
ATOM 4146 C CA . VAL B 1 244 ? 11.383 21.984 17.828 1 55.84 244 VAL B CA 1
ATOM 4147 C C . VAL B 1 244 ? 12.758 21.719 18.438 1 55.84 244 VAL B C 1
ATOM 4149 O O . VAL B 1 244 ? 13.68 21.281 17.75 1 55.84 244 VAL B O 1
ATOM 4152 N N . SER B 1 245 ? 12.906 22.375 19.625 1 50.88 245 SER B N 1
ATOM 4153 C CA . SER B 1 245 ? 14.078 22.25 20.484 1 50.88 245 SER B CA 1
ATOM 4154 C C . SER B 1 245 ? 14.195 20.844 21.062 1 50.88 245 SER B C 1
ATOM 4156 O O . SER B 1 245 ? 13.219 20.094 21.078 1 50.88 245 SER B O 1
ATOM 4158 N N . LYS B 1 246 ? 15.32 20.438 21.297 1 50 246 LYS B N 1
ATOM 4159 C CA . LYS B 1 246 ? 15.719 19.219 21.984 1 50 246 LYS B CA 1
ATOM 4160 C C . LYS B 1 246 ? 14.773 18.906 23.141 1 50 246 LYS B C 1
ATOM 4162 O O . LYS B 1 246 ? 14.531 17.75 23.469 1 50 246 LYS B O 1
ATOM 4167 N N . GLU B 1 247 ? 14.383 19.797 23.75 1 49.59 247 GLU B N 1
ATOM 4168 C CA . GLU B 1 247 ? 13.672 19.609 25 1 49.59 247 GLU B CA 1
ATOM 4169 C C . GLU B 1 247 ? 12.273 19.047 24.766 1 49.59 247 GLU B C 1
ATOM 4171 O O . GLU B 1 247 ? 11.742 18.328 25.609 1 49.59 247 GLU B O 1
ATOM 4176 N N . LEU B 1 248 ? 11.68 19.453 23.766 1 52 248 LEU B N 1
ATOM 4177 C CA . LEU B 1 248 ? 10.281 19.078 23.578 1 52 248 LEU B CA 1
ATOM 4178 C C . LEU B 1 248 ? 10.164 17.641 23.109 1 52 248 LEU B C 1
ATOM 4180 O O . LEU B 1 248 ? 9.141 16.984 23.328 1 52 248 LEU B O 1
ATOM 4184 N N . TRP B 1 249 ? 11.188 17.328 22.281 1 51.53 249 TRP B N 1
ATOM 4185 C CA . TRP B 1 249 ? 11.18 15.93 21.875 1 51.53 249 TRP B CA 1
ATOM 4186 C C . TRP B 1 249 ? 12.266 15.141 22.594 1 51.53 249 TRP B C 1
ATOM 4188 O O . TRP B 1 249 ? 13.438 15.531 22.578 1 51.53 249 TRP B O 1
ATOM 4198 N N . SER B 1 250 ? 12.047 14.906 23.781 1 46.88 250 SER B N 1
ATOM 4199 C CA . SER B 1 250 ? 13.016 14.227 24.641 1 46.88 250 SER B CA 1
ATOM 4200 C C . SER B 1 250 ? 14.031 13.445 23.828 1 46.88 250 SER B C 1
ATOM 4202 O O . SER B 1 250 ? 15.008 12.93 24.375 1 46.88 250 SER B O 1
ATOM 4204 N N . ASP B 1 251 ? 13.617 12.977 22.703 1 44.78 251 ASP B N 1
ATOM 4205 C CA . ASP B 1 251 ? 14.664 12.227 22.016 1 44.78 251 ASP B CA 1
ATOM 4206 C C . ASP B 1 251 ? 15.586 13.156 21.234 1 44.78 251 ASP B C 1
ATOM 4208 O O . ASP B 1 251 ? 15.117 14.055 20.531 1 44.78 251 ASP B O 1
ATOM 4212 N N . GLU B 1 252 ? 16.703 13.367 21.781 1 42.88 252 GLU B N 1
ATOM 4213 C CA . GLU B 1 252 ? 17.812 14.148 21.25 1 42.88 252 GLU B CA 1
ATOM 4214 C C . GLU B 1 252 ? 17.812 14.148 19.719 1 42.88 252 GLU B C 1
ATOM 4216 O O . GLU B 1 252 ? 18.359 15.047 19.094 1 42.88 252 GLU B O 1
ATOM 4221 N N . SER B 1 253 ? 17.547 13.078 19.141 1 43.66 253 SER B N 1
ATOM 4222 C CA . SER B 1 253 ? 17.797 12.93 17.703 1 43.66 253 SER B CA 1
ATOM 4223 C C . SER B 1 253 ? 16.859 13.812 16.891 1 43.66 253 SER B C 1
ATOM 4225 O O . SER B 1 253 ? 16.969 13.875 15.664 1 43.66 253 SER B O 1
ATOM 4227 N N . SER B 1 254 ? 16.031 14.539 17.609 1 47.81 254 SER B N 1
ATOM 4228 C CA . SER B 1 254 ? 14.93 15.148 16.859 1 47.81 254 SER B CA 1
ATOM 4229 C C . SER B 1 254 ? 15.141 16.641 16.703 1 47.81 254 SER B C 1
ATOM 4231 O O . SER B 1 254 ? 14.219 17.375 16.312 1 47.81 254 SER B O 1
ATOM 4233 N N . TRP B 1 255 ? 16.266 17.109 17.031 1 49.41 255 TRP B N 1
ATOM 4234 C CA . TRP B 1 255 ? 16.469 18.547 16.891 1 49.41 255 TRP B CA 1
ATOM 4235 C C . TRP B 1 255 ? 16.672 18.922 15.422 1 49.41 255 TRP B C 1
ATOM 4237 O O . TRP B 1 255 ? 17.328 18.188 14.672 1 49.41 255 TRP B O 1
ATOM 4247 N N . SER B 1 256 ? 15.617 19.672 14.906 1 57 256 SER B N 1
ATOM 4248 C CA . SER B 1 256 ? 15.938 20.203 13.594 1 57 256 SER B CA 1
ATOM 4249 C C . SER B 1 256 ? 16.016 21.734 13.625 1 57 256 SER B C 1
ATOM 4251 O O . SER B 1 256 ? 15.117 22.391 14.133 1 57 256 SER B O 1
ATOM 4253 N N . PRO B 1 257 ? 17.188 22.281 13.336 1 59.28 257 PRO B N 1
ATOM 4254 C CA . PRO B 1 257 ? 17.297 23.734 13.211 1 59.28 257 PRO B CA 1
ATOM 4255 C C . PRO B 1 257 ? 16.391 24.312 12.133 1 59.28 257 PRO B C 1
ATOM 4257 O O . PRO B 1 257 ? 16.344 25.531 11.945 1 59.28 257 PRO B O 1
ATOM 4260 N N . HIS B 1 258 ? 15.711 23.422 11.555 1 68.94 258 HIS B N 1
ATOM 4261 C CA . HIS B 1 258 ? 14.883 23.875 10.445 1 68.94 258 HIS B CA 1
ATOM 4262 C C . HIS B 1 258 ? 13.398 23.703 10.766 1 68.94 258 HIS B C 1
ATOM 4264 O O . HIS B 1 258 ? 13.023 22.859 11.57 1 68.94 258 HIS B O 1
ATOM 4270 N N . LEU B 1 259 ? 12.688 24.641 10.25 1 78 259 LEU B N 1
ATOM 4271 C CA . LEU B 1 259 ? 11.242 24.625 10.438 1 78 259 LEU B CA 1
ATOM 4272 C C . LEU B 1 259 ? 10.625 23.391 9.789 1 78 259 LEU B C 1
ATOM 4274 O O . LEU B 1 259 ? 9.578 22.906 10.234 1 78 259 LEU B O 1
ATOM 4278 N N . VAL B 1 260 ? 11.289 22.906 8.766 1 87.12 260 VAL B N 1
ATOM 4279 C CA . VAL B 1 260 ? 10.938 21.609 8.219 1 87.12 260 VAL B CA 1
ATOM 4280 C C . VAL B 1 260 ? 11.906 20.547 8.75 1 87.12 260 VAL B C 1
ATOM 4282 O O . VAL B 1 260 ? 13.109 20.609 8.492 1 87.12 260 VAL B O 1
ATOM 4285 N N . TRP B 1 261 ? 11.312 19.656 9.406 1 88 261 TRP B N 1
ATOM 4286 C CA . TRP B 1 261 ? 12.117 18.641 10.07 1 88 261 TRP B CA 1
ATOM 4287 C C . TRP B 1 261 ? 12.578 17.562 9.086 1 88 261 TRP B C 1
ATOM 4289 O O . TRP B 1 261 ? 11.867 17.25 8.133 1 88 261 TRP B O 1
ATOM 4299 N N . PHE B 1 262 ? 13.883 17.062 9.266 1 88.69 262 PHE B N 1
ATOM 4300 C CA . PHE B 1 262 ? 14.477 15.906 8.602 1 88.69 262 PHE B CA 1
ATOM 4301 C C . PHE B 1 262 ? 14.531 16.125 7.094 1 88.69 262 PHE B C 1
ATOM 4303 O O . PHE B 1 262 ? 14.109 15.266 6.32 1 88.69 262 PHE B O 1
ATOM 4310 N N . GLN B 1 263 ? 14.992 17.266 6.707 1 89.5 263 GLN B N 1
ATOM 4311 C CA . GLN B 1 263 ? 15.102 17.625 5.301 1 89.5 263 GLN B CA 1
ATOM 4312 C C . GLN B 1 263 ? 16.016 16.656 4.551 1 89.5 263 GLN B C 1
ATOM 4314 O O . GLN B 1 263 ? 15.875 16.484 3.34 1 89.5 263 GLN B O 1
ATOM 4319 N N . GLU B 1 264 ? 16.891 16.031 5.305 1 87.75 264 GLU B N 1
ATOM 4320 C CA . GLU B 1 264 ? 17.844 15.102 4.699 1 87.75 264 GLU B CA 1
ATOM 4321 C C . GLU B 1 264 ? 17.141 13.867 4.141 1 87.75 264 GLU B C 1
ATOM 4323 O O . GLU B 1 264 ? 17.688 13.172 3.277 1 87.75 264 GLU B O 1
ATOM 4328 N N . ASP B 1 265 ? 15.922 13.609 4.605 1 90.06 265 ASP B N 1
ATOM 4329 C CA . ASP B 1 265 ? 15.172 12.43 4.18 1 90.06 265 ASP B CA 1
ATOM 4330 C C . ASP B 1 265 ? 14.188 12.781 3.061 1 90.06 265 ASP B C 1
ATOM 4332 O O . ASP B 1 265 ? 13.516 11.898 2.521 1 90.06 265 ASP B O 1
ATOM 4336 N N . ALA B 1 266 ? 14.172 14.047 2.68 1 92.5 266 ALA B N 1
ATOM 4337 C CA . ALA B 1 266 ? 13.148 14.5 1.741 1 92.5 266 ALA B CA 1
ATOM 4338 C C . ALA B 1 266 ? 13.234 13.734 0.425 1 92.5 266 ALA B C 1
ATOM 4340 O O . ALA B 1 266 ? 14.312 13.609 -0.161 1 92.5 266 ALA B O 1
ATOM 4341 N N . VAL B 1 267 ? 12.094 13.242 -0.041 1 93.12 267 VAL B N 1
ATOM 4342 C CA . VAL B 1 267 ? 12.047 12.516 -1.303 1 93.12 267 VAL B CA 1
ATOM 4343 C C . VAL B 1 267 ? 12.242 13.477 -2.469 1 93.12 267 VAL B C 1
ATOM 4345 O O . VAL B 1 267 ? 12.672 13.078 -3.551 1 93.12 267 VAL B O 1
ATOM 4348 N N . ASP B 1 268 ? 11.914 14.656 -2.303 1 92.75 268 ASP B N 1
ATOM 4349 C CA . ASP B 1 268 ? 12.203 15.789 -3.176 1 92.75 268 ASP B CA 1
ATOM 4350 C C . ASP B 1 268 ? 12.945 16.891 -2.418 1 92.75 268 ASP B C 1
ATOM 4352 O O . ASP B 1 268 ? 12.312 17.781 -1.83 1 92.75 268 ASP B O 1
ATOM 4356 N N . ALA B 1 269 ? 14.195 16.797 -2.461 1 91.38 269 ALA B N 1
ATOM 4357 C CA . ALA B 1 269 ? 15.031 17.672 -1.641 1 91.38 269 ALA B CA 1
ATOM 4358 C C . ALA B 1 269 ? 14.844 19.141 -2.029 1 91.38 269 ALA B C 1
ATOM 4360 O O . ALA B 1 269 ? 14.781 20.016 -1.164 1 91.38 269 ALA B O 1
ATOM 4361 N N . HIS B 1 270 ? 14.758 19.344 -3.266 1 90.06 270 HIS B N 1
ATOM 4362 C CA . HIS B 1 270 ? 14.617 20.719 -3.732 1 90.06 270 HIS B CA 1
ATOM 4363 C C . HIS B 1 270 ? 13.312 21.344 -3.242 1 90.06 270 HIS B C 1
ATOM 4365 O O . HIS B 1 270 ? 13.297 22.469 -2.73 1 90.06 270 HIS B O 1
ATOM 4371 N N . PHE B 1 271 ? 12.25 20.656 -3.348 1 92.25 271 PHE B N 1
ATOM 4372 C CA . PHE B 1 271 ? 10.945 21.141 -2.914 1 92.25 271 PHE B CA 1
ATOM 4373 C C . PHE B 1 271 ? 10.945 21.453 -1.421 1 92.25 271 PHE B C 1
ATOM 4375 O O . PHE B 1 271 ? 10.539 22.531 -1.005 1 92.25 271 PHE B O 1
ATOM 4382 N N . VAL B 1 272 ? 11.445 20.531 -0.645 1 92.19 272 VAL B N 1
ATOM 4383 C CA . VAL B 1 272 ? 11.43 20.656 0.809 1 92.19 272 VAL B CA 1
ATOM 4384 C C . VAL B 1 272 ? 12.328 21.812 1.238 1 92.19 272 VAL B C 1
ATOM 4386 O O . VAL B 1 272 ? 11.969 22.578 2.133 1 92.19 272 VAL B O 1
ATOM 4389 N N . ARG B 1 273 ? 13.422 21.938 0.583 1 90.25 273 ARG B N 1
ATOM 4390 C CA . ARG B 1 273 ? 14.328 23.047 0.887 1 90.25 273 ARG B CA 1
ATOM 4391 C C . ARG B 1 273 ? 13.664 24.391 0.611 1 90.25 273 ARG B C 1
ATOM 4393 O O . ARG B 1 273 ? 13.82 25.328 1.384 1 90.25 273 ARG B O 1
ATOM 4400 N N . GLU B 1 274 ? 12.969 24.469 -0.44 1 89.56 274 GLU B N 1
ATOM 4401 C CA . GLU B 1 274 ? 12.297 25.719 -0.79 1 89.56 274 GLU B CA 1
ATOM 4402 C C . GLU B 1 274 ? 11.172 26.047 0.189 1 89.56 274 GLU B C 1
ATOM 4404 O O . GLU B 1 274 ? 10.945 27.203 0.526 1 89.56 274 GLU B O 1
ATOM 4409 N N . VAL B 1 275 ? 10.461 25.047 0.576 1 91.12 275 VAL B N 1
ATOM 4410 C CA . VAL B 1 275 ? 9.422 25.266 1.58 1 91.12 275 VAL B CA 1
ATOM 4411 C C . VAL B 1 275 ? 10.055 25.734 2.885 1 91.12 275 VAL B C 1
ATOM 4413 O O . VAL B 1 275 ? 9.562 26.688 3.504 1 91.12 275 VAL B O 1
ATOM 4416 N N . ALA B 1 276 ? 11.148 25.109 3.252 1 90.31 276 ALA B N 1
ATOM 4417 C CA . ALA B 1 276 ? 11.852 25.5 4.469 1 90.31 276 ALA B CA 1
ATOM 4418 C C . ALA B 1 276 ? 12.32 26.953 4.383 1 90.31 276 ALA B C 1
ATOM 4420 O O . ALA B 1 276 ? 12.203 27.703 5.352 1 90.31 276 ALA B O 1
ATOM 4421 N N . GLU B 1 277 ? 12.859 27.266 3.244 1 89.31 277 GLU B N 1
ATOM 4422 C CA . GLU B 1 277 ? 13.305 28.641 3.035 1 89.31 277 GLU B CA 1
ATOM 4423 C C . GLU B 1 277 ? 12.133 29.625 3.102 1 89.31 277 GLU B C 1
ATOM 4425 O O . GLU B 1 277 ? 12.25 30.703 3.66 1 89.31 277 GLU B O 1
ATOM 4430 N N . GLY B 1 278 ? 11.047 29.234 2.521 1 89.06 278 GLY B N 1
ATOM 4431 C CA . GLY B 1 278 ? 9.852 30.047 2.609 1 89.06 278 GLY B CA 1
ATOM 4432 C C . GLY B 1 278 ? 9.391 30.281 4.035 1 89.06 278 GLY B C 1
ATOM 4433 O O . GLY B 1 278 ? 9.031 31.406 4.406 1 89.06 278 GLY B O 1
ATOM 4434 N N . MET B 1 279 ? 9.406 29.281 4.809 1 89.12 279 MET B N 1
ATOM 4435 C CA . MET B 1 279 ? 9.016 29.406 6.211 1 89.12 279 MET B CA 1
ATOM 4436 C C . MET B 1 279 ? 9.984 30.297 6.98 1 89.12 279 MET B C 1
ATOM 4438 O O . MET B 1 279 ? 9.57 31.078 7.836 1 89.12 279 MET B O 1
ATOM 4442 N N . ARG B 1 280 ? 11.227 30.125 6.738 1 86.38 280 ARG B N 1
ATOM 4443 C CA . ARG B 1 280 ? 12.242 30.953 7.367 1 86.38 280 ARG B CA 1
ATOM 4444 C C . ARG B 1 280 ? 12.008 32.438 7.059 1 86.38 280 ARG B C 1
ATOM 4446 O O . ARG B 1 280 ? 12.039 33.281 7.957 1 86.38 280 ARG B O 1
ATOM 4453 N N . LEU B 1 281 ? 11.812 32.75 5.793 1 86.75 281 LEU B N 1
ATOM 4454 C CA . LEU B 1 281 ? 11.57 34.125 5.371 1 86.75 281 LEU B CA 1
ATOM 4455 C C . LEU B 1 281 ? 10.297 34.656 5.992 1 86.75 281 LEU B C 1
ATOM 4457 O O . LEU B 1 281 ? 10.227 35.844 6.359 1 86.75 281 LEU B O 1
ATOM 4461 N N . TRP B 1 282 ? 9.328 33.781 6.062 1 85.94 282 TRP B N 1
ATOM 4462 C CA . TRP B 1 282 ? 8.07 34.156 6.703 1 85.94 282 TRP B CA 1
ATOM 4463 C C . TRP B 1 282 ? 8.297 34.594 8.156 1 85.94 282 TRP B C 1
ATOM 4465 O O . TRP B 1 282 ? 7.789 35.625 8.602 1 85.94 282 TRP B O 1
ATOM 4475 N N . GLU B 1 283 ? 9.023 33.812 8.867 1 81.38 283 GLU B N 1
ATOM 4476 C CA . GLU B 1 283 ? 9.305 34.094 10.273 1 81.38 283 GLU B CA 1
ATOM 4477 C C . GLU B 1 283 ? 10.125 35.375 10.422 1 81.38 283 GLU B C 1
ATOM 4479 O O . GLU B 1 283 ? 9.906 36.156 11.352 1 81.38 283 GLU B O 1
ATOM 4484 N N . LYS B 1 284 ? 11.039 35.531 9.625 1 83 284 LYS B N 1
ATOM 4485 C CA . LYS B 1 284 ? 11.875 36.719 9.664 1 83 284 LYS B CA 1
ATOM 4486 C C . LYS B 1 284 ? 11.039 37.969 9.484 1 83 284 LYS B C 1
ATOM 4488 O O . LYS B 1 284 ? 11.273 39 10.156 1 83 284 LYS B O 1
ATOM 4493 N N . GLU B 1 285 ? 10.164 37.969 8.625 1 83.81 285 GLU B N 1
ATOM 4494 C CA . GLU B 1 285 ? 9.328 39.125 8.344 1 83.81 285 GLU B CA 1
ATOM 4495 C C . GLU B 1 285 ? 8.359 39.406 9.5 1 83.81 285 GLU B C 1
ATOM 4497 O O . GLU B 1 285 ? 7.953 40.531 9.719 1 83.81 285 GLU B O 1
ATOM 4502 N N . ARG B 1 286 ? 7.891 38.406 10.141 1 75.88 286 ARG B N 1
ATOM 4503 C CA . ARG B 1 286 ? 6.98 38.562 11.273 1 75.88 286 ARG B CA 1
ATOM 4504 C C . ARG B 1 286 ? 7.715 39.094 12.492 1 75.88 286 ARG B C 1
ATOM 4506 O O . ARG B 1 286 ? 7.082 39.5 13.477 1 75.88 286 ARG B O 1
ATOM 4513 N N . GLY B 1 287 ? 9.008 39.375 12.328 1 65 287 GLY B N 1
ATOM 4514 C CA . GLY B 1 287 ? 9.789 39.906 13.43 1 65 287 GLY B CA 1
ATOM 4515 C C . GLY B 1 287 ? 10.43 38.844 14.281 1 65 287 GLY B C 1
ATOM 4516 O O . GLY B 1 287 ? 10.75 39.062 15.453 1 65 287 GLY B O 1
ATOM 4517 N N . GLY B 1 288 ? 10.352 37.594 14.023 1 53.66 288 GLY B N 1
ATOM 4518 C CA . GLY B 1 288 ? 11.078 36.594 14.797 1 53.66 288 GLY B CA 1
ATOM 4519 C C . GLY B 1 288 ? 12.508 36.406 14.328 1 53.66 288 GLY B C 1
ATOM 4520 O O . GLY B 1 288 ? 12.867 36.844 13.227 1 53.66 288 GLY B O 1
#

Organism: NCBI:txid86049

Solvent-accessible surface area (backbone atoms only — not comparable to full-atom values): 29871 Å² total; per-residue (Å²): 46,36,66,27,77,52,92,54,31,38,35,30,12,36,74,66,61,18,17,34,45,38,37,36,34,58,81,42,87,70,64,42,77,41,70,34,68,14,27,55,50,62,92,53,92,55,52,48,49,89,73,65,89,56,66,44,60,38,50,61,60,19,65,54,59,11,39,65,61,16,25,37,56,59,28,55,56,75,86,50,48,39,15,40,36,52,95,85,40,57,71,55,52,72,71,61,48,51,60,31,47,45,78,75,88,80,64,79,62,66,78,55,62,62,40,51,31,36,47,95,82,53,70,41,70,40,32,35,40,66,58,55,61,62,30,74,89,48,68,28,28,34,47,23,36,39,31,16,31,56,69,55,7,40,39,50,8,34,56,62,34,49,36,27,50,41,49,52,89,33,54,47,48,81,94,32,65,71,61,48,69,65,33,66,87,32,28,37,67,30,69,84,45,100,54,31,41,33,31,16,30,64,62,68,24,47,64,44,38,42,34,48,68,92,57,68,42,30,30,33,33,46,86,25,53,54,54,92,44,76,26,28,66,65,42,61,45,49,29,37,83,35,49,53,53,46,76,79,43,73,55,66,87,60,53,26,97,36,51,39,28,49,55,88,44,26,52,30,43,62,61,52,50,25,34,34,47,4,44,51,54,46,40,46,71,69,70,96,45,37,66,28,78,54,93,54,30,39,35,29,14,36,73,64,60,19,16,32,44,39,35,37,34,59,80,41,87,70,64,43,78,43,70,34,69,15,27,55,51,62,93,53,93,55,51,49,50,89,74,66,89,57,68,46,61,39,50,60,60,19,66,54,62,12,37,65,60,17,24,36,57,59,28,56,56,74,86,50,47,40,15,39,38,52,95,84,41,58,70,55,50,72,70,61,48,52,59,31,48,45,77,73,88,79,63,79,62,65,79,56,63,63,41,50,32,37,46,93,82,54,70,40,71,41,34,36,42,64,58,55,61,63,31,73,90,48,68,29,28,33,48,21,36,38,32,17,31,57,68,56,7,41,40,49,8,34,55,61,36,48,37,26,50,41,49,53,89,32,53,47,46,82,93,32,65,70,60,47,68,66,33,67,90,32,29,36,67,30,67,86,45,100,54,31,40,33,30,15,31,64,63,68,25,47,63,44,39,42,34,50,68,92,55,69,44,32,32,31,34,47,86,26,52,55,53,91,44,76,26,28,66,66,42,61,45,48,31,37,84,35,50,50,53,42,75,81,40,75,52,67,87,59,52,24,97,35,51,39,27,48,56,90,45,27,50,30,44,63,60,52,50,23,35,33,46,5,43,51,54,46,39,45,72,72,69,96

Secondary structure (DSSP, 8-state):
-EEEEETTEEEEE-TTT--EEEEEETTSSSPEEEE-GGG---SSTTTTTTT---EE--GGGGTTT-HHHHHHHHTT-TT-EEBSSSTTSPBPPHHHHHHHTSPPS--S-TT-SEEEEE-TTSSSEEEEE---TTHHHHT-SEEEEEE--HHHHHHHSSSSEEEEEEEGGGEE-SS-HHHHHT-TTTEEEEEEETTEEEEEETTT--EEEEEETT-SEEEEEGGGB--SSTT--S-TTTEEE----TTTSSSGGG--SSSEETGGG-SSHHHHHHHHHHHHHHHHHTT-/-EEEEETTEEEEE-TTT--EEEEEETTSSSPEEEE-GGG---SSTTTTTTT---EE--GGGGTTT-HHHHHHHHTT-TT-EEBSSSTTSPBPPHHHHHHHTSPPS--S-TT-SEEEEE-TTSSSEEEEE---TTHHHHT-SEEEEEE--HHHHHHHSSSSEEEEEEEGGGEE-SS-HHHHHT-TTTEEEEEEETTEEEEEETTT--EEEEEETT-SEEEEEGGGB--SSTT--S-TTTEEE----TTTSSSGGG--SSSEETGGG-SSHHHHHHHHHHHHHHHHHTT-

Nearest PDB structures (foldseek):
  3fac-assembly6_F  TM=7.782E-01  e=3.906E-03  Cereibacter sphaeroides 2.4.1
  4wac-assembly1_A  TM=8.499E-01  e=2.058E+00  Staphylococcus aureus
  3fac-assembly6_F  TM=7.780E-01  e=3.449E-03  Cereibacter sphaeroides 2.4.1
  4wac-assembly1_A  TM=8.501E-01  e=2.826E+00  Staphylococcus aureus

Foldseek 3Di:
DAWDDDPQKIWDADLALLATAWIWRVVDVVIDIDGQQLQDDDPDLQFCAPVDQAEAAQQLQQLLQLPLVLLLVLLVPPRHWYANHDPPHDTDDPVSSVSSVAGDADDPDLVPQKWWFADPVRLDTWIFGFDDCPPPPRVSAWEKAWEQASLVSNSHSHRIFIKTKAFLVRTGDPPGDVVVCPPPQAWHWDDSDPFWIWIAGSHHSHTAWIDGHPDRIIIGGQQRIDDPDGSNSVNVSHYDLAQDDCVRVVPNVFGDNFSYTPLSRGSNNVSSVSSRVSVVVSVVNSVD/DAWDDDPQKIWDADLALLATAWIWRVVDVVIDIDGQQLQDDDPDLQFCAPVDQAEAAQQLQQLLQLPLLLLLVLLVPPRHWYANHDPPHDTDDPVSSVSSVAGDADDPDLVDQKWWFADPVRLDTWIFGFDDCPPPPRVSAWEKAWEQASLVSNSHSHRIFIKTKAFLVRIGDPPGDVVVCPPPQAWHWDDSDPFWIWIAGSHHSHTAWIDGHPDRIIIGGQQRIDDPDGSNSVNVSHYDLDQDDCVSVVPNVFGDNFSYTPLSRGSNNVSSVSSRSSVVVSVVNSPD

InterPro domains:
  IPR006913 CENP-V/GFA domain [PF04828] (116-238)
  IPR006913 CENP-V/GFA domain [PS51891] (115-250)
  IPR011057 Mss4-like superfamily [SSF51316] (114-240)